Protein AF-A0AAE5XMM5-F1 (afdb_monomer_lite)

pLDDT: mean 84.69, std 20.01, range [19.31, 98.81]

Foldseek 3Di:
DDDDDDDDDDDDDDDDDDDDDDDDDDDDDDDADDPFDDDDFQAAQFDQDQAAFAQDALPFPPPPDDPDPPPPDQDPDDPPCLLVDFAPRNLVPLLPDDLSNLLSLLVDDPVSLCSNQAQRRLQNLLVVLLVVLVVDDLVSLSRNQSSLSNLLSSLSNQRNPDPPDPRYDPVSLVSLLSSLLSQLVSLLPLPNPLSSLSSLLSSLSSCVSSVVLLVCVVVLLVSLVSLLVNCVVDVSNLNSLSSSLVSLVCLLVRPSSCVPLLQDLSNLVSLLVSLVVVVVLLDDSSVSSSLSSLSSLLVSCQRPNCVVVSLVSLLVLCVVQDCALSRLSSNLSSLLSCCNRPVVCSVVNVSPPVLVVSCVHQQVDWDDLPQAEIETESDFDPQLVVQLSVLLVVLLVLLCVLLVLVPAWFPLQLRRHEYEYEYAGLSCLQNVVCRNSVDPPNPDQKHWHQHFRNDNPDYTYIYHYADPVDPGSNRTGLSQLSSVSVVCNTRFAPGRPVLADQLCLLVSQQSSQCSNQ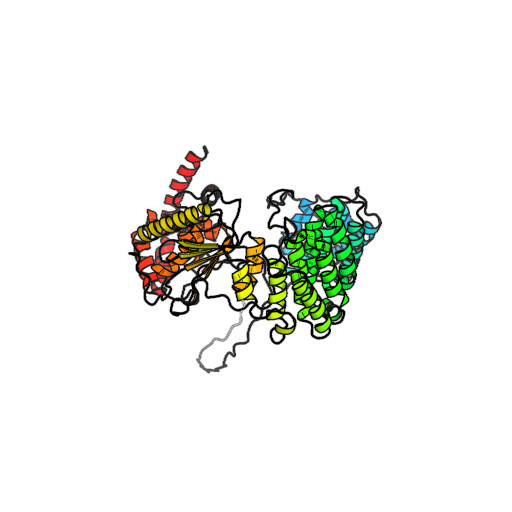PPDDVVLLVVLLVDDDFQLQLSNDGSVDDPCSRHSVSVLSVNCCSPPPVVVSNVNSVCRSVSVNVVVVVCSVPPRNVCRVVSRVVSVVVNVVSCVVVVD

Secondary structure (DSSP, 8-state):
-------------------------------S--SS-----SBPPPPPPSSPPPPPPGGGGTTTTS-------------TTGGG--HHHHHHHHHTS-HHHHHGGGG--GGGHHHHS-HHHHHHHHHHHHHHHTT--GGGHHHHHHHHHHHHHHHHHHHHT-TT-----HHHHHHHHHHHHHHHHHHTTSSSHHHHHHHHHHHHHHHHHTT-HHHHHHHHHHHHHHHHHHHHH-GGGHHHHHHHHHHHHHHTT-HHHHHHHTT-THHHHHHHHHHHHTGGGSSSTTHHHHHHHHHHHHHGGG-GGGHHHHHHHHHHHHHHS-SSTTTHHHHHHHHHHHHHH-GGGGGGGT-TTHHHHHHHHH--EEEEETTTEEEEESS--HHHHHHHHHHHHHHHHHHHHHHT-TT-PPTT-----EEEEEESSHHHHHHHHHHHH----SS-SEEEE---TT-TT--EEEEEEB-TT--STT-BTTHHHHHHHHHHHHHT--S-GGGS-GGGHHHHHHHHHHHHHTT--HHHHHHHHH----HHHHTT--TTS-HIIIIIHHHHHHHHHHHH-HHHHHHHHHHHTTT-HHHHHHHHHHTGGGSHHHHHHHHHHHHHHHHHHHT-

Sequence (616 aa):
MTPANRWYRAPFVVGVVFLILTVSAMTWSKGGGEFFKYFRHNSEQPEKLSELPPPLPAYSRAKEDEPYYEEEGKSDCYLDGLSGLSGDEFVLAIWGMDHDCVRDMVFLEEQTLPGVFSEANMSAVTQAAISGSSYFQDDNFYELTNLIQYLHAGYVLERNRSRKMKLYGKALQKQVAVAVVQVTNNALHGVIGADGARLAVLSLKLVNSSDNQGTVVNDSVAWLEKLGRLTDANGRYDSALNELFNIYYKGHDNDAFIDIASHDPQFPNALYRFIVNKDSWLVGSREYLLMNAVKELGRFLQYKTIKDDTGHFIRNLINRYDLSRDTANVWSILAGSVDYYDKSNCRLYNACDFRKRVETVILRRERMCGGTVRIRAQTMTEEQFDSACEALSRREDIFHQMLNSDREPVADDQNDSLEMVIFKDSDTFVDLGWLLFDSDAVTAGGVFYEGDPFDEANQARVLAYQSEEVSDSHQILNLDHEFVHYLDGRFTMYGLESEYVEDNVWWAEGVAEYIALQDHYPDAEEAALSEMVRFSDIIHSNYKSDESRIYHWGYWAVRYMFEQRPDDVERLAKWFRHGRYEDYQDWLKDEAKFLDADFAKWMAAIKKELQVASGV

Structure (mmCIF, N/CA/C/O backbone):
data_AF-A0AAE5XMM5-F1
#
_entry.id   AF-A0AAE5XMM5-F1
#
loop_
_atom_site.group_PDB
_atom_site.id
_atom_site.type_symbol
_atom_site.label_atom_id
_atom_site.label_alt_id
_atom_site.label_comp_id
_atom_site.label_asym_id
_atom_site.label_entity_id
_atom_site.label_seq_id
_atom_site.pdbx_PDB_ins_code
_atom_site.Cartn_x
_atom_site.Cartn_y
_atom_site.Cartn_z
_atom_site.occupancy
_atom_site.B_iso_or_equiv
_atom_site.auth_seq_id
_atom_site.auth_comp_id
_atom_site.auth_asym_id
_atom_site.auth_atom_id
_atom_site.pdbx_PDB_model_num
ATOM 1 N N . MET A 1 1 ? -54.379 0.289 -52.729 1.00 30.22 1 MET A N 1
ATOM 2 C CA . MET A 1 1 ? -54.199 -0.836 -53.669 1.00 30.22 1 MET A CA 1
ATOM 3 C C . MET A 1 1 ? -53.456 -1.953 -52.946 1.00 30.22 1 MET A C 1
ATOM 5 O O . MET A 1 1 ? -52.264 -1.839 -52.719 1.00 30.22 1 MET A O 1
ATOM 9 N N . THR A 1 2 ? -54.197 -2.960 -52.490 1.00 27.25 2 THR A N 1
ATOM 10 C CA . THR A 1 2 ? -53.756 -4.339 -52.178 1.00 27.25 2 THR A CA 1
ATOM 11 C C . THR A 1 2 ? -53.732 -5.156 -53.490 1.00 27.25 2 THR A C 1
ATOM 13 O O . THR A 1 2 ? -54.343 -4.681 -54.453 1.00 27.25 2 THR A O 1
ATOM 16 N N . PRO A 1 3 ? -53.019 -6.305 -53.611 1.00 36.62 3 PRO A N 1
ATOM 17 C CA . PRO A 1 3 ? -53.253 -7.576 -52.878 1.00 36.62 3 PRO A CA 1
ATOM 18 C C . PRO A 1 3 ? -51.959 -8.190 -52.283 1.00 36.62 3 PRO A C 1
ATOM 20 O O . PRO A 1 3 ? -50.875 -7.935 -52.782 1.00 36.62 3 PRO A O 1
ATOM 23 N N . ALA A 1 4 ? -51.924 -8.864 -51.125 1.00 28.69 4 ALA A N 1
ATOM 24 C CA . ALA A 1 4 ? -52.680 -10.006 -50.575 1.00 28.69 4 ALA A CA 1
ATOM 25 C C . ALA A 1 4 ? -52.200 -11.397 -51.056 1.00 28.69 4 ALA A C 1
ATOM 27 O O . ALA A 1 4 ? -52.432 -11.757 -52.204 1.00 28.69 4 ALA A O 1
ATOM 28 N N . ASN A 1 5 ? -51.583 -12.170 -50.140 1.00 26.30 5 ASN A N 1
ATOM 29 C CA . ASN A 1 5 ? -51.947 -13.545 -49.713 1.00 26.30 5 ASN A CA 1
ATOM 30 C C . ASN A 1 5 ? -51.032 -13.954 -48.510 1.00 26.30 5 ASN A C 1
ATOM 32 O O . ASN A 1 5 ? -49.824 -13.847 -48.662 1.00 26.30 5 ASN A O 1
ATOM 36 N N . ARG A 1 6 ? -51.437 -14.210 -47.240 1.00 27.12 6 ARG A N 1
ATOM 37 C CA . ARG A 1 6 ? -52.392 -15.172 -46.599 1.00 27.12 6 ARG A CA 1
ATOM 38 C C . ARG A 1 6 ? -51.968 -16.648 -46.794 1.00 27.12 6 ARG A C 1
ATOM 40 O O . ARG A 1 6 ? -51.746 -17.000 -47.939 1.00 27.12 6 ARG A O 1
ATOM 47 N N . TRP A 1 7 ? -51.871 -17.598 -45.842 1.00 23.81 7 TRP A N 1
ATOM 48 C CA . TRP A 1 7 ? -52.160 -17.840 -44.398 1.00 23.81 7 TRP A CA 1
ATOM 49 C C . TRP A 1 7 ? -51.339 -19.104 -43.975 1.00 23.81 7 TRP A C 1
ATOM 51 O O . TRP A 1 7 ? -51.018 -19.893 -44.856 1.00 23.81 7 TRP A O 1
ATOM 61 N N . TYR A 1 8 ? -50.973 -19.367 -42.706 1.00 23.12 8 TYR A N 1
ATOM 62 C CA . TYR A 1 8 ? -51.761 -20.176 -41.740 1.00 23.12 8 TYR A CA 1
ATOM 63 C C . TYR A 1 8 ? -51.203 -20.112 -40.293 1.00 23.12 8 TYR A C 1
ATOM 65 O O . TYR A 1 8 ? -50.016 -19.895 -40.079 1.00 23.12 8 TYR A O 1
ATOM 73 N N . ARG A 1 9 ? -52.104 -20.302 -39.315 1.00 23.08 9 ARG A N 1
ATOM 74 C CA . ARG A 1 9 ? -51.953 -20.191 -37.845 1.00 23.08 9 ARG A CA 1
ATOM 75 C C . ARG A 1 9 ? -51.699 -21.554 -37.148 1.00 23.08 9 ARG A C 1
ATOM 77 O O . ARG A 1 9 ? -52.361 -22.496 -37.557 1.00 23.08 9 ARG A O 1
ATOM 84 N N . ALA A 1 10 ? -50.849 -21.547 -36.093 1.00 23.47 10 ALA A N 1
ATOM 85 C CA . ALA A 1 10 ? -50.898 -22.117 -34.699 1.00 23.47 10 ALA A CA 1
ATOM 86 C C . ALA A 1 10 ? -51.549 -23.511 -34.396 1.00 23.47 10 ALA A C 1
ATOM 88 O O . ALA A 1 10 ? -52.242 -24.003 -35.277 1.00 23.47 10 ALA A O 1
ATOM 89 N N . PRO A 1 11 ? -51.502 -24.127 -33.167 1.00 34.00 11 PRO A N 1
ATOM 90 C CA . PRO A 1 11 ? -50.825 -23.815 -31.871 1.00 34.00 11 PRO A CA 1
ATOM 91 C C . PRO A 1 11 ? -50.184 -25.027 -31.082 1.00 34.00 11 PRO A C 1
ATOM 93 O O . PRO A 1 11 ? -50.362 -26.176 -31.456 1.00 34.00 11 PRO A O 1
ATOM 96 N N . PHE A 1 12 ? -49.508 -24.727 -29.947 1.00 23.08 12 PHE A N 1
ATOM 97 C CA . PHE A 1 12 ? -49.343 -25.472 -28.656 1.00 23.08 12 PHE A CA 1
ATOM 98 C C . PHE A 1 12 ? -48.921 -26.972 -28.586 1.00 23.08 12 PHE A C 1
ATOM 100 O O . PHE A 1 12 ? -49.592 -27.832 -29.138 1.00 23.08 12 PHE A O 1
ATOM 107 N N . VAL A 1 13 ? -47.922 -27.304 -27.736 1.00 23.75 13 VAL A N 1
ATOM 108 C CA . VAL A 1 13 ? -48.043 -28.076 -26.459 1.00 23.75 13 VAL A CA 1
ATOM 109 C C . VAL A 1 13 ? -46.660 -28.329 -25.804 1.00 23.75 13 VAL A C 1
ATOM 111 O O . VAL A 1 13 ? -45.654 -28.554 -26.465 1.00 23.75 13 VAL A O 1
ATOM 114 N N . VAL A 1 14 ? -46.690 -28.260 -24.470 1.00 24.11 14 VAL A N 1
ATOM 115 C CA . VAL A 1 14 ? -45.708 -28.541 -23.406 1.00 24.11 14 VAL A CA 1
ATOM 116 C C . VAL A 1 14 ? -44.892 -29.835 -23.577 1.00 24.11 14 VAL A C 1
ATOM 118 O O . VAL A 1 14 ? -45.440 -30.877 -23.923 1.00 24.11 14 VAL A O 1
ATOM 121 N N . GLY A 1 15 ? -43.610 -29.792 -23.195 1.00 24.12 15 GLY A N 1
ATOM 122 C CA . GLY A 1 15 ? -42.757 -30.972 -23.024 1.00 24.12 15 GLY A CA 1
ATOM 123 C C . GLY A 1 15 ? -41.536 -30.683 -22.149 1.00 24.12 15 GLY A C 1
ATOM 124 O O . GLY A 1 15 ? -40.491 -30.282 -22.646 1.00 24.12 15 GLY A O 1
ATOM 125 N N . VAL A 1 16 ? -41.701 -30.873 -20.840 1.00 24.41 16 VAL A N 1
ATOM 126 C CA . VAL A 1 16 ? -40.647 -30.893 -19.815 1.00 24.41 16 VAL A CA 1
ATOM 127 C C . VAL A 1 16 ? -39.672 -32.038 -20.099 1.00 24.41 16 VAL A C 1
ATOM 129 O O . VAL A 1 16 ? -40.106 -33.183 -20.181 1.00 24.41 16 VAL A O 1
ATOM 132 N N . VAL A 1 17 ? -38.367 -31.755 -20.163 1.00 24.88 17 VAL A N 1
ATOM 133 C CA . VAL A 1 17 ? -37.314 -32.759 -19.942 1.00 24.88 17 VAL A CA 1
ATOM 134 C C . VAL A 1 17 ? -36.205 -32.129 -19.103 1.00 24.88 17 VAL A C 1
ATOM 136 O O . VAL A 1 17 ? -35.500 -31.226 -19.542 1.00 24.88 17 VAL A O 1
ATOM 139 N N . PHE A 1 18 ? -36.093 -32.630 -17.874 1.00 22.81 18 PHE A N 1
ATOM 140 C CA . PHE A 1 18 ? -34.956 -32.466 -16.978 1.00 22.81 18 PHE A CA 1
ATOM 141 C C . PHE A 1 18 ? -33.684 -33.005 -17.641 1.00 22.81 18 PHE A C 1
ATOM 143 O O . PHE A 1 18 ? -33.652 -34.166 -18.049 1.00 22.81 18 PHE A O 1
ATOM 150 N N . LEU A 1 19 ? -32.613 -32.213 -17.651 1.00 23.09 19 LEU A N 1
ATOM 151 C CA . LEU A 1 19 ? -31.263 -32.758 -17.715 1.00 23.09 19 LEU A CA 1
ATOM 152 C C . LEU A 1 19 ? -30.402 -32.070 -16.660 1.00 23.09 19 LEU A C 1
ATOM 154 O O . LEU A 1 19 ? -30.025 -30.908 -16.772 1.00 23.09 19 LEU A O 1
ATOM 158 N N . ILE A 1 20 ? -30.162 -32.835 -15.601 1.00 24.20 20 ILE A N 1
ATOM 159 C CA . ILE A 1 20 ? -29.198 -32.576 -14.544 1.00 24.20 20 ILE A CA 1
ATOM 160 C C . ILE A 1 20 ? -27.812 -32.656 -15.188 1.00 24.20 20 ILE A C 1
ATOM 162 O O . ILE A 1 20 ? -27.402 -33.725 -15.636 1.00 24.20 20 ILE A O 1
ATOM 166 N N . LEU A 1 21 ? -27.099 -31.534 -15.233 1.00 22.95 21 LEU A N 1
ATOM 167 C CA . LEU A 1 21 ? -25.652 -31.515 -15.405 1.00 22.95 21 LEU A CA 1
ATOM 168 C C . LEU A 1 21 ? -25.062 -30.805 -14.193 1.00 22.95 21 LEU A C 1
ATOM 170 O O . LEU A 1 21 ? -25.250 -29.613 -13.973 1.00 22.95 21 LEU A O 1
ATOM 174 N N . THR A 1 22 ? -24.405 -31.620 -13.382 1.00 22.66 22 THR A N 1
ATOM 175 C CA . THR A 1 22 ? -23.561 -31.265 -12.249 1.00 22.66 22 THR A CA 1
ATOM 176 C C . THR A 1 22 ? -22.565 -30.176 -12.641 1.00 22.66 22 THR A C 1
ATOM 178 O O . THR A 1 22 ? -21.711 -30.397 -13.500 1.00 22.66 22 THR A O 1
ATOM 181 N N . VAL A 1 23 ? -22.663 -29.014 -11.996 1.00 21.75 23 VAL A N 1
ATOM 182 C CA . VAL A 1 23 ? -21.633 -27.975 -12.041 1.00 21.75 23 VAL A CA 1
ATOM 183 C C . VAL A 1 23 ? -20.495 -28.436 -11.135 1.00 21.75 23 VAL A C 1
ATOM 185 O O . VAL A 1 23 ? -20.611 -28.410 -9.913 1.00 21.75 23 VAL A O 1
ATOM 188 N N . SER A 1 24 ? -19.406 -28.913 -11.731 1.00 22.30 24 SER A N 1
ATOM 189 C CA . SER A 1 24 ? -18.131 -29.030 -11.029 1.00 22.30 24 SER A CA 1
ATOM 190 C C . SER A 1 24 ? -17.528 -27.634 -10.912 1.00 22.30 24 SER A C 1
ATOM 192 O O . SER A 1 24 ? -17.273 -26.982 -11.923 1.00 22.30 24 SER A O 1
ATOM 194 N N . ALA A 1 25 ? -17.327 -27.188 -9.673 1.00 23.12 25 ALA A N 1
ATOM 195 C CA . ALA A 1 25 ? -16.568 -25.996 -9.339 1.00 23.12 25 ALA A CA 1
ATOM 196 C C . ALA A 1 25 ? -15.166 -26.086 -9.963 1.00 23.12 25 ALA A C 1
ATOM 198 O O . ALA A 1 25 ? -14.365 -26.948 -9.601 1.00 23.12 25 ALA A O 1
ATOM 199 N N . MET A 1 26 ? -14.891 -25.214 -10.930 1.00 19.98 26 MET A N 1
ATOM 200 C CA . MET A 1 26 ? -13.546 -24.935 -11.416 1.00 19.98 26 MET A CA 1
ATOM 201 C C . MET A 1 26 ? -13.135 -23.579 -10.856 1.00 19.98 26 MET A C 1
ATOM 203 O O . MET A 1 26 ? -13.739 -22.550 -11.150 1.00 19.98 26 MET A O 1
ATOM 207 N N . THR A 1 27 ? -12.114 -23.641 -10.013 1.00 22.58 27 THR A N 1
ATOM 208 C CA . THR A 1 27 ? -11.363 -22.545 -9.410 1.00 22.58 27 THR A CA 1
ATOM 209 C C . THR A 1 27 ? -11.011 -21.469 -10.438 1.00 22.58 27 THR A C 1
ATOM 211 O O . THR A 1 27 ? -10.276 -21.729 -11.393 1.00 22.58 27 THR A O 1
ATOM 214 N N . TRP A 1 28 ? -11.518 -20.257 -10.223 1.00 19.31 28 TRP A N 1
ATOM 215 C CA . TRP A 1 28 ? -11.069 -19.046 -10.902 1.00 19.31 28 TRP A CA 1
ATOM 216 C C . TRP A 1 28 ? -9.849 -18.494 -10.160 1.00 19.31 28 TRP A C 1
ATOM 218 O O . TRP A 1 28 ? -9.980 -17.970 -9.058 1.00 19.31 28 TRP A O 1
ATOM 228 N N . SER A 1 29 ? -8.660 -18.620 -10.754 1.00 20.98 29 SER A N 1
ATOM 229 C CA . SER A 1 29 ? -7.456 -17.937 -10.279 1.00 20.98 29 SER A CA 1
ATOM 230 C C . SER A 1 29 ? -7.297 -16.577 -10.964 1.00 20.98 29 SER A C 1
ATOM 232 O O . SER A 1 29 ? -7.402 -16.475 -12.187 1.00 20.98 29 SER A O 1
ATOM 234 N N . LYS A 1 30 ? -7.041 -15.583 -10.110 1.00 25.69 30 LYS A N 1
ATOM 235 C CA . LYS A 1 30 ? -6.418 -14.256 -10.262 1.00 25.69 30 LYS A CA 1
ATOM 236 C C . LYS A 1 30 ? -5.930 -13.815 -11.654 1.00 25.69 30 LYS A C 1
ATOM 238 O O . LYS A 1 30 ? -5.283 -14.555 -12.388 1.00 25.69 30 LYS A O 1
ATOM 243 N N . GLY A 1 31 ? -6.156 -12.529 -11.935 1.00 24.97 31 GLY A N 1
ATOM 244 C CA . GLY A 1 31 ? -5.474 -11.781 -12.993 1.00 24.97 31 GLY A CA 1
ATOM 245 C C . GLY A 1 31 ? -6.319 -10.636 -13.549 1.00 24.97 31 GLY A C 1
ATOM 246 O O . GLY A 1 31 ? -6.917 -10.781 -14.614 1.00 24.97 31 GLY A O 1
ATOM 247 N N . GLY A 1 32 ? -6.379 -9.507 -12.835 1.00 23.16 32 GLY A N 1
ATOM 248 C CA . GLY A 1 32 ? -6.978 -8.266 -13.339 1.00 23.16 32 GLY A CA 1
ATOM 249 C C . GLY A 1 32 ? -7.570 -7.380 -12.243 1.00 23.16 32 GLY A C 1
ATOM 250 O O . GLY A 1 32 ? -8.633 -7.695 -11.714 1.00 23.16 32 GLY A O 1
ATOM 251 N N . GLY A 1 33 ? -6.891 -6.266 -11.950 1.00 23.64 33 GLY A N 1
ATOM 252 C CA . GLY A 1 33 ? -7.341 -5.203 -11.042 1.00 23.64 33 GLY A CA 1
ATOM 253 C C . GLY A 1 33 ? -6.617 -5.209 -9.695 1.00 23.64 33 GLY A C 1
ATOM 254 O O . GLY A 1 33 ? -7.196 -5.640 -8.704 1.00 23.64 33 GLY A O 1
ATOM 255 N N . GLU A 1 34 ? -5.366 -4.742 -9.663 1.00 26.72 34 GLU A N 1
ATOM 256 C CA . GLU A 1 34 ? -4.547 -4.632 -8.439 1.00 26.72 34 GLU A CA 1
ATOM 257 C C . GLU A 1 34 ? -4.109 -3.190 -8.144 1.00 26.72 34 GLU A C 1
ATOM 259 O O . GLU A 1 34 ? -2.942 -2.926 -7.900 1.00 26.72 34 GLU A O 1
ATOM 264 N N . PHE A 1 35 ? -5.030 -2.228 -8.196 1.00 26.69 35 PHE A N 1
ATOM 265 C CA . PHE A 1 35 ? -4.724 -0.873 -7.703 1.00 26.69 35 PHE A CA 1
ATOM 266 C C . PHE A 1 35 ? -5.772 -0.296 -6.740 1.00 26.69 35 PHE A C 1
ATOM 268 O O . PHE A 1 35 ? -5.529 0.748 -6.164 1.00 26.69 35 PHE A O 1
ATOM 275 N N . PHE A 1 36 ? -6.888 -0.998 -6.507 1.00 26.38 36 PHE A N 1
ATOM 276 C CA . PHE A 1 36 ? -7.937 -0.611 -5.549 1.00 26.38 36 PHE A CA 1
ATOM 277 C C . PHE A 1 36 ? -8.570 -1.856 -4.916 1.00 26.38 36 PHE A C 1
ATOM 279 O O . PHE A 1 36 ? -9.748 -2.152 -5.112 1.00 26.38 36 PHE A O 1
ATOM 286 N N . LYS A 1 37 ? -7.770 -2.672 -4.232 1.00 31.94 37 LYS A N 1
ATOM 287 C CA . LYS A 1 37 ? -8.303 -3.750 -3.396 1.00 31.94 37 LYS A CA 1
ATOM 288 C C . LYS A 1 37 ? -7.701 -3.643 -2.006 1.00 31.94 37 LYS A C 1
ATOM 290 O O . LYS A 1 37 ? -6.513 -3.366 -1.904 1.00 31.94 37 LYS A O 1
ATOM 295 N N . TYR A 1 38 ? -8.542 -3.962 -1.025 1.00 38.75 38 TYR A N 1
ATOM 296 C CA . TYR A 1 38 ? -8.259 -4.126 0.403 1.00 38.75 38 TYR A CA 1
ATOM 297 C C . TYR A 1 38 ? -8.413 -2.861 1.254 1.00 38.75 38 TYR A C 1
ATOM 299 O O . TYR A 1 38 ? -7.473 -2.378 1.867 1.00 38.75 38 TYR A O 1
ATOM 307 N N . PHE A 1 39 ? -9.658 -2.397 1.335 1.00 44.12 39 PHE A N 1
ATOM 308 C CA . PHE A 1 39 ? -10.241 -1.992 2.611 1.00 44.12 39 PHE A CA 1
ATOM 309 C C . PHE A 1 39 ? -11.269 -3.083 2.922 1.00 44.12 39 PHE A C 1
ATOM 311 O O . PHE A 1 39 ? -12.214 -3.261 2.162 1.00 44.12 39 PHE A O 1
ATOM 318 N N . ARG A 1 40 ? -11.004 -3.947 3.894 1.00 48.47 40 ARG A N 1
ATOM 319 C CA . ARG A 1 40 ? -11.998 -4.837 4.507 1.00 48.47 40 ARG A CA 1
ATOM 320 C C . ARG A 1 40 ? -11.716 -4.748 5.991 1.00 48.47 40 ARG A C 1
ATOM 322 O O . ARG A 1 40 ? -10.620 -5.119 6.406 1.00 48.47 40 ARG A O 1
ATOM 329 N N . HIS A 1 41 ? -12.665 -4.223 6.747 1.00 54.97 41 HIS A N 1
ATOM 330 C CA . HIS A 1 41 ? -12.554 -4.078 8.191 1.00 54.97 41 HIS A CA 1
ATOM 331 C C . HIS A 1 41 ? -13.545 -5.051 8.851 1.00 54.97 41 HIS A C 1
ATOM 333 O O . HIS A 1 41 ? -14.591 -5.341 8.275 1.00 54.97 41 HIS A O 1
ATOM 339 N N . ASN A 1 42 ? -13.172 -5.609 10.011 1.00 51.22 42 ASN A N 1
ATOM 340 C CA . ASN A 1 42 ? -13.746 -6.827 10.619 1.00 51.22 42 ASN A CA 1
ATOM 341 C C . ASN A 1 42 ? -13.452 -8.114 9.840 1.00 51.22 42 ASN A C 1
ATOM 343 O O . ASN A 1 42 ? -14.347 -8.920 9.645 1.00 51.22 42 ASN A O 1
ATOM 347 N N . SER A 1 43 ? -12.214 -8.341 9.392 1.00 58.09 43 SER A N 1
ATOM 348 C CA . SER A 1 43 ? -11.924 -9.539 8.591 1.00 58.09 43 SER A CA 1
ATOM 349 C C . SER A 1 43 ? -11.662 -10.815 9.393 1.00 58.09 43 SER A C 1
ATOM 351 O O . SER A 1 43 ? -11.103 -10.791 10.498 1.00 58.09 43 SER A O 1
ATOM 353 N N . GLU A 1 44 ? -12.035 -11.958 8.797 1.00 63.78 44 GLU A N 1
ATOM 354 C CA . GLU A 1 44 ? -11.460 -13.261 9.156 1.00 63.78 44 GLU A CA 1
ATOM 355 C C . GLU A 1 44 ? -9.924 -13.143 9.168 1.00 63.78 44 GLU A C 1
ATOM 357 O O . GLU A 1 44 ? -9.347 -12.344 8.424 1.00 63.78 44 GLU A O 1
ATOM 362 N N . GLN A 1 45 ? -9.236 -13.938 10.000 1.00 65.06 45 GLN A N 1
ATOM 363 C CA . GLN A 1 45 ? -7.768 -13.934 9.976 1.00 65.06 45 GLN A CA 1
ATOM 364 C C . GLN A 1 45 ? -7.299 -14.193 8.536 1.00 65.06 45 GLN A C 1
ATOM 366 O O . GLN A 1 45 ? -7.771 -15.149 7.909 1.00 65.06 45 GLN A O 1
ATOM 371 N N . PRO A 1 46 ? -6.381 -13.373 8.003 1.00 65.56 46 PRO A N 1
ATOM 372 C CA . PRO A 1 46 ? -6.029 -13.458 6.603 1.00 65.56 46 PRO A CA 1
ATOM 373 C C . PRO A 1 46 ? -5.411 -14.824 6.294 1.00 65.56 46 PRO A C 1
ATOM 375 O O . PRO A 1 46 ? -4.634 -15.389 7.074 1.00 65.56 46 PRO A O 1
ATOM 378 N N . GLU A 1 47 ? -5.768 -15.381 5.135 1.00 66.19 47 GLU A N 1
ATOM 379 C CA . GLU A 1 47 ? -5.125 -16.599 4.657 1.00 66.19 47 GLU A CA 1
ATOM 380 C C . GLU A 1 47 ? -3.627 -16.353 4.457 1.00 66.19 47 GLU A C 1
ATOM 382 O O . GLU A 1 47 ? -3.198 -15.280 4.027 1.00 66.19 47 GLU A O 1
ATOM 387 N N . LYS A 1 48 ? -2.817 -17.392 4.692 1.00 70.12 48 LYS A N 1
ATOM 388 C CA . LYS A 1 48 ? -1.374 -17.314 4.461 1.00 70.12 48 LYS A CA 1
ATOM 389 C C . LYS A 1 48 ? -1.093 -16.832 3.034 1.00 70.12 48 LYS A C 1
ATOM 391 O O . LYS A 1 48 ? -1.411 -17.520 2.060 1.00 70.12 48 LYS A O 1
ATOM 396 N N . LEU A 1 49 ? -0.423 -15.689 2.925 1.00 66.38 49 LEU A N 1
ATOM 397 C CA . LEU A 1 49 ? -0.176 -15.032 1.644 1.00 66.38 49 LEU A CA 1
ATOM 398 C C . LEU A 1 49 ? 0.715 -15.873 0.719 1.00 66.38 49 LEU A C 1
ATOM 400 O O . LEU A 1 49 ? 1.552 -16.662 1.163 1.00 66.38 49 LEU A O 1
ATOM 404 N N . SER A 1 50 ? 0.498 -15.730 -0.593 1.00 71.06 50 SER A N 1
ATOM 405 C CA . SER A 1 50 ? 1.045 -16.615 -1.632 1.00 71.06 50 SER A CA 1
ATOM 406 C C . SER A 1 50 ? 2.368 -16.154 -2.257 1.00 71.06 50 SER A C 1
ATOM 408 O O . SER A 1 50 ? 2.803 -16.756 -3.232 1.00 71.06 50 SER A O 1
ATOM 410 N N . GLU A 1 51 ? 2.984 -15.089 -1.753 1.00 79.44 51 GLU A N 1
ATOM 411 C CA . GLU A 1 51 ? 4.320 -14.612 -2.134 1.00 79.44 51 GLU A CA 1
ATOM 412 C C . GLU A 1 51 ? 4.731 -13.430 -1.250 1.00 79.44 51 GLU A C 1
ATOM 414 O O . GLU A 1 51 ? 3.857 -12.775 -0.706 1.00 79.44 51 GLU A O 1
ATOM 419 N N . LEU A 1 52 ? 6.029 -13.110 -1.154 1.00 84.50 52 LEU A N 1
ATOM 420 C CA . LEU A 1 52 ? 6.528 -11.912 -0.445 1.00 84.50 52 LEU A CA 1
ATOM 421 C C . LEU A 1 52 ? 5.814 -10.615 -0.902 1.00 84.50 52 LEU A C 1
ATOM 423 O O . LEU A 1 52 ? 5.449 -10.532 -2.078 1.00 84.50 52 LEU A O 1
ATOM 427 N N . PRO A 1 53 ? 5.717 -9.565 -0.061 1.00 81.88 53 PRO A N 1
ATOM 428 C CA . PRO A 1 53 ? 4.958 -8.357 -0.385 1.00 81.88 53 PRO A CA 1
ATOM 429 C C . PRO A 1 53 ? 5.644 -7.566 -1.505 1.00 81.88 53 PRO A C 1
ATOM 431 O O . PRO A 1 53 ? 6.875 -7.601 -1.587 1.00 81.88 53 PRO A O 1
ATOM 434 N N . PRO A 1 54 ? 4.907 -6.859 -2.377 1.00 84.50 54 PRO A N 1
ATOM 435 C CA . PRO A 1 54 ? 5.494 -6.105 -3.486 1.00 84.50 54 PRO A CA 1
ATOM 436 C C . PRO A 1 54 ? 6.528 -5.064 -3.009 1.00 84.50 54 PRO A C 1
ATOM 438 O O . PRO A 1 54 ? 6.590 -4.734 -1.817 1.00 84.50 54 PRO A O 1
ATOM 441 N N . PRO A 1 55 ? 7.374 -4.525 -3.908 1.00 83.94 55 PRO A N 1
ATOM 442 C CA . PRO A 1 55 ? 8.225 -3.386 -3.584 1.00 83.94 55 PRO A CA 1
ATOM 443 C C . PRO A 1 55 ? 7.412 -2.232 -2.977 1.00 83.94 55 PRO A C 1
ATOM 445 O O . PRO A 1 55 ? 6.369 -1.864 -3.513 1.00 83.94 55 PRO A O 1
ATOM 448 N N . LEU A 1 56 ? 7.901 -1.650 -1.877 1.00 80.81 56 LEU A N 1
ATOM 449 C CA . LEU A 1 56 ? 7.304 -0.456 -1.279 1.00 80.81 56 LEU A CA 1
ATOM 450 C C . LEU A 1 56 ? 7.356 0.690 -2.301 1.00 80.81 56 LEU A C 1
ATOM 452 O O . LEU A 1 56 ? 8.389 0.862 -2.966 1.00 80.81 56 LEU A O 1
ATOM 456 N N . PRO A 1 57 ? 6.278 1.472 -2.465 1.00 69.25 57 PRO A N 1
ATOM 457 C CA . PRO A 1 57 ? 6.304 2.642 -3.330 1.00 69.25 57 PRO A CA 1
ATOM 458 C C . PRO A 1 57 ? 7.283 3.685 -2.773 1.00 69.25 57 PRO A C 1
ATOM 460 O O . PRO A 1 57 ? 7.551 3.726 -1.579 1.00 69.25 57 PRO A O 1
ATOM 463 N N . ALA A 1 58 ? 7.775 4.585 -3.628 1.00 59.34 58 ALA A N 1
ATOM 464 C CA . ALA A 1 58 ? 8.603 5.714 -3.179 1.00 59.34 58 ALA A CA 1
ATOM 465 C C . ALA A 1 58 ? 7.812 6.725 -2.314 1.00 59.34 58 ALA A C 1
ATOM 467 O O . ALA A 1 58 ? 8.388 7.632 -1.723 1.00 59.34 58 ALA A O 1
ATOM 468 N N . TYR A 1 59 ? 6.487 6.556 -2.254 1.00 44.09 59 TYR A N 1
ATOM 469 C CA . TYR A 1 59 ? 5.512 7.489 -1.700 1.00 44.09 59 TYR A CA 1
ATOM 470 C C . TYR A 1 59 ? 5.553 7.604 -0.169 1.00 44.09 59 TYR A C 1
ATOM 472 O O . TYR A 1 59 ? 5.182 8.639 0.372 1.00 44.09 59 TYR A O 1
ATOM 480 N N . SER A 1 60 ? 6.041 6.586 0.546 1.00 44.59 60 SER A N 1
ATOM 481 C CA . SER A 1 60 ? 5.847 6.459 1.999 1.00 44.59 60 SER A CA 1
ATOM 482 C C . SER A 1 60 ? 6.526 7.525 2.870 1.00 44.59 60 SER A C 1
ATOM 484 O O . SER A 1 60 ? 6.217 7.613 4.055 1.00 44.59 60 SER A O 1
ATOM 486 N N . ARG A 1 61 ? 7.408 8.372 2.317 1.00 40.59 61 ARG A N 1
ATOM 487 C CA . ARG A 1 61 ? 7.972 9.555 3.011 1.00 40.59 61 ARG A CA 1
ATOM 488 C C . ARG A 1 61 ? 8.040 10.813 2.144 1.00 40.59 61 ARG A C 1
ATOM 490 O O . ARG A 1 61 ? 8.653 11.802 2.534 1.00 40.59 61 ARG A O 1
ATOM 497 N N . ALA A 1 62 ? 7.436 10.795 0.958 1.00 33.69 62 ALA A N 1
ATOM 498 C CA . ALA A 1 62 ? 7.602 11.844 -0.046 1.00 33.69 62 ALA A CA 1
ATOM 499 C C . ALA A 1 62 ? 6.689 13.069 0.162 1.00 33.69 62 ALA A C 1
ATOM 501 O O . ALA A 1 62 ? 6.418 13.781 -0.801 1.00 33.69 62 ALA A O 1
ATOM 502 N N . LYS A 1 63 ? 6.241 13.362 1.393 1.00 30.33 63 LYS A N 1
ATOM 503 C CA . LYS A 1 63 ? 5.604 14.660 1.675 1.00 30.33 63 LYS A CA 1
ATOM 504 C C . LYS A 1 63 ? 6.603 15.819 1.764 1.00 30.33 63 LYS A C 1
ATOM 506 O O . LYS A 1 63 ? 6.178 16.961 1.647 1.00 30.33 63 LYS A O 1
ATOM 511 N N . GLU A 1 64 ? 7.906 15.565 1.925 1.00 29.44 64 GLU A N 1
ATOM 512 C CA . GLU A 1 64 ? 8.847 16.654 2.242 1.00 29.44 64 GLU A CA 1
ATOM 513 C C . GLU A 1 64 ? 9.744 17.177 1.107 1.00 29.44 64 GLU A C 1
ATOM 515 O O . GLU A 1 64 ? 10.285 18.258 1.292 1.00 29.44 64 GLU A O 1
ATOM 520 N N . ASP A 1 65 ? 9.896 16.540 -0.066 1.00 26.30 65 ASP A N 1
ATOM 521 C CA . ASP A 1 65 ? 10.831 17.079 -1.091 1.00 26.30 65 ASP A CA 1
ATOM 522 C C . ASP A 1 65 ? 10.601 16.659 -2.565 1.00 26.30 65 ASP A C 1
ATOM 524 O O . ASP A 1 65 ? 11.387 17.034 -3.446 1.00 26.30 65 ASP A O 1
ATOM 528 N N . GLU A 1 66 ? 9.533 15.923 -2.899 1.00 25.00 66 GLU A N 1
ATOM 529 C CA . GLU A 1 66 ? 9.085 15.845 -4.299 1.00 25.00 66 GLU A CA 1
ATOM 530 C C . GLU A 1 66 ? 8.086 16.982 -4.559 1.00 25.00 66 GLU A C 1
ATOM 532 O O . GLU A 1 66 ? 7.241 17.246 -3.704 1.00 25.00 66 GLU A O 1
ATOM 537 N N . PRO A 1 67 ? 8.135 17.678 -5.715 1.00 24.25 67 PRO A N 1
ATOM 538 C CA . PRO A 1 67 ? 6.958 18.391 -6.175 1.00 24.25 67 PRO A CA 1
ATOM 539 C C . PRO A 1 67 ? 5.864 17.339 -6.323 1.00 24.25 67 PRO A C 1
ATOM 541 O O . PRO A 1 67 ? 5.885 16.520 -7.240 1.00 24.25 67 PRO A O 1
ATOM 544 N N . TYR A 1 68 ? 4.999 17.345 -5.320 1.00 27.39 68 TYR A N 1
ATOM 545 C CA . TYR A 1 68 ? 3.675 16.779 -5.268 1.00 27.39 68 TYR A CA 1
ATOM 546 C C . TYR A 1 68 ? 3.111 16.677 -6.691 1.00 27.39 68 TYR A C 1
ATOM 548 O O . TYR A 1 68 ? 2.790 17.686 -7.314 1.00 27.39 68 TYR A O 1
ATOM 556 N N . TYR A 1 69 ? 3.032 15.460 -7.233 1.00 32.91 69 TYR A N 1
ATOM 557 C CA . TYR A 1 69 ? 2.046 15.180 -8.272 1.00 32.91 69 TYR A CA 1
ATOM 558 C C . TYR A 1 69 ? 0.729 15.002 -7.532 1.00 32.91 69 TYR A C 1
ATOM 560 O O . TYR A 1 69 ? 0.258 13.888 -7.314 1.00 32.91 69 TYR A O 1
ATOM 568 N N . GLU A 1 70 ? 0.216 16.130 -7.055 1.00 27.33 70 GLU A N 1
ATOM 569 C CA . GLU A 1 70 ? -1.180 16.292 -6.707 1.00 27.33 70 GLU A CA 1
ATOM 570 C C . GLU A 1 70 ? -1.993 15.754 -7.891 1.00 27.33 70 GLU A C 1
ATOM 572 O O . GLU A 1 70 ? -1.617 15.947 -9.056 1.00 27.33 70 GLU A O 1
ATOM 577 N N . GLU A 1 71 ? -3.106 15.082 -7.612 1.00 32.19 71 GLU A N 1
ATOM 578 C CA . GLU A 1 71 ? -4.193 14.934 -8.576 1.00 32.19 71 GLU A CA 1
ATOM 579 C C . GLU A 1 71 ? -4.792 16.324 -8.870 1.00 32.19 71 GLU A C 1
ATOM 581 O O . GLU A 1 71 ? -5.968 16.588 -8.635 1.00 32.19 71 GLU A O 1
ATOM 586 N N . GLU A 1 72 ? -3.974 17.257 -9.364 1.00 35.16 72 GLU A N 1
ATOM 587 C CA . GLU A 1 72 ? -4.462 18.474 -9.980 1.00 35.16 72 GLU A CA 1
ATOM 588 C C . GLU A 1 72 ? -5.330 18.029 -11.154 1.00 35.16 72 GLU A C 1
ATOM 590 O O . GLU A 1 72 ? -4.897 17.288 -12.045 1.00 35.16 72 GLU A O 1
ATOM 595 N N . GLY A 1 73 ? -6.603 18.419 -11.079 1.00 43.56 73 GLY A N 1
ATOM 596 C CA . GLY A 1 73 ? -7.637 18.003 -12.008 1.00 43.56 73 GLY A CA 1
ATOM 597 C C . GLY A 1 73 ? -7.187 18.125 -13.461 1.00 43.56 73 GLY A C 1
ATOM 598 O O . GLY A 1 73 ? -6.454 19.044 -13.817 1.00 43.56 73 GLY A O 1
ATOM 599 N N . LYS A 1 74 ? -7.656 17.173 -14.278 1.00 44.41 74 LYS A N 1
ATOM 600 C CA . LYS A 1 74 ? -7.463 17.071 -15.732 1.00 44.41 74 LYS A CA 1
ATOM 601 C C . LYS A 1 74 ? -7.060 18.410 -16.357 1.00 44.41 74 LYS A C 1
ATOM 603 O O . LYS A 1 74 ? -7.888 19.321 -16.445 1.00 44.41 74 LYS A O 1
ATOM 608 N N . SER A 1 75 ? -5.812 18.500 -16.807 1.00 54.53 75 SER A N 1
ATOM 609 C CA . SER A 1 75 ? -5.316 19.685 -17.500 1.00 54.53 75 SER A CA 1
ATOM 610 C C . SER A 1 75 ? -6.191 19.982 -18.728 1.00 54.53 75 SER A C 1
ATOM 612 O O . SER A 1 75 ? -6.721 19.073 -19.381 1.00 54.53 75 SER A O 1
ATOM 614 N N . ASP A 1 76 ? -6.408 21.271 -19.014 1.00 56.97 76 ASP A N 1
ATOM 615 C CA . ASP A 1 76 ? -7.333 21.755 -20.050 1.00 56.97 76 ASP A CA 1
ATOM 616 C C . ASP A 1 76 ? -6.706 21.562 -21.449 1.00 56.97 76 ASP A C 1
ATOM 618 O O . ASP A 1 76 ? -6.271 22.490 -22.133 1.00 56.97 76 ASP A O 1
ATOM 622 N N . CYS A 1 77 ? -6.566 20.296 -21.841 1.00 69.00 77 CYS A N 1
ATOM 623 C CA . CYS A 1 77 ? -5.777 19.872 -22.985 1.00 69.00 77 CYS A CA 1
ATOM 624 C C . CYS A 1 77 ? -6.613 19.733 -24.246 1.00 69.00 77 CYS A C 1
ATOM 626 O O . CYS A 1 77 ? -7.564 18.950 -24.329 1.00 69.00 77 CYS A O 1
ATOM 628 N N . TYR A 1 78 ? -6.197 20.455 -25.282 1.00 63.22 78 TYR A N 1
ATOM 629 C CA . TYR A 1 78 ? -6.813 20.390 -26.598 1.00 63.22 78 TYR A CA 1
ATOM 630 C C . TYR A 1 78 ? -6.264 19.187 -27.381 1.00 63.22 78 TYR A C 1
ATOM 632 O O . TYR A 1 78 ? -5.292 19.294 -28.125 1.00 63.22 78 TYR A O 1
ATOM 640 N N . LEU A 1 79 ? -6.885 18.018 -27.194 1.00 70.69 79 LEU A N 1
ATOM 641 C CA . LEU A 1 79 ? -6.552 16.775 -27.916 1.00 70.69 79 LEU A CA 1
ATOM 642 C C . LEU A 1 79 ? -7.212 16.689 -29.309 1.00 70.69 79 LEU A C 1
ATOM 644 O O . LEU A 1 79 ? -7.022 15.717 -30.049 1.00 70.69 79 LEU A O 1
ATOM 648 N N . ASP A 1 80 ? -7.996 17.706 -29.668 1.00 66.31 80 ASP A N 1
ATOM 649 C CA . ASP A 1 80 ? -8.696 17.827 -30.942 1.00 66.31 80 ASP A CA 1
ATOM 650 C C . ASP A 1 80 ? -7.701 17.842 -32.114 1.00 66.31 80 ASP A C 1
ATOM 652 O O . ASP A 1 80 ? -6.802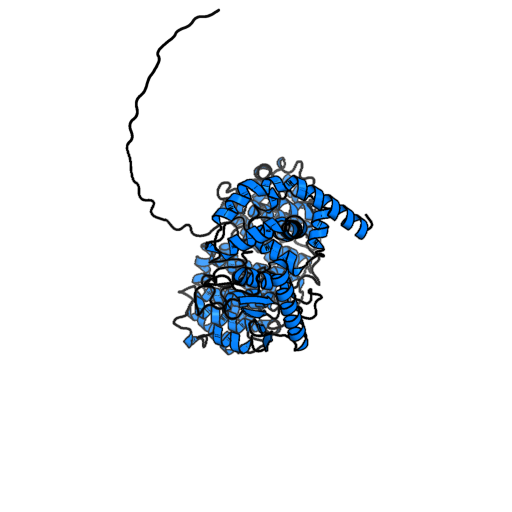 18.676 -32.207 1.00 66.31 80 ASP A O 1
ATOM 656 N N . GLY A 1 81 ? -7.883 16.901 -33.043 1.00 72.88 81 GLY A N 1
ATOM 657 C CA . GLY A 1 81 ? -7.072 16.775 -34.256 1.00 72.88 81 GLY A CA 1
ATOM 658 C C . GLY A 1 81 ? -5.964 15.722 -34.191 1.00 72.88 81 GLY A C 1
ATOM 659 O O . GLY A 1 81 ? -5.558 15.252 -35.252 1.00 72.88 81 GLY A O 1
ATOM 660 N N . LEU A 1 82 ? -5.546 15.258 -33.002 1.00 84.31 82 LEU A N 1
ATOM 661 C CA . LEU A 1 82 ? -4.520 14.204 -32.875 1.00 84.31 82 LEU A CA 1
ATOM 662 C C . LEU A 1 82 ? -4.913 12.905 -33.579 1.00 84.31 82 LEU A C 1
ATOM 664 O O . LEU A 1 82 ? -4.087 12.277 -34.233 1.00 84.31 82 LEU A O 1
ATOM 668 N N . SER A 1 83 ? -6.186 12.520 -33.479 1.00 81.81 83 SER A N 1
ATOM 669 C CA . SER A 1 83 ? -6.722 11.304 -34.101 1.00 81.81 83 SER A CA 1
ATOM 670 C C . SER A 1 83 ? -6.703 11.331 -35.634 1.00 81.81 83 SER A C 1
ATOM 672 O O . SER A 1 83 ? -6.882 10.289 -36.262 1.00 81.81 83 SER A O 1
ATOM 674 N N . GLY A 1 84 ? -6.504 12.509 -36.238 1.00 84.38 84 GLY A N 1
ATOM 675 C CA . GLY A 1 84 ? -6.344 12.686 -37.680 1.00 84.38 84 GLY A CA 1
ATOM 676 C C . GLY A 1 84 ? -4.888 12.701 -38.156 1.00 84.38 84 GLY A C 1
ATOM 677 O O . GLY A 1 84 ? -4.667 12.686 -39.365 1.00 84.38 84 GLY A O 1
ATOM 678 N N . LEU A 1 85 ? -3.910 12.738 -37.243 1.00 90.44 85 LEU A N 1
ATOM 679 C CA . LEU A 1 85 ? -2.483 12.768 -37.570 1.00 90.44 85 LEU A CA 1
ATOM 680 C C . LEU A 1 85 ? -1.895 11.351 -37.636 1.00 90.44 85 LEU A C 1
ATOM 682 O O . LEU A 1 85 ? -2.379 10.419 -36.993 1.00 90.44 85 LEU A O 1
ATOM 686 N N . SER A 1 86 ? -0.819 11.184 -38.407 1.00 90.31 86 SER A N 1
ATOM 687 C CA . SER A 1 86 ? -0.061 9.927 -38.473 1.00 90.31 86 SER A CA 1
ATOM 688 C C . SER A 1 86 ? 1.405 10.171 -38.838 1.00 90.31 86 SER A C 1
ATOM 690 O O . SER A 1 86 ? 1.754 11.243 -39.334 1.00 90.31 86 SER A O 1
ATOM 692 N N . GLY A 1 87 ? 2.270 9.180 -38.601 1.00 89.62 87 GLY A N 1
ATOM 693 C CA . GLY A 1 87 ? 3.689 9.257 -38.969 1.00 89.62 87 GLY A CA 1
ATOM 694 C C . GLY A 1 87 ? 4.401 10.456 -38.334 1.00 89.62 87 GLY A C 1
ATOM 695 O O . GLY A 1 87 ? 4.183 10.758 -37.162 1.00 89.62 87 GLY A O 1
ATOM 696 N N . ASP A 1 88 ? 5.234 11.149 -39.109 1.00 91.00 88 ASP A N 1
ATOM 697 C CA . ASP A 1 88 ? 6.056 12.264 -38.618 1.00 91.00 88 ASP A CA 1
ATOM 698 C C . ASP A 1 88 ? 5.221 13.444 -38.096 1.00 91.00 88 ASP A C 1
ATOM 700 O O . ASP A 1 88 ? 5.609 14.087 -37.124 1.00 91.00 88 ASP A O 1
ATOM 704 N N . GLU A 1 89 ? 4.051 13.714 -38.686 1.00 92.44 89 GLU A N 1
ATOM 705 C CA . GLU A 1 89 ? 3.153 14.782 -38.220 1.00 92.44 89 GLU A CA 1
ATOM 706 C C . GLU A 1 89 ? 2.602 14.475 -36.823 1.00 92.44 89 GLU A C 1
ATOM 708 O O . GLU A 1 89 ? 2.513 15.367 -35.980 1.00 92.44 89 GLU A O 1
ATOM 713 N N . PHE A 1 90 ? 2.288 13.203 -36.553 1.00 94.25 90 PHE A N 1
ATOM 714 C CA . PHE A 1 90 ? 1.860 12.759 -35.227 1.00 94.25 90 PHE A CA 1
ATOM 715 C C . PHE A 1 90 ? 3.008 12.843 -34.217 1.00 94.25 90 PHE A C 1
ATOM 717 O O . PHE A 1 90 ? 2.826 13.353 -33.114 1.00 94.25 90 PHE A O 1
ATOM 724 N N . VAL A 1 91 ? 4.205 12.393 -34.606 1.00 94.44 91 VAL A N 1
ATOM 725 C CA . VAL A 1 91 ? 5.404 12.487 -33.761 1.00 94.44 91 VAL A CA 1
ATOM 726 C C . VAL A 1 91 ? 5.678 13.938 -33.375 1.00 94.44 91 VAL A C 1
ATOM 728 O O . VAL A 1 91 ? 5.876 14.209 -32.197 1.00 94.44 91 VAL A O 1
ATOM 731 N N . LEU A 1 92 ? 5.643 14.873 -34.330 1.00 91.50 92 LEU A N 1
ATOM 732 C CA . LEU A 1 92 ? 5.855 16.300 -34.068 1.00 91.50 92 LEU A CA 1
ATOM 733 C C . LEU A 1 92 ? 4.776 16.900 -33.158 1.00 91.50 92 LEU A C 1
ATOM 735 O O . LEU A 1 92 ? 5.086 17.765 -32.339 1.00 91.50 92 LEU A O 1
ATOM 739 N N . ALA A 1 93 ? 3.530 16.434 -33.270 1.00 92.50 93 ALA A N 1
ATOM 740 C CA . ALA A 1 93 ? 2.454 16.873 -32.390 1.00 92.50 93 ALA A CA 1
ATOM 741 C C . ALA A 1 93 ? 2.677 16.427 -30.938 1.00 92.50 93 ALA A C 1
ATOM 743 O O . ALA A 1 93 ? 2.538 17.249 -30.040 1.00 92.50 93 ALA A O 1
ATOM 744 N N . ILE A 1 94 ? 3.072 15.168 -30.702 1.00 93.12 94 ILE A N 1
ATOM 745 C CA . ILE A 1 94 ? 3.423 14.680 -29.354 1.00 93.12 94 ILE A CA 1
ATOM 746 C C . ILE A 1 94 ? 4.686 15.372 -28.831 1.00 93.12 94 ILE A C 1
ATOM 748 O O . ILE A 1 94 ? 4.741 15.769 -27.671 1.00 93.12 94 ILE A O 1
ATOM 752 N N . TRP A 1 95 ? 5.685 15.546 -29.697 1.00 88.81 95 TRP A N 1
ATOM 753 C CA . TRP A 1 95 ? 6.946 16.216 -29.388 1.00 88.81 95 TRP A CA 1
ATOM 754 C C . TRP A 1 95 ? 6.696 17.617 -28.814 1.00 88.81 95 TRP A C 1
ATOM 756 O O . TRP A 1 95 ? 7.214 17.936 -27.750 1.00 88.81 95 TRP A O 1
ATOM 766 N N . GLY A 1 96 ? 5.902 18.445 -29.500 1.00 86.56 96 GLY A N 1
ATOM 767 C CA . GLY A 1 96 ? 5.654 19.840 -29.117 1.00 86.56 96 GLY A CA 1
ATOM 768 C C . GLY A 1 96 ? 4.513 20.060 -28.121 1.00 86.56 96 GLY A C 1
ATOM 769 O O . GLY A 1 96 ? 4.158 21.212 -27.870 1.00 86.56 96 GLY A O 1
ATOM 770 N N . MET A 1 97 ? 3.898 18.994 -27.608 1.00 88.94 97 MET A N 1
ATOM 771 C CA . MET A 1 97 ? 2.779 19.093 -26.676 1.00 88.94 97 MET A CA 1
ATOM 772 C C . MET A 1 97 ? 3.247 19.474 -25.272 1.00 88.94 97 MET A C 1
ATOM 774 O O . MET A 1 97 ? 4.351 19.125 -24.856 1.00 88.94 97 MET A O 1
ATOM 778 N N . ASP A 1 98 ? 2.382 20.157 -24.527 1.00 88.38 98 ASP A N 1
ATOM 779 C CA . ASP A 1 98 ? 2.599 20.354 -23.100 1.00 88.38 98 ASP A CA 1
ATOM 780 C C . ASP A 1 98 ? 2.711 19.002 -22.373 1.00 88.38 98 ASP A C 1
ATOM 782 O O . ASP A 1 98 ? 1.991 18.049 -22.690 1.00 88.38 98 ASP A O 1
ATOM 786 N N . HIS A 1 99 ? 3.647 18.901 -21.429 1.00 85.56 99 HIS A N 1
ATOM 787 C CA . HIS A 1 99 ? 3.951 17.634 -20.772 1.00 85.56 99 HIS A CA 1
ATOM 788 C C . HIS A 1 99 ? 2.757 17.089 -19.979 1.00 85.56 99 HIS A C 1
ATOM 790 O O . HIS A 1 99 ? 2.491 15.884 -20.038 1.00 85.56 99 HIS A O 1
ATOM 796 N N . ASP A 1 100 ? 1.998 17.963 -19.311 1.00 85.38 100 ASP A N 1
ATOM 797 C CA . ASP A 1 100 ? 0.827 17.562 -18.528 1.00 85.38 100 ASP A CA 1
ATOM 798 C C . ASP A 1 100 ? -0.279 17.025 -19.443 1.00 85.38 100 ASP A C 1
ATOM 800 O O . ASP A 1 100 ? -0.924 16.024 -19.126 1.00 85.38 100 ASP A O 1
ATOM 804 N N . CYS A 1 101 ? -0.394 17.563 -20.660 1.00 88.00 101 CYS A N 1
ATOM 805 C CA . CYS A 1 101 ? -1.309 17.021 -21.660 1.00 88.00 101 CYS A CA 1
ATOM 806 C C . CYS A 1 101 ? -0.946 15.612 -22.124 1.00 88.00 101 CYS A C 1
ATOM 808 O O . CYS A 1 101 ? -1.841 14.789 -22.325 1.00 88.00 101 CYS A O 1
ATOM 810 N N . VAL A 1 102 ? 0.343 15.308 -22.304 1.00 89.62 102 VAL A N 1
ATOM 811 C CA . VAL A 1 102 ? 0.774 13.950 -22.675 1.00 89.62 102 VAL A CA 1
ATOM 812 C C . VAL A 1 102 ? 0.610 12.989 -21.495 1.00 89.62 102 VAL A C 1
ATOM 814 O O . VAL A 1 102 ? 0.206 11.839 -21.685 1.00 89.62 102 VAL A O 1
ATOM 817 N N . ARG A 1 103 ? 0.879 13.456 -20.271 1.00 86.25 103 ARG A N 1
ATOM 818 C CA . ARG A 1 103 ? 0.672 12.708 -19.024 1.00 86.25 103 ARG A CA 1
ATOM 819 C C . ARG A 1 103 ? -0.790 12.291 -18.853 1.00 86.25 103 ARG A C 1
ATOM 821 O O . ARG A 1 103 ? -1.063 11.105 -18.660 1.00 86.25 103 ARG A O 1
ATOM 828 N N . ASP A 1 104 ? -1.718 13.229 -19.021 1.00 86.38 104 ASP A N 1
ATOM 829 C CA . ASP A 1 104 ? -3.152 13.022 -18.797 1.00 86.38 104 ASP A CA 1
ATOM 830 C C . ASP A 1 104 ? -3.824 12.177 -19.898 1.00 86.38 104 ASP A C 1
ATOM 832 O O . ASP A 1 104 ? -4.976 11.753 -19.754 1.00 86.38 104 ASP A O 1
ATOM 836 N N . MET A 1 105 ? -3.108 11.831 -20.980 1.00 88.38 105 MET A N 1
ATOM 837 C CA . MET A 1 105 ? -3.632 10.929 -22.013 1.00 88.38 105 MET A CA 1
ATOM 838 C C . MET A 1 105 ? -4.027 9.555 -21.467 1.00 88.38 105 MET A C 1
ATOM 840 O O . MET A 1 105 ? -4.874 8.897 -22.068 1.00 88.38 105 MET A O 1
ATOM 844 N N . VAL A 1 106 ? -3.473 9.125 -20.326 1.00 85.94 106 VAL A N 1
ATOM 845 C CA . VAL A 1 106 ? -3.853 7.876 -19.642 1.00 85.94 106 VAL A CA 1
ATOM 846 C C . VAL A 1 106 ? -5.336 7.836 -19.228 1.00 85.94 106 VAL A C 1
ATOM 848 O O . VAL A 1 106 ? -5.882 6.758 -18.997 1.00 85.94 106 VAL A O 1
ATOM 851 N N . PHE A 1 107 ? -6.016 8.986 -19.199 1.00 83.31 107 PHE A N 1
ATOM 852 C CA . PHE A 1 107 ? -7.439 9.113 -18.871 1.00 83.31 107 PHE A CA 1
ATOM 853 C C . PHE A 1 107 ? -8.359 9.164 -20.102 1.00 83.31 107 PHE A C 1
ATOM 855 O O . PHE A 1 107 ? -9.569 9.344 -19.965 1.00 83.31 107 PHE A O 1
ATOM 862 N N . LEU A 1 108 ? -7.823 8.996 -21.315 1.00 83.06 108 LEU A N 1
ATOM 863 C CA . LEU A 1 108 ? -8.610 9.061 -22.548 1.00 83.06 108 LEU A CA 1
ATOM 864 C C . LEU A 1 108 ? -9.726 8.004 -22.618 1.00 83.06 108 LEU A C 1
ATOM 866 O O . LEU A 1 108 ? -9.563 6.850 -22.215 1.00 83.06 108 LEU A O 1
ATOM 870 N N . GLU A 1 109 ? -10.877 8.384 -23.176 1.00 81.31 109 GLU A N 1
ATOM 871 C CA . GLU A 1 109 ? -12.033 7.497 -23.367 1.00 81.31 109 GLU A CA 1
ATOM 872 C C . GLU A 1 109 ? -11.784 6.434 -24.454 1.00 81.31 109 GLU A C 1
ATOM 874 O O . GLU A 1 109 ? -10.989 6.623 -25.369 1.00 81.31 109 GLU A O 1
ATOM 879 N N . GLU A 1 110 ? -12.444 5.275 -24.363 1.00 78.94 110 GLU A N 1
ATOM 880 C CA . GLU A 1 110 ? -12.096 4.085 -25.163 1.00 78.94 110 GLU A CA 1
ATOM 881 C C . GLU A 1 110 ? -12.221 4.319 -26.672 1.00 78.94 110 GLU A C 1
ATOM 883 O O . GLU A 1 110 ? -11.393 3.861 -27.457 1.00 78.94 110 GLU A O 1
ATOM 888 N N . GLN A 1 111 ? -13.215 5.101 -27.081 1.00 80.50 111 GLN A N 1
ATOM 889 C CA . GLN A 1 111 ? -13.478 5.409 -28.479 1.00 80.50 111 GLN A CA 1
ATOM 890 C C . GLN A 1 111 ? -12.404 6.281 -29.147 1.00 80.50 111 GLN A C 1
ATOM 892 O O . GLN A 1 111 ? -12.342 6.308 -30.376 1.00 80.50 111 GLN A O 1
ATOM 897 N N . THR A 1 112 ? -11.562 6.992 -28.386 1.00 80.94 112 THR A N 1
ATOM 898 C CA . THR A 1 112 ? -10.485 7.822 -28.958 1.00 80.94 112 THR A CA 1
ATOM 899 C C . THR A 1 112 ? -9.193 7.030 -29.167 1.00 80.94 112 THR A C 1
ATOM 901 O O . THR A 1 112 ? -8.358 7.411 -29.994 1.00 80.94 112 THR A O 1
ATOM 904 N N . LEU A 1 113 ? -9.052 5.888 -28.484 1.00 83.25 113 LEU A N 1
ATOM 905 C CA . LEU A 1 113 ? -7.823 5.097 -28.448 1.00 83.25 113 LEU A CA 1
ATOM 906 C C . LEU A 1 113 ? -7.358 4.618 -29.828 1.00 83.25 113 LEU A C 1
ATOM 908 O O . LEU A 1 113 ? -6.180 4.800 -30.119 1.00 83.25 113 LEU A O 1
ATOM 912 N N . PRO A 1 114 ? -8.212 4.090 -30.730 1.00 82.56 114 PRO A N 1
ATOM 913 C CA . PRO A 1 114 ? -7.735 3.612 -32.028 1.00 82.56 114 PRO A CA 1
ATOM 914 C C . PRO A 1 114 ? -7.140 4.713 -32.917 1.00 82.56 114 PRO A C 1
ATOM 916 O O . PRO A 1 114 ? -6.284 4.420 -33.747 1.00 82.56 114 PRO A O 1
ATOM 919 N N . GLY A 1 115 ? -7.596 5.963 -32.768 1.00 82.31 115 GLY A N 1
ATOM 920 C CA . GLY A 1 115 ? -7.094 7.101 -33.543 1.00 82.31 115 GLY A CA 1
ATOM 921 C C . GLY A 1 115 ? -5.811 7.697 -32.966 1.00 82.31 115 GLY A C 1
ATOM 922 O O . GLY A 1 115 ? -4.928 8.096 -33.716 1.00 82.31 115 GLY A O 1
ATOM 923 N N . VAL A 1 116 ? -5.687 7.731 -31.638 1.00 89.38 116 VAL A N 1
ATOM 924 C CA . VAL A 1 116 ? -4.522 8.318 -30.958 1.00 89.38 116 VAL A CA 1
ATOM 925 C C . VAL A 1 116 ? -3.412 7.289 -30.774 1.00 89.38 116 VAL A C 1
ATOM 927 O O . VAL A 1 116 ? -2.270 7.569 -31.115 1.00 89.38 116 VAL A O 1
ATOM 930 N N . PHE A 1 117 ? -3.742 6.083 -30.318 1.00 91.62 117 PHE A N 1
ATOM 931 C CA . PHE A 1 117 ? -2.825 5.007 -29.938 1.00 91.62 117 PHE A CA 1
ATOM 932 C C . PHE A 1 117 ? -2.863 3.815 -30.907 1.00 91.62 117 PHE A C 1
ATOM 934 O O . PHE A 1 117 ? -2.825 2.653 -30.506 1.00 91.62 117 PHE A O 1
ATOM 941 N N . SER A 1 118 ? -2.956 4.072 -32.213 1.00 91.31 118 SER A N 1
ATOM 942 C CA . SER A 1 118 ? -2.796 2.999 -33.204 1.00 91.31 118 SER A CA 1
ATOM 943 C C . SER A 1 118 ? -1.389 2.379 -33.128 1.00 91.31 118 SER A C 1
ATOM 945 O O . SER A 1 118 ? -0.416 3.076 -32.834 1.00 91.31 118 SER A O 1
ATOM 947 N N . GLU A 1 119 ? -1.237 1.088 -33.461 1.00 93.31 119 GLU A N 1
ATOM 948 C CA . GLU A 1 119 ? 0.090 0.437 -33.514 1.00 93.31 119 GLU A CA 1
ATOM 949 C C . GLU A 1 119 ? 1.059 1.179 -34.459 1.00 93.31 119 GLU A C 1
ATOM 951 O O . GLU A 1 119 ? 2.260 1.242 -34.196 1.00 93.31 119 GLU A O 1
ATOM 956 N N . ALA A 1 120 ? 0.541 1.809 -35.520 1.00 94.19 120 ALA A N 1
ATOM 957 C CA . ALA A 1 120 ? 1.328 2.637 -36.430 1.00 94.19 120 ALA A CA 1
ATOM 958 C C . ALA A 1 120 ? 1.880 3.903 -35.749 1.00 94.19 120 ALA A C 1
ATOM 960 O O . ALA A 1 120 ? 3.072 4.182 -35.879 1.00 94.19 120 ALA A O 1
ATOM 961 N N . ASN A 1 121 ? 1.052 4.633 -34.993 1.00 94.69 121 ASN A N 1
ATOM 962 C CA . ASN A 1 121 ? 1.491 5.824 -34.255 1.00 94.69 121 ASN A CA 1
ATOM 963 C C . ASN A 1 121 ? 2.463 5.452 -33.133 1.00 94.69 121 ASN A C 1
ATOM 965 O O . ASN A 1 121 ? 3.521 6.064 -33.009 1.00 94.69 121 ASN A O 1
ATOM 969 N N . MET A 1 122 ? 2.170 4.385 -32.388 1.00 95.94 122 MET A N 1
ATOM 970 C CA . MET A 1 122 ? 3.071 3.862 -31.361 1.00 95.94 122 MET A CA 1
ATOM 971 C C . MET A 1 122 ? 4.424 3.447 -31.950 1.00 95.94 122 MET A C 1
ATOM 973 O O . MET A 1 122 ? 5.466 3.742 -31.364 1.00 95.94 122 MET A O 1
ATOM 977 N N . SER A 1 123 ? 4.447 2.817 -33.130 1.00 97.06 123 SER A N 1
ATOM 978 C CA . SER A 1 123 ? 5.702 2.476 -33.813 1.00 97.06 123 SER A CA 1
ATOM 979 C C . SER A 1 123 ? 6.455 3.718 -34.298 1.00 97.06 123 SER A C 1
ATOM 981 O O . SER A 1 123 ? 7.671 3.783 -34.121 1.00 97.06 123 SER A O 1
ATOM 983 N N . ALA A 1 124 ? 5.761 4.719 -34.852 1.00 97.00 124 ALA A N 1
ATOM 984 C CA . ALA A 1 124 ? 6.378 5.978 -35.274 1.00 97.00 124 ALA A CA 1
ATOM 985 C C . ALA A 1 124 ? 7.013 6.722 -34.086 1.00 97.00 124 ALA A C 1
ATOM 987 O O . ALA A 1 124 ? 8.186 7.091 -34.143 1.00 97.00 124 ALA A O 1
ATOM 988 N N . VAL A 1 125 ? 6.285 6.848 -32.972 1.00 97.12 125 VAL A N 1
ATOM 989 C CA . VAL A 1 125 ? 6.796 7.456 -31.734 1.00 97.12 125 VAL A CA 1
ATOM 990 C C . VAL A 1 125 ? 7.958 6.648 -31.150 1.00 97.12 125 VAL A C 1
ATOM 992 O O . VAL A 1 125 ? 8.952 7.228 -30.721 1.00 97.12 125 VAL A O 1
ATOM 995 N N . THR A 1 126 ? 7.905 5.315 -31.206 1.00 97.56 126 THR A N 1
ATOM 996 C CA . THR A 1 126 ? 9.019 4.455 -30.768 1.00 97.56 126 THR A CA 1
ATOM 997 C C . THR A 1 126 ? 10.288 4.703 -31.591 1.00 97.56 126 THR A C 1
ATOM 999 O O . THR A 1 126 ? 11.378 4.821 -31.034 1.00 97.56 126 THR A O 1
ATOM 1002 N N . GLN A 1 127 ? 10.170 4.819 -32.917 1.00 95.94 127 GLN A N 1
ATOM 1003 C CA . GLN A 1 127 ? 11.305 5.117 -33.802 1.00 95.94 127 GLN A CA 1
ATOM 1004 C C . GLN A 1 127 ? 11.865 6.525 -33.566 1.00 95.94 127 GLN A C 1
ATOM 1006 O O . GLN A 1 127 ? 13.086 6.717 -33.591 1.00 95.94 127 GLN A O 1
ATOM 1011 N N . ALA A 1 128 ? 10.991 7.493 -33.291 1.00 94.62 128 ALA A N 1
ATOM 1012 C CA . ALA A 1 128 ? 11.390 8.839 -32.909 1.00 94.62 128 ALA A CA 1
ATOM 1013 C C . ALA A 1 128 ? 12.137 8.846 -31.567 1.00 94.62 128 ALA A C 1
ATOM 1015 O O . ALA A 1 128 ? 13.194 9.460 -31.477 1.00 94.62 128 ALA A O 1
ATOM 1016 N N . ALA A 1 129 ? 11.667 8.092 -30.568 1.00 94.56 129 ALA A N 1
ATOM 1017 C CA . ALA A 1 129 ? 12.330 7.964 -29.270 1.00 94.56 129 ALA A CA 1
ATOM 1018 C C . ALA A 1 129 ? 13.724 7.320 -29.387 1.00 94.56 129 ALA A C 1
ATOM 1020 O O . ALA A 1 129 ? 14.686 7.825 -28.811 1.00 94.56 129 ALA A O 1
ATOM 1021 N N . ILE A 1 130 ? 13.864 6.255 -30.190 1.00 93.81 130 ILE A N 1
ATOM 1022 C CA . ILE A 1 130 ? 15.168 5.641 -30.511 1.00 93.81 130 ILE A CA 1
ATOM 1023 C C . ILE A 1 130 ? 16.097 6.680 -31.146 1.00 93.81 130 ILE A C 1
ATOM 1025 O O . ILE A 1 130 ? 17.224 6.867 -30.686 1.00 93.81 130 ILE A O 1
ATOM 1029 N N . SER A 1 131 ? 15.624 7.390 -32.172 1.00 90.06 131 SER A N 1
ATOM 1030 C CA . SER A 1 131 ? 16.437 8.384 -32.882 1.00 90.06 131 SER A CA 1
ATOM 1031 C C . SER A 1 131 ? 16.847 9.538 -31.959 1.00 90.06 131 SER A C 1
ATOM 1033 O O . SER A 1 131 ? 18.026 9.886 -31.894 1.00 90.06 131 SER A O 1
ATOM 1035 N N . GLY A 1 132 ? 15.892 10.068 -31.191 1.00 86.38 132 GLY A N 1
ATOM 1036 C CA . GLY A 1 132 ? 16.073 11.145 -30.220 1.00 86.38 132 GLY A CA 1
ATOM 1037 C C . GLY A 1 132 ? 17.027 10.783 -29.086 1.00 86.38 132 GLY A C 1
ATOM 1038 O O . GLY A 1 132 ? 17.827 11.621 -28.677 1.00 86.38 132 GLY A O 1
ATOM 1039 N N . SER A 1 133 ? 17.032 9.519 -28.643 1.00 84.31 133 SER A N 1
ATOM 1040 C CA . SER A 1 133 ? 17.905 9.063 -27.556 1.00 84.31 133 SER A CA 1
ATOM 1041 C C . SER A 1 133 ? 19.383 9.357 -27.831 1.00 84.31 133 SER A C 1
ATOM 1043 O O . SER A 1 133 ? 20.092 9.805 -26.935 1.00 84.31 133 SER A O 1
ATOM 1045 N N . SER A 1 134 ? 19.846 9.186 -29.074 1.00 77.25 134 SER A N 1
ATOM 1046 C CA . SER A 1 134 ? 21.247 9.401 -29.462 1.00 77.25 134 SER A CA 1
ATOM 1047 C C . SER A 1 134 ? 21.721 10.858 -29.375 1.00 77.25 134 SER A C 1
ATOM 1049 O O . SER A 1 134 ? 22.928 11.103 -29.338 1.00 77.25 134 SER A O 1
ATOM 1051 N N . TYR A 1 135 ? 20.788 11.810 -29.304 1.00 73.06 135 TYR A N 1
ATOM 1052 C CA . TYR A 1 135 ? 21.053 13.244 -29.208 1.00 73.06 135 TYR A CA 1
ATOM 1053 C C . TYR A 1 135 ? 20.558 13.843 -27.889 1.00 73.06 135 TYR A C 1
ATOM 1055 O O . TYR A 1 135 ? 20.508 15.065 -27.774 1.00 73.06 135 TYR A O 1
ATOM 1063 N N . PHE A 1 136 ? 20.184 13.008 -26.915 1.00 71.50 136 PHE A N 1
ATOM 1064 C CA . PHE A 1 136 ? 19.635 13.463 -25.643 1.00 71.50 136 PHE A CA 1
ATOM 1065 C C . PHE A 1 136 ? 20.606 14.401 -24.911 1.00 71.50 136 PHE A C 1
ATOM 1067 O O . PHE A 1 136 ? 21.749 14.034 -24.618 1.00 71.50 136 PHE A O 1
ATOM 1074 N N . GLN A 1 137 ? 20.137 15.618 -24.654 1.00 69.88 137 GLN A N 1
ATOM 1075 C CA . GLN A 1 137 ? 20.815 16.718 -23.971 1.00 69.88 137 GLN A CA 1
ATOM 1076 C C . GLN A 1 137 ? 19.774 17.464 -23.116 1.00 69.88 137 GLN A C 1
ATOM 1078 O O . GLN A 1 137 ? 18.574 17.300 -23.317 1.00 69.88 137 GLN A O 1
ATOM 1083 N N . ASP A 1 138 ? 20.209 18.287 -22.159 1.00 67.69 138 ASP A N 1
ATOM 1084 C CA . ASP A 1 138 ? 19.286 19.007 -21.261 1.00 67.69 138 ASP A CA 1
ATOM 1085 C C . ASP A 1 138 ? 18.273 19.893 -22.024 1.00 67.69 138 ASP A C 1
ATOM 1087 O O . ASP A 1 138 ? 17.173 20.144 -21.541 1.00 67.69 138 ASP A O 1
ATOM 1091 N N . ASP A 1 139 ? 18.615 20.352 -23.233 1.00 70.06 139 ASP A N 1
ATOM 1092 C CA . ASP A 1 139 ? 17.791 21.240 -24.059 1.00 70.06 139 ASP A CA 1
ATOM 1093 C C . ASP A 1 139 ? 16.693 20.537 -24.874 1.00 70.06 139 ASP A C 1
ATOM 1095 O O . ASP A 1 139 ? 15.839 21.232 -25.419 1.00 70.06 139 ASP A O 1
ATOM 1099 N N . ASN A 1 140 ? 16.690 19.198 -24.939 1.00 69.62 140 ASN A N 1
ATOM 1100 C CA . ASN A 1 140 ? 15.648 18.400 -25.600 1.00 69.62 140 ASN A CA 1
ATOM 1101 C C . ASN A 1 140 ? 14.936 17.415 -24.652 1.00 69.62 140 ASN A C 1
ATOM 1103 O O . ASN A 1 140 ? 14.366 16.398 -25.075 1.00 69.62 140 ASN A O 1
ATOM 1107 N N . PHE A 1 141 ? 15.011 17.697 -23.346 1.00 77.88 141 PHE A N 1
ATOM 1108 C CA . PHE A 1 141 ? 14.511 16.810 -22.306 1.00 77.88 141 PHE A CA 1
ATOM 1109 C C . PHE A 1 141 ? 13.012 16.546 -22.397 1.00 77.88 141 PHE A C 1
ATOM 1111 O O . PHE A 1 141 ? 12.585 15.386 -22.353 1.00 77.88 141 PHE A O 1
ATOM 1118 N N . TYR A 1 142 ? 12.215 17.607 -22.509 1.00 78.81 142 TYR A N 1
ATOM 1119 C CA . TYR A 1 142 ? 10.759 17.493 -22.505 1.00 78.81 142 TYR A CA 1
ATOM 1120 C C . TYR A 1 142 ? 10.269 16.683 -23.695 1.00 78.81 142 TYR A C 1
ATOM 1122 O O . TYR A 1 142 ? 9.301 15.937 -23.592 1.00 78.81 142 TYR A O 1
ATOM 1130 N N . GLU A 1 143 ? 10.985 16.746 -24.806 1.00 86.19 143 GLU A N 1
ATOM 1131 C CA . GLU A 1 143 ? 10.510 16.169 -26.046 1.00 86.19 143 GLU A CA 1
ATOM 1132 C C . GLU A 1 143 ? 10.752 14.668 -26.092 1.00 86.19 143 GLU A C 1
ATOM 1134 O O . GLU A 1 143 ? 9.839 13.912 -26.422 1.00 86.19 143 GLU A O 1
ATOM 1139 N N . LEU A 1 144 ? 11.922 14.200 -25.645 1.00 88.56 144 LEU A N 1
ATOM 1140 C CA . LEU A 1 144 ? 12.125 12.767 -25.439 1.00 88.56 144 LEU A CA 1
ATOM 1141 C C . LEU A 1 144 ? 11.207 12.229 -24.331 1.00 88.56 144 LEU A C 1
ATOM 1143 O O . LEU A 1 144 ? 10.658 11.135 -24.468 1.00 88.56 144 LEU A O 1
ATOM 1147 N N . THR A 1 145 ? 10.988 13.006 -23.268 1.00 89.31 145 THR A N 1
ATOM 1148 C CA . THR A 1 145 ? 10.090 12.627 -22.167 1.00 89.31 145 THR A CA 1
ATOM 1149 C C . THR A 1 145 ? 8.649 12.461 -22.648 1.00 89.31 145 THR A C 1
ATOM 1151 O O . THR A 1 145 ? 8.024 11.450 -22.331 1.00 89.31 145 THR A O 1
ATOM 1154 N N . ASN A 1 146 ? 8.140 13.368 -23.484 1.00 92.94 146 ASN A N 1
ATOM 1155 C CA . ASN A 1 146 ? 6.802 13.273 -24.071 1.00 92.94 146 ASN A CA 1
ATOM 1156 C C . ASN A 1 146 ? 6.630 12.009 -24.917 1.00 92.94 146 ASN A C 1
ATOM 1158 O O . ASN A 1 146 ? 5.618 11.319 -24.797 1.00 92.94 146 ASN A O 1
ATOM 1162 N N . LEU A 1 147 ? 7.628 11.647 -25.730 1.00 95.25 147 LEU A N 1
ATOM 1163 C CA . LEU A 1 147 ? 7.558 10.422 -26.530 1.00 95.25 147 LEU A CA 1
ATOM 1164 C C . LEU A 1 147 ? 7.456 9.173 -25.639 1.00 95.25 147 LEU A C 1
ATOM 1166 O O . LEU A 1 147 ? 6.635 8.297 -25.905 1.00 95.25 147 LEU A O 1
ATOM 1170 N N . ILE A 1 148 ? 8.237 9.091 -24.556 1.00 95.69 148 ILE A N 1
ATOM 1171 C CA . ILE A 1 148 ? 8.166 7.953 -23.624 1.00 95.69 148 ILE A CA 1
ATOM 1172 C C . ILE A 1 148 ? 6.860 7.973 -22.816 1.00 95.69 148 ILE A C 1
ATOM 1174 O O . ILE A 1 148 ? 6.262 6.913 -22.623 1.00 95.69 148 ILE A O 1
ATOM 1178 N N . GLN A 1 149 ? 6.375 9.149 -22.405 1.00 94.62 149 GLN A N 1
ATOM 1179 C CA . GLN A 1 149 ? 5.117 9.303 -21.663 1.00 94.62 149 GLN A CA 1
ATOM 1180 C C . GLN A 1 149 ? 3.928 8.847 -22.507 1.00 94.62 149 GLN A C 1
ATOM 1182 O O . GLN A 1 149 ? 3.079 8.098 -22.024 1.00 94.62 149 GLN A O 1
ATOM 1187 N N . TYR A 1 150 ? 3.906 9.222 -23.786 1.00 95.81 150 TYR A N 1
ATOM 1188 C CA . TYR A 1 150 ? 2.901 8.763 -24.736 1.00 95.81 150 TYR A CA 1
ATOM 1189 C C . TYR A 1 150 ? 2.921 7.234 -24.884 1.00 95.81 150 TYR A C 1
ATOM 1191 O O . TYR A 1 150 ? 1.875 6.589 -24.783 1.00 95.81 150 TYR A O 1
ATOM 1199 N N . LEU A 1 151 ? 4.102 6.624 -25.061 1.00 97.19 151 LEU A N 1
ATOM 1200 C CA . LEU A 1 151 ? 4.209 5.163 -25.150 1.00 97.19 151 LEU A CA 1
ATOM 1201 C C . LEU A 1 151 ? 3.706 4.492 -23.866 1.00 97.19 151 LEU A C 1
ATOM 1203 O O . LEU A 1 151 ? 2.979 3.501 -23.930 1.00 97.19 151 LEU A O 1
ATOM 1207 N N . HIS A 1 152 ? 4.062 5.041 -22.704 1.00 95.06 152 HIS A N 1
ATOM 1208 C CA . HIS A 1 152 ? 3.606 4.539 -21.414 1.00 95.06 152 HIS A CA 1
ATOM 1209 C C . HIS A 1 152 ? 2.076 4.595 -21.300 1.00 95.06 152 HIS A C 1
ATOM 1211 O O . HIS A 1 152 ? 1.457 3.566 -21.021 1.00 95.06 152 HIS A O 1
ATOM 1217 N N . ALA A 1 153 ? 1.459 5.741 -21.608 1.00 92.44 153 ALA A N 1
ATOM 1218 C CA . ALA A 1 153 ? 0.006 5.911 -21.596 1.00 92.44 153 ALA A CA 1
ATOM 1219 C C . ALA A 1 153 ? -0.697 4.899 -22.517 1.00 92.44 153 ALA A C 1
ATOM 1221 O O . ALA A 1 153 ? -1.648 4.236 -22.096 1.00 92.44 153 ALA A O 1
ATOM 1222 N N . GLY A 1 154 ? -0.181 4.707 -23.736 1.00 92.38 154 GLY A N 1
ATOM 1223 C CA . GLY A 1 154 ? -0.739 3.766 -24.706 1.00 92.38 154 GLY A CA 1
ATOM 1224 C C . GLY A 1 154 ? -0.771 2.321 -24.203 1.00 92.38 154 GLY A C 1
ATOM 1225 O O . GLY A 1 154 ? -1.775 1.631 -24.392 1.00 92.38 154 GLY A O 1
ATOM 1226 N N . TYR A 1 155 ? 0.292 1.861 -23.535 1.00 92.44 155 TYR A N 1
ATOM 1227 C CA . TYR A 1 155 ? 0.344 0.517 -22.944 1.00 92.44 155 TYR A CA 1
ATOM 1228 C C . TYR A 1 155 ? -0.475 0.387 -21.653 1.00 92.44 155 TYR A C 1
ATOM 1230 O O . TYR A 1 155 ? -1.091 -0.655 -21.421 1.00 92.44 155 TYR A O 1
ATOM 1238 N N . VAL A 1 156 ? -0.529 1.428 -20.813 1.00 88.69 156 VAL A N 1
ATOM 1239 C CA . VAL A 1 156 ? -1.385 1.426 -19.614 1.00 88.69 156 VAL A CA 1
ATOM 1240 C C . VAL A 1 156 ? -2.858 1.281 -20.004 1.00 88.69 156 VAL A C 1
ATOM 1242 O O . VAL A 1 156 ? -3.563 0.450 -19.428 1.00 88.69 156 VAL A O 1
ATOM 1245 N N . LEU A 1 157 ? -3.306 2.028 -21.016 1.00 87.31 157 LEU A N 1
ATOM 1246 C CA . LEU A 1 157 ? -4.677 1.979 -21.526 1.00 87.31 157 LEU A CA 1
ATOM 1247 C C . LEU A 1 157 ? -5.031 0.626 -22.154 1.00 87.31 157 LEU A C 1
ATOM 1249 O O . LEU A 1 157 ? -6.111 0.104 -21.877 1.00 87.31 157 LEU A O 1
ATOM 1253 N N . GLU A 1 158 ? -4.125 0.034 -22.943 1.00 85.00 158 GLU A N 1
ATOM 1254 C CA . GLU A 1 158 ? -4.309 -1.319 -23.493 1.00 85.00 158 GLU A CA 1
ATOM 1255 C C . GLU A 1 158 ? -4.503 -2.348 -22.366 1.00 85.00 158 GLU A C 1
ATOM 1257 O O . GLU A 1 158 ? -5.433 -3.156 -22.396 1.00 85.00 158 GLU A O 1
ATOM 1262 N N . ARG A 1 159 ? -3.657 -2.291 -21.331 1.00 79.75 159 ARG A N 1
ATOM 1263 C CA . ARG A 1 159 ? -3.668 -3.251 -20.222 1.00 79.75 159 ARG A CA 1
ATOM 1264 C C . ARG A 1 159 ? -4.898 -3.114 -19.322 1.00 79.75 159 ARG A C 1
ATOM 1266 O O . ARG A 1 159 ? -5.481 -4.125 -18.929 1.00 79.75 159 ARG A O 1
ATOM 1273 N N . ASN A 1 160 ? -5.295 -1.886 -18.986 1.00 73.94 160 ASN A N 1
ATOM 1274 C CA . ASN A 1 160 ? -6.387 -1.634 -18.041 1.00 73.94 160 ASN A CA 1
ATOM 1275 C C . ASN A 1 160 ? -7.772 -1.954 -18.632 1.00 73.94 160 ASN A C 1
ATOM 1277 O O . ASN A 1 160 ? -8.711 -2.212 -17.880 1.00 73.94 160 ASN A O 1
ATOM 1281 N N . ARG A 1 161 ? -7.922 -1.987 -19.964 1.00 70.81 161 ARG A N 1
ATOM 1282 C CA . ARG A 1 161 ? -9.228 -2.138 -20.632 1.00 70.81 161 ARG A CA 1
ATOM 1283 C C . ARG A 1 161 ? -9.454 -3.521 -21.256 1.00 70.81 161 ARG A C 1
ATOM 1285 O O . ARG A 1 161 ? -9.988 -3.653 -22.349 1.00 70.81 161 ARG A O 1
ATOM 1292 N N . SER A 1 162 ? -9.176 -4.570 -20.472 1.00 50.25 162 SER A N 1
ATOM 1293 C CA . SER A 1 162 ? -9.558 -5.984 -20.686 1.00 50.25 162 SER A CA 1
ATOM 1294 C C . SER A 1 162 ? -9.061 -6.662 -21.985 1.00 50.25 162 SER A C 1
ATOM 1296 O O . SER A 1 162 ? -8.751 -6.038 -22.991 1.00 50.25 162 SER A O 1
ATOM 1298 N N . ARG A 1 163 ? -9.065 -8.006 -22.010 1.00 52.34 163 ARG A N 1
ATOM 1299 C CA . ARG A 1 163 ? -8.624 -8.868 -23.138 1.00 52.34 163 ARG A CA 1
ATOM 1300 C C . ARG A 1 163 ? -9.273 -8.589 -24.512 1.00 52.34 163 ARG A C 1
ATOM 1302 O O . ARG A 1 163 ? -8.889 -9.227 -25.490 1.00 52.34 163 ARG A O 1
ATOM 1309 N N . LYS A 1 164 ? -10.279 -7.711 -24.602 1.00 52.84 164 LYS A N 1
ATOM 1310 C CA . LYS A 1 164 ? -11.021 -7.418 -25.839 1.00 52.84 164 LYS A CA 1
ATOM 1311 C C . LYS A 1 164 ? -10.290 -6.464 -26.786 1.00 52.84 164 LYS A C 1
ATOM 1313 O O . LYS A 1 164 ? -10.646 -6.438 -27.961 1.00 52.84 164 LYS A O 1
ATOM 1318 N N . MET A 1 165 ? -9.266 -5.749 -26.318 1.00 60.38 165 MET A N 1
ATOM 1319 C CA . MET A 1 165 ? -8.546 -4.771 -27.130 1.00 60.38 165 MET A CA 1
ATOM 1320 C C . MET A 1 165 ? -7.028 -4.959 -27.009 1.00 60.38 165 MET A C 1
ATOM 1322 O O . MET A 1 165 ? -6.341 -4.194 -26.349 1.00 60.38 165 MET A O 1
ATOM 1326 N N . LYS A 1 166 ? -6.497 -6.012 -27.644 1.00 71.12 166 LYS A N 1
ATOM 1327 C CA . LYS A 1 166 ? -5.048 -6.141 -27.853 1.00 71.12 166 LYS A CA 1
ATOM 1328 C C . LYS A 1 166 ? -4.661 -5.285 -29.058 1.00 71.12 166 LYS A C 1
ATOM 1330 O O . LYS A 1 166 ? -4.863 -5.709 -30.196 1.00 71.12 166 LYS A O 1
ATOM 1335 N N . LEU A 1 167 ? -4.191 -4.075 -28.788 1.00 76.50 167 LEU A N 1
ATOM 1336 C CA . LEU A 1 167 ? -3.828 -3.077 -29.789 1.00 76.50 167 LEU A CA 1
ATOM 1337 C C . LEU A 1 167 ? -2.438 -3.324 -30.375 1.00 76.50 167 LEU A C 1
ATOM 1339 O O . LEU A 1 167 ? -2.213 -2.953 -31.524 1.00 76.50 167 LEU A O 1
ATOM 1343 N N . TYR A 1 168 ? -1.522 -3.943 -29.622 1.00 91.38 168 TYR A N 1
ATOM 1344 C CA . TYR A 1 168 ? -0.109 -3.997 -29.998 1.00 91.38 168 TYR A CA 1
ATOM 1345 C C . TYR A 1 168 ? 0.412 -5.418 -30.223 1.00 91.38 168 TYR A C 1
ATOM 1347 O O . TYR A 1 168 ? 0.207 -6.357 -29.439 1.00 91.38 168 TYR A O 1
ATOM 1355 N N . GLY A 1 169 ? 1.148 -5.587 -31.322 1.00 92.19 169 GLY A N 1
ATOM 1356 C CA . GLY A 1 169 ? 1.850 -6.816 -31.647 1.00 92.19 169 GLY A CA 1
ATOM 1357 C C . GLY A 1 169 ? 3.180 -6.973 -30.904 1.00 92.19 169 GLY A C 1
ATOM 1358 O O . GLY A 1 169 ? 3.803 -6.025 -30.424 1.00 92.19 169 GLY A O 1
ATOM 1359 N N . LYS A 1 170 ? 3.703 -8.208 -30.901 1.00 91.75 170 LYS A N 1
ATOM 1360 C CA . LYS A 1 170 ? 5.043 -8.520 -30.364 1.00 91.75 170 LYS A CA 1
ATOM 1361 C C . LYS A 1 170 ? 6.177 -7.775 -31.088 1.00 91.75 170 LYS A C 1
ATOM 1363 O O . LYS A 1 170 ? 7.266 -7.656 -30.534 1.00 91.75 170 LYS A O 1
ATOM 1368 N N . ALA A 1 171 ? 5.956 -7.309 -32.320 1.00 95.19 171 ALA A N 1
ATOM 1369 C CA . ALA A 1 171 ? 6.957 -6.551 -33.068 1.00 95.19 171 ALA A CA 1
ATOM 1370 C C . ALA A 1 171 ? 7.153 -5.150 -32.470 1.00 95.19 171 ALA A C 1
ATOM 1372 O O . ALA A 1 171 ? 8.290 -4.773 -32.186 1.00 95.19 171 ALA A O 1
ATOM 1373 N N . LEU A 1 172 ? 6.055 -4.432 -32.205 1.00 96.38 172 LEU A N 1
ATOM 1374 C CA . LEU A 1 172 ? 6.086 -3.147 -31.512 1.00 96.38 172 LEU A CA 1
ATOM 1375 C C . LEU A 1 172 ? 6.647 -3.297 -30.093 1.00 96.38 172 LEU A C 1
ATOM 1377 O O . LEU A 1 172 ? 7.542 -2.543 -29.723 1.00 96.38 172 LEU A O 1
ATOM 1381 N N . GLN A 1 173 ? 6.214 -4.315 -29.339 1.00 95.19 173 GLN A N 1
ATOM 1382 C CA . GLN A 1 173 ? 6.740 -4.589 -27.992 1.00 95.19 173 GLN A CA 1
ATOM 1383 C C . GLN A 1 173 ? 8.280 -4.678 -27.980 1.00 95.19 173 GLN A C 1
ATOM 1385 O O . GLN A 1 173 ? 8.933 -4.050 -27.148 1.00 95.19 173 GLN A O 1
ATOM 1390 N N . LYS A 1 174 ? 8.876 -5.385 -28.953 1.00 95.19 174 LYS A N 1
ATOM 1391 C CA . LYS A 1 174 ? 10.339 -5.491 -29.103 1.00 95.19 174 LYS A CA 1
ATOM 1392 C C . LYS A 1 174 ? 11.006 -4.172 -29.498 1.00 95.19 174 LYS A C 1
ATOM 1394 O O . LYS A 1 174 ? 12.095 -3.887 -29.013 1.00 95.19 174 LYS A O 1
ATOM 1399 N N . GLN A 1 175 ? 10.387 -3.379 -30.375 1.00 97.00 175 GLN A N 1
ATOM 1400 C CA . GLN A 1 175 ? 10.910 -2.051 -30.729 1.00 97.00 175 GLN A CA 1
ATOM 1401 C C . GLN A 1 175 ? 10.930 -1.127 -29.507 1.00 97.00 175 GLN A C 1
ATOM 1403 O O . GLN A 1 175 ? 11.911 -0.424 -29.281 1.00 97.00 175 GLN A O 1
ATOM 1408 N N . VAL A 1 176 ? 9.880 -1.179 -28.686 1.00 97.75 176 VAL A N 1
ATOM 1409 C CA . VAL A 1 176 ? 9.779 -0.404 -27.446 1.00 97.75 176 VAL A CA 1
ATOM 1410 C C . VAL A 1 176 ? 10.869 -0.808 -26.459 1.00 97.75 176 VAL A C 1
ATOM 1412 O O . VAL A 1 176 ? 11.486 0.066 -25.864 1.00 97.75 176 VAL A O 1
ATOM 1415 N N . ALA A 1 177 ? 11.195 -2.099 -26.348 1.00 96.62 177 ALA A N 1
ATOM 1416 C CA . ALA A 1 177 ? 12.319 -2.539 -25.524 1.00 96.62 177 ALA A CA 1
ATOM 1417 C C . ALA A 1 177 ? 13.663 -1.937 -25.977 1.00 96.62 177 ALA A C 1
ATOM 1419 O O . ALA A 1 177 ? 14.461 -1.523 -25.140 1.00 96.62 177 ALA A O 1
ATOM 1420 N N . VAL A 1 178 ? 13.904 -1.831 -27.292 1.00 96.56 178 VAL A N 1
ATOM 1421 C CA . VAL A 1 178 ? 15.106 -1.162 -27.826 1.00 96.56 178 VAL A CA 1
ATOM 1422 C C . VAL A 1 178 ? 15.131 0.314 -27.430 1.00 96.56 178 VAL A C 1
ATOM 1424 O O . VAL A 1 178 ? 16.171 0.803 -26.989 1.00 96.56 178 VAL A O 1
ATOM 1427 N N . ALA A 1 179 ? 13.995 1.008 -27.554 1.00 96.19 179 ALA A N 1
ATOM 1428 C CA . ALA A 1 179 ? 13.868 2.404 -27.143 1.00 96.19 179 ALA A CA 1
ATOM 1429 C C . ALA A 1 179 ? 14.160 2.576 -25.648 1.00 96.19 179 ALA A C 1
ATOM 1431 O O . ALA A 1 179 ? 14.987 3.408 -25.286 1.00 96.19 179 ALA A O 1
ATOM 1432 N N . VAL A 1 180 ? 13.549 1.746 -24.794 1.00 96.25 180 VAL A N 1
ATOM 1433 C CA . VAL A 1 180 ? 13.792 1.739 -23.347 1.00 96.25 180 VAL A CA 1
ATOM 1434 C C . VAL A 1 180 ? 15.278 1.592 -23.056 1.00 96.25 180 VAL A C 1
ATOM 1436 O O . VAL A 1 180 ? 15.831 2.440 -22.370 1.00 96.25 180 VAL A O 1
ATOM 1439 N N . VAL A 1 181 ? 15.948 0.568 -23.594 1.00 95.88 181 VAL A N 1
ATOM 1440 C CA . VAL A 1 181 ? 17.358 0.319 -23.255 1.00 95.88 181 VAL A CA 1
ATOM 1441 C C . VAL A 1 181 ? 18.241 1.514 -23.613 1.00 95.88 181 VAL A C 1
ATOM 1443 O O . VAL A 1 181 ? 19.080 1.926 -22.812 1.00 95.88 181 VAL A O 1
ATOM 1446 N N . GLN A 1 182 ? 18.044 2.106 -24.792 1.00 93.12 182 GLN A N 1
ATOM 1447 C CA . GLN A 1 182 ? 18.815 3.275 -25.219 1.00 93.12 182 GLN A CA 1
ATOM 1448 C C . GLN A 1 182 ? 18.528 4.502 -24.348 1.00 93.12 182 GLN A C 1
ATOM 1450 O O . GLN A 1 182 ? 19.458 5.153 -23.869 1.00 93.12 182 GLN A O 1
ATOM 1455 N N . VAL A 1 183 ? 17.249 4.791 -24.106 1.00 92.12 183 VAL A N 1
ATOM 1456 C CA . VAL A 1 183 ? 16.812 5.947 -23.320 1.00 92.12 183 VAL A CA 1
ATOM 1457 C C . VAL A 1 183 ? 17.245 5.824 -21.866 1.00 92.12 183 VAL A C 1
ATOM 1459 O O . VAL A 1 183 ? 17.837 6.762 -21.341 1.00 92.12 183 VAL A O 1
ATOM 1462 N N . THR A 1 184 ? 17.029 4.672 -21.227 1.00 93.44 184 THR A N 1
ATOM 1463 C CA . THR A 1 184 ? 17.458 4.420 -19.849 1.00 93.44 184 THR A CA 1
ATOM 1464 C C . THR A 1 184 ? 18.973 4.548 -19.734 1.00 93.44 184 THR A C 1
ATOM 1466 O O . THR A 1 184 ? 19.451 5.267 -18.863 1.00 93.44 184 THR A O 1
ATOM 1469 N N . ASN A 1 185 ? 19.755 3.942 -20.635 1.00 92.06 185 ASN A N 1
ATOM 1470 C CA . ASN A 1 185 ? 21.212 4.078 -20.586 1.00 92.06 185 ASN A CA 1
ATOM 1471 C C . ASN A 1 185 ? 21.651 5.547 -20.669 1.00 92.06 185 ASN A C 1
ATOM 1473 O O . ASN A 1 185 ? 22.436 5.986 -19.830 1.00 92.06 185 ASN A O 1
ATOM 1477 N N . ASN A 1 186 ? 21.092 6.329 -21.595 1.00 88.00 186 ASN A N 1
ATOM 1478 C CA . ASN A 1 186 ? 21.433 7.747 -21.727 1.00 88.00 186 ASN A CA 1
ATOM 1479 C C . ASN A 1 186 ? 20.979 8.575 -20.517 1.00 88.00 186 ASN A C 1
ATOM 1481 O O . ASN A 1 186 ? 21.758 9.378 -20.002 1.00 88.00 186 ASN A O 1
ATOM 1485 N N . ALA A 1 187 ? 19.774 8.326 -20.003 1.00 87.94 187 ALA A N 1
ATOM 1486 C CA . ALA A 1 187 ? 19.249 8.958 -18.796 1.00 87.94 187 ALA A CA 1
ATOM 1487 C C . ALA A 1 187 ? 20.154 8.706 -17.575 1.00 87.94 187 ALA A C 1
ATOM 1489 O O . ALA A 1 187 ? 20.384 9.597 -16.759 1.00 87.94 187 ALA A O 1
ATOM 1490 N N . LEU A 1 188 ? 20.759 7.517 -17.491 1.00 88.88 188 LEU A N 1
ATOM 1491 C CA . LEU A 1 188 ? 21.675 7.146 -16.416 1.00 88.88 188 LEU A CA 1
ATOM 1492 C C . LEU A 1 188 ? 23.112 7.658 -16.611 1.00 88.88 188 LEU A C 1
ATOM 1494 O O . LEU A 1 188 ? 23.935 7.478 -15.714 1.00 88.88 188 LEU A O 1
ATOM 1498 N N . HIS A 1 189 ? 23.486 8.310 -17.717 1.00 81.31 189 HIS A N 1
ATOM 1499 C CA . HIS A 1 189 ? 24.875 8.764 -17.911 1.00 81.31 189 HIS A CA 1
ATOM 1500 C C . HIS A 1 189 ? 25.331 9.845 -16.906 1.00 81.31 189 HIS A C 1
ATOM 1502 O O . HIS A 1 189 ? 26.536 10.041 -16.741 1.00 81.31 189 HIS A O 1
ATOM 1508 N N . GLY A 1 190 ? 24.416 10.454 -16.140 1.00 62.06 190 GLY A N 1
ATOM 1509 C CA . GLY A 1 190 ? 24.726 11.275 -14.959 1.00 62.06 190 GLY A CA 1
ATOM 1510 C C . GLY A 1 190 ? 25.140 12.722 -15.250 1.00 62.06 190 GLY A C 1
ATOM 1511 O O . GLY A 1 190 ? 25.372 13.480 -14.315 1.00 62.06 190 GLY A O 1
ATOM 1512 N N . VAL A 1 191 ? 25.206 13.116 -16.525 1.00 60.69 191 VAL A N 1
ATOM 1513 C CA . VAL A 1 191 ? 25.470 14.504 -16.956 1.00 60.69 191 VAL A CA 1
ATOM 1514 C C . VAL A 1 191 ? 24.210 15.380 -16.857 1.00 60.69 191 VAL A C 1
ATOM 1516 O O . VAL A 1 191 ? 24.318 16.591 -16.748 1.00 60.69 191 VAL A O 1
ATOM 1519 N N . ILE A 1 192 ? 23.032 14.754 -16.802 1.00 62.00 192 ILE A N 1
ATOM 1520 C CA . ILE A 1 192 ? 21.724 15.354 -17.131 1.00 62.00 192 ILE A CA 1
ATOM 1521 C C . ILE A 1 192 ? 20.914 15.667 -15.850 1.00 62.00 192 ILE A C 1
ATOM 1523 O O . ILE A 1 192 ? 19.692 15.765 -15.840 1.00 62.00 192 ILE A O 1
ATOM 1527 N N . GLY A 1 193 ? 21.596 15.764 -14.700 1.00 68.62 193 GLY A N 1
ATOM 1528 C CA . GLY A 1 193 ? 21.027 16.255 -13.438 1.00 68.62 193 GLY A CA 1
ATOM 1529 C C . GLY A 1 193 ? 19.669 15.653 -13.030 1.00 68.62 193 GLY A C 1
ATOM 1530 O O . GLY A 1 193 ? 19.551 14.443 -12.824 1.00 68.62 193 GLY A O 1
ATOM 1531 N N . ALA A 1 194 ? 18.675 16.532 -12.837 1.00 72.81 194 ALA A N 1
ATOM 1532 C CA . ALA A 1 194 ? 17.289 16.208 -12.461 1.00 72.81 194 ALA A CA 1
ATOM 1533 C C . ALA A 1 194 ? 16.519 15.491 -13.572 1.00 72.81 194 ALA A C 1
ATOM 1535 O O . ALA A 1 194 ? 15.724 14.589 -13.315 1.00 72.81 194 ALA A O 1
ATOM 1536 N N . ASP A 1 195 ? 16.774 15.928 -14.795 1.00 80.00 195 ASP A N 1
ATOM 1537 C CA . ASP A 1 195 ? 16.025 15.580 -15.988 1.00 80.00 195 ASP A CA 1
ATOM 1538 C C . ASP A 1 195 ? 16.338 14.135 -16.393 1.00 80.00 195 ASP A C 1
ATOM 1540 O O . ASP A 1 195 ? 15.438 13.322 -16.602 1.00 80.00 195 ASP A O 1
ATOM 1544 N N . GLY A 1 196 ? 17.610 13.734 -16.306 1.00 83.56 196 GLY A N 1
ATOM 1545 C CA . GLY A 1 196 ? 18.004 12.328 -16.436 1.00 83.56 196 GLY A CA 1
ATOM 1546 C C . GLY A 1 196 ? 17.293 11.402 -15.439 1.00 83.56 196 GLY A C 1
ATOM 1547 O O . GLY A 1 196 ? 16.895 10.297 -15.803 1.00 83.56 196 GLY A O 1
ATOM 1548 N N . ALA A 1 197 ? 17.052 11.849 -14.203 1.00 86.44 197 ALA A N 1
ATOM 1549 C CA . ALA A 1 197 ? 16.360 11.030 -13.210 1.00 86.44 197 ALA A CA 1
ATOM 1550 C C . ALA A 1 197 ? 14.878 10.820 -13.560 1.00 86.44 197 ALA A C 1
ATOM 1552 O O . ALA A 1 197 ? 14.390 9.690 -13.523 1.00 86.44 197 ALA A O 1
ATOM 1553 N N . ARG A 1 198 ? 14.186 11.882 -13.990 1.00 86.62 198 ARG A N 1
ATOM 1554 C CA . ARG A 1 198 ? 12.784 11.822 -14.439 1.00 86.62 198 ARG A CA 1
ATOM 1555 C C . ARG A 1 198 ? 12.608 10.906 -15.650 1.00 86.62 198 ARG A C 1
ATOM 1557 O O . ARG A 1 198 ? 11.727 10.047 -15.654 1.00 86.62 198 ARG A O 1
ATOM 1564 N N . LEU A 1 199 ? 13.488 11.025 -16.644 1.00 88.75 199 LEU A N 1
ATOM 1565 C CA . LEU A 1 199 ? 13.448 10.159 -17.823 1.00 88.75 199 LEU A CA 1
ATOM 1566 C C . LEU A 1 199 ? 13.766 8.695 -17.480 1.00 88.75 199 LEU A C 1
ATOM 1568 O O . LEU A 1 199 ? 13.170 7.777 -18.050 1.00 88.75 199 LEU A O 1
ATOM 1572 N N . ALA A 1 200 ? 14.669 8.452 -16.524 1.00 91.81 200 ALA A N 1
ATOM 1573 C CA . ALA A 1 200 ? 14.952 7.107 -16.030 1.00 91.81 200 ALA A CA 1
ATOM 1574 C C . ALA A 1 200 ? 13.712 6.477 -15.372 1.00 91.81 200 ALA A C 1
ATOM 1576 O O . ALA A 1 200 ? 13.352 5.361 -15.738 1.00 91.81 200 ALA A O 1
ATOM 1577 N N . VAL A 1 201 ? 13.010 7.199 -14.488 1.00 92.31 201 VAL A N 1
ATOM 1578 C CA . VAL A 1 201 ? 11.738 6.733 -13.895 1.00 92.31 201 VAL A CA 1
ATOM 1579 C C . VAL A 1 201 ? 10.753 6.338 -14.992 1.00 92.31 201 VAL A C 1
ATOM 1581 O O . VAL A 1 201 ? 10.234 5.224 -15.000 1.00 92.31 201 VAL A O 1
ATOM 1584 N N . LEU A 1 202 ? 10.520 7.237 -15.946 1.00 92.00 202 LEU A N 1
ATOM 1585 C CA . LEU A 1 202 ? 9.509 7.040 -16.975 1.00 92.00 202 LEU A CA 1
ATOM 1586 C C . LEU A 1 202 ? 9.852 5.887 -17.935 1.00 92.00 202 LEU A C 1
ATOM 1588 O O . LEU A 1 202 ? 8.986 5.083 -18.280 1.00 92.00 202 LEU A O 1
ATOM 1592 N N . SER A 1 203 ? 11.122 5.754 -18.327 1.00 95.31 203 SER A N 1
ATOM 1593 C CA . SER A 1 203 ? 11.580 4.635 -19.163 1.00 95.31 203 SER A CA 1
ATOM 1594 C C . SER A 1 203 ? 11.471 3.279 -18.451 1.00 95.31 203 SER A C 1
ATOM 1596 O O . SER A 1 203 ? 11.083 2.293 -19.079 1.00 95.31 203 SER A O 1
ATOM 1598 N N . LEU A 1 204 ? 11.717 3.221 -17.138 1.00 96.44 204 LEU A N 1
ATOM 1599 C CA . LEU A 1 204 ? 11.537 2.003 -16.338 1.00 96.44 204 LEU A CA 1
ATOM 1600 C C . LEU A 1 204 ? 10.047 1.683 -16.105 1.00 96.44 204 LEU A C 1
ATOM 1602 O O . LEU A 1 204 ? 9.646 0.524 -16.234 1.00 96.44 204 LEU A O 1
ATOM 1606 N N . LYS A 1 205 ? 9.187 2.692 -15.900 1.00 93.94 205 LYS A N 1
ATOM 1607 C CA . LYS A 1 205 ? 7.720 2.516 -15.922 1.00 93.94 205 LYS A CA 1
ATOM 1608 C C . LYS A 1 205 ? 7.238 1.947 -17.256 1.00 93.94 205 LYS A C 1
ATOM 1610 O O . LYS A 1 205 ? 6.359 1.081 -17.271 1.00 93.94 205 LYS A O 1
ATOM 1615 N N . LEU A 1 206 ? 7.835 2.376 -18.373 1.00 96.44 206 LEU A N 1
ATOM 1616 C CA . LEU A 1 206 ? 7.507 1.861 -19.701 1.00 96.44 206 LEU A CA 1
ATOM 1617 C C . LEU A 1 206 ? 7.825 0.363 -19.842 1.00 96.44 206 LEU A C 1
ATOM 1619 O O . LEU A 1 206 ? 7.029 -0.349 -20.458 1.00 96.44 206 LEU A O 1
ATOM 1623 N N . VAL A 1 207 ? 8.904 -0.152 -19.232 1.00 97.06 207 VAL A N 1
ATOM 1624 C CA . VAL A 1 207 ? 9.158 -1.611 -19.154 1.00 97.06 207 VAL A CA 1
ATOM 1625 C C . VAL A 1 207 ? 7.954 -2.324 -18.554 1.00 97.06 207 VAL A C 1
ATOM 1627 O O . VAL A 1 207 ? 7.455 -3.286 -19.137 1.00 97.06 207 VAL A O 1
ATOM 1630 N N . ASN A 1 208 ? 7.468 -1.814 -17.421 1.00 91.06 208 ASN A N 1
ATOM 1631 C CA . ASN A 1 208 ? 6.367 -2.407 -16.676 1.00 91.06 208 ASN A CA 1
ATOM 1632 C C . ASN A 1 208 ? 5.035 -2.337 -17.427 1.00 91.06 208 ASN A C 1
ATOM 1634 O O . ASN A 1 208 ? 4.297 -3.320 -17.443 1.00 91.06 208 ASN A O 1
ATOM 1638 N N . SER A 1 209 ? 4.711 -1.202 -18.054 1.00 91.69 209 SER A N 1
ATOM 1639 C CA . SER A 1 209 ? 3.477 -1.083 -18.841 1.00 91.69 209 SER A CA 1
ATOM 1640 C C . SER A 1 209 ? 3.517 -1.927 -20.116 1.00 91.69 209 SER A C 1
ATOM 1642 O O . SER A 1 209 ? 2.490 -2.469 -20.504 1.00 91.69 209 SER A O 1
ATOM 1644 N N . SER A 1 210 ? 4.690 -2.062 -20.746 1.00 94.00 210 SER A N 1
ATOM 1645 C CA . SER A 1 210 ? 4.852 -2.781 -22.018 1.00 94.00 210 SER A CA 1
ATOM 1646 C C . SER A 1 210 ? 5.204 -4.264 -21.872 1.00 94.00 210 SER A C 1
ATOM 1648 O O . SER A 1 210 ? 5.423 -4.916 -22.890 1.00 94.00 210 SER A O 1
ATOM 1650 N N . ASP A 1 211 ? 5.248 -4.810 -20.650 1.00 93.19 211 ASP A N 1
ATOM 1651 C CA . ASP A 1 211 ? 5.537 -6.229 -20.365 1.00 93.19 211 ASP A CA 1
ATOM 1652 C C . ASP A 1 211 ? 6.875 -6.710 -20.982 1.00 93.19 211 ASP A C 1
ATOM 1654 O O . ASP A 1 211 ? 6.970 -7.748 -21.644 1.00 93.19 211 ASP A O 1
ATOM 1658 N N . ASN A 1 212 ? 7.920 -5.883 -20.840 1.00 96.69 212 ASN A N 1
ATOM 1659 C CA . ASN A 1 212 ? 9.232 -6.069 -21.474 1.00 96.69 212 ASN A CA 1
ATOM 1660 C C . ASN A 1 212 ? 10.339 -6.579 -20.531 1.00 96.69 212 ASN A C 1
ATOM 1662 O O . ASN A 1 212 ? 11.514 -6.562 -20.908 1.00 96.69 212 ASN A O 1
ATOM 1666 N N . GLN A 1 213 ? 9.986 -7.060 -19.336 1.00 97.06 213 GLN A N 1
ATOM 1667 C CA . GLN A 1 213 ? 10.914 -7.510 -18.290 1.00 97.06 213 GLN A CA 1
ATOM 1668 C C . GLN A 1 213 ? 11.937 -8.517 -18.832 1.00 97.06 213 GLN A C 1
ATOM 1670 O O . GLN A 1 213 ? 13.139 -8.323 -18.662 1.00 97.06 213 GLN A O 1
ATOM 1675 N N . GLY A 1 214 ? 11.488 -9.544 -19.564 1.00 96.19 214 GLY A N 1
ATOM 1676 C CA . GLY A 1 214 ? 12.384 -10.553 -20.136 1.00 96.19 214 GLY A CA 1
ATOM 1677 C C . GLY A 1 214 ? 13.356 -10.029 -21.195 1.00 96.19 214 GLY A C 1
ATOM 1678 O O . GLY A 1 214 ? 14.436 -10.588 -21.359 1.00 96.19 214 GLY A O 1
ATOM 1679 N N . THR A 1 215 ? 13.026 -8.939 -21.896 1.00 95.56 215 THR A N 1
ATOM 1680 C CA . THR A 1 215 ? 13.945 -8.344 -22.881 1.00 95.56 215 THR A CA 1
ATOM 1681 C C . THR A 1 215 ? 15.071 -7.571 -22.196 1.00 95.56 215 THR A C 1
ATOM 1683 O O . THR A 1 215 ? 16.201 -7.602 -22.674 1.00 95.56 215 THR A O 1
ATOM 1686 N N . VAL A 1 216 ? 14.769 -6.892 -21.085 1.00 96.50 216 VAL A N 1
ATOM 1687 C CA . VAL A 1 216 ? 15.702 -5.975 -20.406 1.00 96.50 216 VAL A CA 1
ATOM 1688 C C . VAL A 1 216 ? 16.421 -6.592 -19.204 1.00 96.50 216 VAL A C 1
ATOM 1690 O O . VAL A 1 216 ? 17.266 -5.941 -18.598 1.00 96.50 216 VAL A O 1
ATOM 1693 N N . VAL A 1 217 ? 16.106 -7.837 -18.832 1.00 97.50 217 VAL A N 1
ATOM 1694 C CA . VAL A 1 217 ? 16.629 -8.469 -17.607 1.00 97.50 217 VAL A CA 1
ATOM 1695 C C . VAL A 1 217 ? 18.159 -8.494 -17.545 1.00 97.50 217 VAL A C 1
ATOM 1697 O O . VAL A 1 217 ? 18.735 -8.280 -16.491 1.00 97.50 217 VAL A O 1
ATOM 1700 N N . ASN A 1 218 ? 18.857 -8.672 -18.667 1.00 97.62 218 ASN A N 1
ATOM 1701 C CA . ASN A 1 218 ? 20.322 -8.628 -18.653 1.00 97.62 218 ASN A CA 1
ATOM 1702 C C . ASN A 1 218 ? 20.860 -7.206 -18.406 1.00 97.62 218 ASN A C 1
ATOM 1704 O O . ASN A 1 218 ? 21.862 -7.038 -17.710 1.00 97.62 218 ASN A O 1
ATOM 1708 N N . ASP A 1 219 ? 20.187 -6.178 -18.930 1.00 98.00 219 ASP A N 1
ATOM 1709 C CA . ASP A 1 219 ? 20.548 -4.775 -18.705 1.00 98.00 219 ASP A CA 1
ATOM 1710 C C . ASP A 1 219 ? 20.267 -4.335 -17.256 1.00 98.00 219 ASP A C 1
ATOM 1712 O O . ASP A 1 219 ? 20.987 -3.493 -16.710 1.00 98.00 219 ASP A O 1
ATOM 1716 N N . SER A 1 220 ? 19.284 -4.955 -16.587 1.00 97.12 220 SER A N 1
ATOM 1717 C CA . SER A 1 220 ? 18.874 -4.601 -15.220 1.00 97.12 220 SER A CA 1
ATOM 1718 C C . SER A 1 220 ? 19.998 -4.745 -14.188 1.00 97.12 220 SER A C 1
ATOM 1720 O O . SER A 1 220 ? 20.010 -4.019 -13.193 1.00 97.12 220 SER A O 1
ATOM 1722 N N . VAL A 1 221 ? 20.975 -5.629 -14.421 1.00 98.19 221 VAL A N 1
ATOM 1723 C CA . VAL A 1 221 ? 22.166 -5.777 -13.565 1.00 98.19 221 VAL A CA 1
ATOM 1724 C C . VAL A 1 221 ? 23.041 -4.523 -13.627 1.00 98.19 221 VAL A C 1
ATOM 1726 O O . VAL A 1 221 ? 23.443 -3.988 -12.590 1.00 98.19 221 VAL A O 1
ATOM 1729 N N . ALA A 1 222 ? 23.308 -4.020 -14.835 1.00 97.50 222 ALA A N 1
ATOM 1730 C CA . ALA A 1 222 ? 24.095 -2.806 -15.032 1.00 97.50 222 ALA A CA 1
ATOM 1731 C C . ALA A 1 222 ? 23.343 -1.565 -14.529 1.00 97.50 222 ALA A C 1
ATOM 1733 O O . ALA A 1 222 ? 23.947 -0.682 -13.908 1.00 97.50 222 ALA A O 1
ATOM 1734 N N . TRP A 1 223 ? 22.023 -1.516 -14.740 1.00 97.56 223 TRP A N 1
ATOM 1735 C CA . TRP A 1 223 ? 21.171 -0.452 -14.211 1.00 97.56 223 TRP A CA 1
ATOM 1736 C C . TRP A 1 223 ? 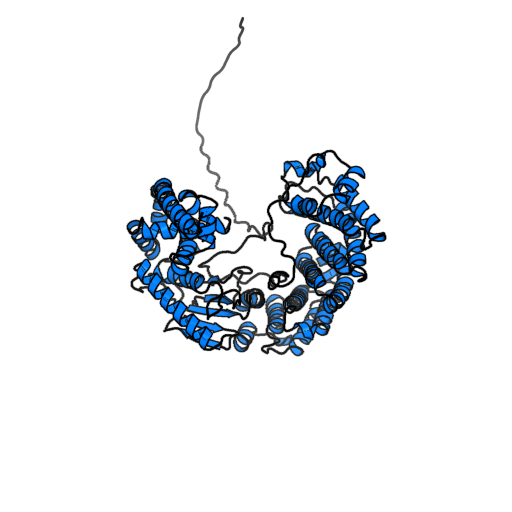21.162 -0.428 -12.689 1.00 97.56 223 TRP A C 1
ATOM 1738 O O . TRP A 1 223 ? 21.339 0.649 -12.131 1.00 97.56 223 TRP A O 1
ATOM 1748 N N . LEU A 1 224 ? 21.059 -1.578 -12.013 1.00 98.19 224 LEU A N 1
ATOM 1749 C CA . LEU A 1 224 ? 21.089 -1.652 -10.548 1.00 98.19 224 LEU A CA 1
ATOM 1750 C C . LEU A 1 224 ? 22.386 -1.065 -9.981 1.00 98.19 224 LEU A C 1
ATOM 1752 O O . LEU A 1 224 ? 22.364 -0.249 -9.059 1.00 98.19 224 LEU A O 1
ATOM 1756 N N . GLU A 1 225 ? 23.529 -1.439 -10.559 1.00 95.81 225 GLU A N 1
ATOM 1757 C CA . GLU A 1 225 ? 24.830 -0.928 -10.126 1.00 95.81 225 GLU A CA 1
ATOM 1758 C C . GLU A 1 225 ? 24.951 0.589 -10.352 1.00 95.81 225 GLU A C 1
ATOM 1760 O O . GLU A 1 225 ? 25.472 1.329 -9.509 1.00 95.81 225 GLU A O 1
ATOM 1765 N N . LYS A 1 226 ? 24.467 1.071 -11.502 1.00 95.12 226 LYS A N 1
ATOM 1766 C CA . LYS A 1 226 ? 24.540 2.485 -11.873 1.00 95.12 226 LYS A CA 1
ATOM 1767 C C . LYS A 1 226 ? 23.587 3.345 -11.048 1.00 95.12 226 LYS A C 1
ATOM 1769 O O . LYS A 1 226 ? 24.042 4.351 -10.505 1.00 95.12 226 LYS A O 1
ATOM 1774 N N . LEU A 1 227 ? 22.325 2.943 -10.925 1.00 94.75 227 LEU A N 1
ATOM 1775 C CA . LEU A 1 227 ? 21.313 3.606 -10.104 1.00 94.75 227 LEU A CA 1
ATOM 1776 C C . LEU A 1 227 ? 21.738 3.633 -8.642 1.00 94.75 227 LEU A C 1
ATOM 1778 O O . LEU A 1 227 ? 21.703 4.696 -8.039 1.00 94.75 227 LEU A O 1
ATOM 1782 N N . GLY A 1 228 ? 22.291 2.535 -8.116 1.00 93.62 228 GLY A N 1
ATOM 1783 C CA . GLY A 1 228 ? 22.862 2.524 -6.772 1.00 93.62 228 GLY A CA 1
ATOM 1784 C C . GLY A 1 228 ? 23.864 3.660 -6.549 1.00 93.62 228 GLY A C 1
ATOM 1785 O O . GLY A 1 228 ? 23.756 4.385 -5.564 1.00 93.62 228 GLY A O 1
ATOM 1786 N N . ARG A 1 229 ? 24.815 3.876 -7.466 1.00 92.06 229 ARG A N 1
ATOM 1787 C CA . ARG A 1 229 ? 25.767 5.001 -7.356 1.00 92.06 229 ARG A CA 1
ATOM 1788 C C . ARG A 1 229 ? 25.117 6.373 -7.535 1.00 92.06 229 ARG A C 1
ATOM 1790 O O . ARG A 1 229 ? 25.515 7.315 -6.859 1.00 92.06 229 ARG A O 1
ATOM 1797 N N . LEU A 1 230 ? 24.182 6.506 -8.474 1.00 91.00 230 LEU A N 1
ATOM 1798 C CA . LEU A 1 230 ? 23.523 7.785 -8.753 1.00 91.00 230 LEU A CA 1
ATOM 1799 C C . LEU A 1 230 ? 22.662 8.235 -7.577 1.00 91.00 230 LEU A C 1
ATOM 1801 O O . LEU A 1 230 ? 22.722 9.402 -7.210 1.00 91.00 230 LEU A O 1
ATOM 1805 N N . THR A 1 231 ? 21.951 7.307 -6.944 1.00 89.62 231 THR A N 1
ATOM 1806 C CA . THR A 1 231 ? 21.160 7.566 -5.745 1.00 89.62 231 THR A CA 1
ATOM 1807 C C . THR A 1 231 ? 22.024 8.076 -4.587 1.00 89.62 231 THR A C 1
ATOM 1809 O O . THR A 1 231 ? 21.632 9.031 -3.920 1.00 89.62 231 THR A O 1
ATOM 1812 N N . ASP A 1 232 ? 23.237 7.544 -4.372 1.00 86.88 232 ASP A N 1
ATOM 1813 C CA . ASP A 1 232 ? 24.152 8.109 -3.356 1.00 86.88 232 ASP A CA 1
ATOM 1814 C C . ASP A 1 232 ? 24.462 9.587 -3.616 1.00 86.88 232 ASP A C 1
ATOM 1816 O O . ASP A 1 232 ? 24.557 10.371 -2.676 1.00 86.88 232 ASP A O 1
ATOM 1820 N N . ALA A 1 233 ? 24.623 9.961 -4.887 1.00 86.31 233 ALA A N 1
ATOM 1821 C CA . ALA A 1 233 ? 24.993 11.313 -5.289 1.00 86.31 233 ALA A CA 1
ATOM 1822 C C . ALA A 1 233 ? 23.796 12.277 -5.372 1.00 86.31 233 ALA A C 1
ATOM 1824 O O . ALA A 1 233 ? 23.972 13.478 -5.177 1.00 86.31 233 ALA A O 1
ATOM 1825 N N . ASN A 1 234 ? 22.602 11.778 -5.704 1.00 84.38 234 ASN A N 1
ATOM 1826 C CA . ASN A 1 234 ? 21.413 12.582 -5.966 1.00 84.38 234 ASN A CA 1
ATOM 1827 C C . ASN A 1 234 ? 20.129 11.777 -5.697 1.00 84.38 234 ASN A C 1
ATOM 1829 O O . ASN A 1 234 ? 19.827 10.825 -6.419 1.00 84.38 234 ASN A O 1
ATOM 1833 N N . GLY A 1 235 ? 19.339 12.212 -4.708 1.00 83.94 235 GLY A N 1
ATOM 1834 C CA . GLY A 1 235 ? 18.087 11.552 -4.316 1.00 83.94 235 GLY A CA 1
ATOM 1835 C C . GLY A 1 235 ? 16.975 11.545 -5.356 1.00 83.94 235 GLY A C 1
ATOM 1836 O O . GLY A 1 235 ? 16.037 10.769 -5.251 1.00 83.94 235 GLY A O 1
ATOM 1837 N N . ARG A 1 236 ? 17.112 12.311 -6.441 1.00 85.38 236 ARG A N 1
ATOM 1838 C CA . ARG A 1 236 ? 16.150 12.270 -7.552 1.00 85.38 236 ARG A CA 1
ATOM 1839 C C . ARG A 1 236 ? 16.105 10.912 -8.265 1.00 85.38 236 ARG A C 1
ATOM 1841 O O . ARG A 1 236 ? 15.139 10.635 -8.965 1.00 85.38 236 ARG A O 1
ATOM 1848 N N . TYR A 1 237 ? 17.130 10.068 -8.104 1.00 90.12 237 TYR A N 1
ATOM 1849 C CA . TYR A 1 237 ? 17.157 8.712 -8.668 1.00 90.12 237 TYR A CA 1
ATOM 1850 C C . TYR A 1 237 ? 16.508 7.650 -7.766 1.00 90.12 237 TYR A C 1
ATOM 1852 O O . TYR A 1 237 ? 16.434 6.495 -8.185 1.00 90.12 237 TYR A O 1
ATOM 1860 N N . ASP A 1 238 ? 16.033 8.005 -6.568 1.00 91.62 238 ASP A N 1
ATOM 1861 C CA . ASP A 1 238 ? 15.386 7.075 -5.630 1.00 91.62 238 ASP A CA 1
ATOM 1862 C C . ASP A 1 238 ? 14.181 6.392 -6.303 1.00 91.62 238 ASP A C 1
ATOM 1864 O O . ASP A 1 238 ? 14.123 5.164 -6.384 1.00 91.62 238 ASP A O 1
ATOM 1868 N N . SER A 1 239 ? 13.308 7.180 -6.936 1.00 90.88 239 SER A N 1
ATOM 1869 C CA . SER A 1 239 ? 12.147 6.689 -7.688 1.00 90.88 239 SER A CA 1
ATOM 1870 C C . SER A 1 239 ? 12.539 5.804 -8.882 1.00 90.88 239 SER A C 1
ATOM 1872 O O . SER A 1 239 ? 11.886 4.798 -9.147 1.00 90.88 239 SER A O 1
ATOM 1874 N N . ALA A 1 240 ? 13.641 6.107 -9.582 1.00 93.44 240 ALA A N 1
ATOM 1875 C CA . ALA A 1 240 ? 14.104 5.289 -10.710 1.00 93.44 240 ALA A CA 1
ATOM 1876 C C . ALA A 1 240 ? 14.640 3.931 -10.234 1.00 93.44 240 ALA A C 1
ATOM 1878 O O . ALA A 1 240 ? 14.340 2.892 -10.818 1.00 93.44 240 ALA A O 1
ATOM 1879 N N . LEU A 1 241 ? 15.403 3.923 -9.140 1.00 96.00 241 LEU A N 1
ATOM 1880 C CA . LEU A 1 241 ? 15.837 2.688 -8.499 1.00 96.00 241 LEU A CA 1
ATOM 1881 C C . LEU A 1 241 ? 14.637 1.868 -8.005 1.00 96.00 241 LEU A C 1
ATOM 1883 O O . LEU A 1 241 ? 14.632 0.647 -8.152 1.00 96.00 241 LEU A O 1
ATOM 1887 N N . ASN A 1 242 ? 13.597 2.526 -7.494 1.00 94.94 242 ASN A N 1
ATOM 1888 C CA . ASN A 1 242 ? 12.388 1.836 -7.073 1.00 94.94 242 ASN A CA 1
ATOM 1889 C C . ASN A 1 242 ? 11.631 1.175 -8.238 1.00 94.94 242 ASN A C 1
ATOM 1891 O O . ASN A 1 242 ? 11.176 0.034 -8.132 1.00 94.94 242 ASN A O 1
ATOM 1895 N N . GLU A 1 243 ? 11.536 1.849 -9.386 1.00 94.69 243 GLU A N 1
ATOM 1896 C CA . GLU A 1 243 ? 10.951 1.264 -10.601 1.00 94.69 243 GLU A CA 1
ATOM 1897 C C . GLU A 1 243 ? 11.744 0.051 -11.103 1.00 94.69 243 GLU A C 1
ATOM 1899 O O . GLU A 1 243 ? 11.157 -0.908 -11.607 1.00 94.69 243 GLU A O 1
ATOM 1904 N N . LEU A 1 244 ? 13.067 0.029 -10.903 1.00 97.75 244 LEU A N 1
ATOM 1905 C CA . LEU A 1 244 ? 13.874 -1.148 -11.217 1.00 97.75 244 LEU A CA 1
ATOM 1906 C C . LEU A 1 244 ? 13.501 -2.357 -10.346 1.00 97.75 244 LEU A C 1
ATOM 1908 O O . LEU A 1 244 ? 13.432 -3.472 -10.860 1.00 97.75 244 LEU A O 1
ATOM 1912 N N . PHE A 1 245 ? 13.217 -2.168 -9.054 1.00 97.81 245 PHE A N 1
ATOM 1913 C CA . PHE A 1 245 ? 12.726 -3.266 -8.210 1.00 97.81 245 PHE A CA 1
ATOM 1914 C C . PHE A 1 245 ? 11.339 -3.749 -8.641 1.00 97.81 245 PHE A C 1
ATOM 1916 O O . PHE A 1 245 ? 11.082 -4.948 -8.618 1.00 97.81 245 PHE A O 1
ATOM 1923 N N . ASN A 1 246 ? 10.483 -2.856 -9.144 1.00 94.12 246 ASN A N 1
ATOM 1924 C CA . ASN A 1 246 ? 9.208 -3.248 -9.749 1.00 94.12 246 ASN A CA 1
ATOM 1925 C C . ASN A 1 246 ? 9.380 -4.105 -11.018 1.00 94.12 246 ASN A C 1
ATOM 1927 O O . ASN A 1 246 ? 8.544 -4.970 -11.281 1.00 94.12 246 ASN A O 1
ATOM 1931 N N . ILE A 1 247 ? 10.456 -3.897 -11.789 1.00 97.00 247 ILE A N 1
ATOM 1932 C CA . ILE A 1 247 ? 10.800 -4.744 -12.945 1.00 97.00 247 ILE A CA 1
ATOM 1933 C C . ILE A 1 247 ? 11.179 -6.157 -12.493 1.00 97.00 247 ILE A C 1
ATOM 1935 O O . ILE A 1 247 ? 10.730 -7.113 -13.121 1.00 97.00 247 ILE A O 1
ATOM 1939 N N . TYR A 1 248 ? 11.971 -6.304 -11.423 1.00 97.81 248 TYR A N 1
ATOM 1940 C CA . TYR A 1 248 ? 12.263 -7.622 -10.842 1.00 97.81 248 TYR A CA 1
ATOM 1941 C C . TYR A 1 248 ? 10.979 -8.289 -10.340 1.00 97.81 248 TYR A C 1
ATOM 1943 O O . TYR A 1 248 ? 10.692 -9.412 -10.753 1.00 97.81 248 TYR A O 1
ATOM 1951 N N . TYR A 1 249 ? 10.160 -7.552 -9.581 1.00 96.25 249 TYR A N 1
ATOM 1952 C CA . TYR A 1 249 ? 8.933 -8.073 -8.983 1.00 96.25 249 TYR A CA 1
ATOM 1953 C C . TYR A 1 249 ? 7.987 -8.633 -10.045 1.00 96.25 249 TYR A C 1
ATOM 1955 O O . TYR A 1 249 ? 7.676 -9.820 -10.040 1.00 96.25 249 TYR A O 1
ATOM 1963 N N . LYS A 1 250 ? 7.627 -7.810 -11.038 1.00 94.06 250 LYS A N 1
ATOM 1964 C CA . LYS A 1 250 ? 6.768 -8.228 -12.159 1.00 94.06 250 LYS A CA 1
ATOM 1965 C C . LYS A 1 250 ? 7.446 -9.231 -13.088 1.00 94.06 250 LYS A C 1
ATOM 1967 O O . LYS A 1 250 ? 6.771 -9.962 -13.805 1.00 94.06 250 LYS A O 1
ATOM 1972 N N . GLY A 1 251 ? 8.777 -9.269 -13.102 1.00 96.62 251 GLY A N 1
ATOM 1973 C CA . GLY A 1 251 ? 9.552 -10.241 -13.864 1.00 96.62 251 GLY A CA 1
ATOM 1974 C C . GLY A 1 251 ? 9.262 -11.675 -13.430 1.00 96.62 251 GLY A C 1
ATOM 1975 O O . GLY A 1 251 ? 9.244 -12.571 -14.270 1.00 96.62 251 GLY A O 1
ATOM 1976 N N . HIS A 1 252 ? 8.949 -11.896 -12.152 1.00 95.81 252 HIS A N 1
ATOM 1977 C CA . HIS A 1 252 ? 8.586 -13.216 -11.639 1.00 95.81 252 HIS A CA 1
ATOM 1978 C C . HIS A 1 252 ? 7.252 -13.763 -12.189 1.00 95.81 252 HIS A C 1
ATOM 1980 O O . HIS A 1 252 ? 7.036 -14.968 -12.090 1.00 95.81 252 HIS A O 1
ATOM 1986 N N . ASP A 1 253 ? 6.438 -12.928 -12.850 1.00 93.62 253 ASP A N 1
ATOM 1987 C CA . ASP A 1 253 ? 5.223 -13.317 -13.587 1.00 93.62 253 ASP A CA 1
ATOM 1988 C C . ASP A 1 253 ? 5.399 -13.292 -15.121 1.00 93.62 253 ASP A C 1
ATOM 1990 O O . ASP A 1 253 ? 4.461 -13.570 -15.874 1.00 93.62 253 ASP A O 1
ATOM 1994 N N .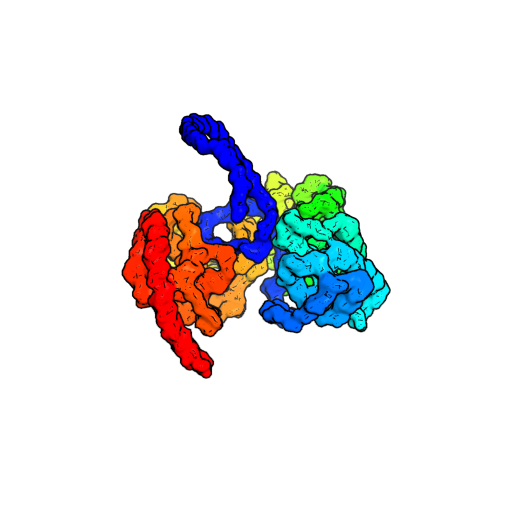 ASN A 1 254 ? 6.590 -12.941 -15.620 1.00 95.69 254 ASN A N 1
ATOM 1995 C CA . ASN A 1 254 ? 6.879 -12.814 -17.047 1.00 95.69 254 ASN A CA 1
ATOM 1996 C C . ASN A 1 254 ? 7.687 -14.021 -17.551 1.00 95.69 254 ASN A C 1
ATOM 1998 O O . ASN A 1 254 ? 8.857 -14.177 -17.210 1.00 95.69 254 ASN A O 1
ATOM 2002 N N . ASP A 1 255 ? 7.100 -14.838 -18.434 1.00 97.06 255 ASP A N 1
ATOM 2003 C CA . ASP A 1 255 ? 7.722 -16.075 -18.945 1.00 97.06 255 ASP A CA 1
ATOM 2004 C C . ASP A 1 255 ? 9.154 -15.870 -19.475 1.00 97.06 255 ASP A C 1
ATOM 2006 O O . ASP A 1 255 ? 10.059 -16.639 -19.157 1.00 97.06 255 ASP A O 1
ATOM 2010 N N . ALA A 1 256 ? 9.389 -14.807 -20.253 1.00 96.69 256 ALA A N 1
ATOM 2011 C CA . ALA A 1 256 ? 10.703 -14.543 -20.842 1.00 96.69 256 ALA A CA 1
ATOM 2012 C C . ALA A 1 256 ? 11.744 -14.122 -19.792 1.00 96.69 256 ALA A C 1
ATOM 2014 O O . ALA A 1 256 ? 12.927 -14.435 -19.933 1.00 96.69 256 ALA A O 1
ATOM 2015 N N . PHE A 1 257 ? 11.318 -13.420 -18.740 1.00 98.25 257 PHE A N 1
ATOM 2016 C CA . PHE A 1 257 ? 12.169 -13.135 -17.592 1.00 98.25 257 PHE A CA 1
ATOM 2017 C C . PHE A 1 257 ? 12.487 -14.425 -16.838 1.00 98.25 257 PHE A C 1
ATOM 2019 O O . PHE A 1 257 ? 13.658 -14.685 -16.578 1.00 98.25 257 PHE A O 1
ATOM 2026 N N . ILE A 1 258 ? 11.485 -15.257 -16.535 1.00 98.38 258 ILE A N 1
ATOM 2027 C CA . ILE A 1 258 ? 11.664 -16.528 -15.817 1.00 98.38 258 ILE A CA 1
ATOM 2028 C C . ILE A 1 258 ? 12.626 -17.449 -16.577 1.00 98.38 258 ILE A C 1
ATOM 2030 O O . ILE A 1 258 ? 13.541 -18.004 -15.964 1.00 98.38 258 ILE A O 1
ATOM 2034 N N . ASP A 1 259 ? 12.476 -17.576 -17.898 1.00 98.25 259 ASP A N 1
ATOM 2035 C CA . ASP A 1 259 ? 13.330 -18.412 -18.752 1.00 98.25 259 ASP A CA 1
ATOM 2036 C C . ASP A 1 259 ? 14.824 -18.084 -18.583 1.00 98.25 259 ASP A C 1
ATOM 2038 O O . ASP A 1 259 ? 15.662 -18.988 -18.509 1.00 98.25 259 ASP A O 1
ATOM 2042 N N . ILE A 1 260 ? 15.156 -16.795 -18.466 1.00 98.31 260 ILE A N 1
ATOM 2043 C CA . ILE A 1 260 ? 16.530 -16.309 -18.294 1.00 98.31 260 ILE A CA 1
ATOM 2044 C C . ILE A 1 260 ? 16.936 -16.358 -16.816 1.00 98.31 260 ILE A C 1
ATOM 2046 O O . ILE A 1 260 ? 17.927 -16.986 -16.441 1.00 98.31 260 ILE A O 1
ATOM 2050 N N . ALA A 1 261 ? 16.160 -15.695 -15.964 1.00 98.00 261 ALA A N 1
ATOM 2051 C CA . ALA A 1 261 ? 16.532 -15.361 -14.600 1.00 98.00 261 ALA A CA 1
ATOM 2052 C C . ALA A 1 261 ? 16.513 -16.567 -13.653 1.00 98.00 261 ALA A C 1
ATOM 2054 O O . ALA A 1 261 ? 17.244 -16.580 -12.666 1.00 98.00 261 ALA A O 1
ATOM 2055 N N . SER A 1 262 ? 15.737 -17.611 -13.964 1.00 98.25 262 SER A N 1
ATOM 2056 C CA . SER A 1 262 ? 15.704 -18.837 -13.156 1.00 98.25 262 SER A CA 1
ATOM 2057 C C . SER A 1 262 ? 16.934 -19.735 -13.324 1.00 98.25 262 SER A C 1
ATOM 2059 O O . SER A 1 262 ? 17.097 -20.670 -12.539 1.00 98.25 262 SER A O 1
ATOM 2061 N N . HIS A 1 263 ? 17.807 -19.454 -14.300 1.00 98.25 263 HIS A N 1
ATOM 2062 C CA . HIS A 1 263 ? 18.996 -20.253 -14.626 1.00 98.25 263 HIS A CA 1
ATOM 2063 C C . HIS A 1 263 ? 20.321 -19.513 -14.410 1.00 98.25 263 HIS A C 1
ATOM 2065 O O . HIS A 1 263 ? 21.378 -20.116 -14.599 1.00 98.25 263 HIS A O 1
ATOM 2071 N N . ASP A 1 264 ? 20.285 -18.236 -14.030 1.00 98.31 264 ASP A N 1
ATOM 2072 C CA . ASP A 1 264 ? 21.481 -17.405 -13.952 1.00 98.31 264 ASP A CA 1
ATOM 2073 C C . ASP A 1 264 ? 21.619 -16.729 -12.576 1.00 98.31 264 ASP A C 1
ATOM 2075 O O . ASP A 1 264 ? 20.848 -15.826 -12.237 1.00 98.31 264 ASP A O 1
ATOM 2079 N N . PRO A 1 265 ? 22.616 -17.127 -11.764 1.00 98.31 265 PRO A N 1
ATOM 2080 C CA . PRO A 1 265 ? 22.817 -16.554 -10.440 1.00 98.31 265 PRO A CA 1
ATOM 2081 C C . PRO A 1 265 ? 23.336 -15.107 -10.475 1.00 98.31 265 PRO A C 1
ATOM 2083 O O . PRO A 1 265 ? 23.486 -14.499 -9.412 1.00 98.31 265 PRO A O 1
ATOM 2086 N N . GLN A 1 266 ? 23.609 -14.517 -11.649 1.00 98.50 266 GLN A N 1
ATOM 2087 C CA . GLN A 1 266 ? 24.062 -13.127 -11.734 1.00 98.50 266 GLN A CA 1
ATOM 2088 C C . GLN A 1 266 ? 23.049 -12.133 -11.147 1.00 98.50 266 GLN A C 1
ATOM 2090 O O . GLN A 1 266 ? 23.464 -11.159 -10.518 1.00 98.50 266 GLN A O 1
ATOM 2095 N N . PHE A 1 267 ? 21.745 -12.391 -11.291 1.00 98.62 267 PHE A N 1
ATOM 2096 C CA . PHE A 1 267 ? 20.683 -11.498 -10.817 1.00 98.62 267 PHE A CA 1
ATOM 2097 C C . PHE A 1 267 ? 20.594 -11.449 -9.282 1.00 98.62 267 PHE A C 1
ATOM 2099 O O . PHE A 1 267 ? 20.771 -10.363 -8.720 1.00 98.62 267 PHE A O 1
ATOM 2106 N N . PRO A 1 268 ? 20.436 -12.582 -8.560 1.00 98.69 268 PRO A N 1
ATOM 2107 C CA . PRO A 1 268 ? 20.489 -12.555 -7.100 1.00 98.69 268 PRO A CA 1
ATOM 2108 C C . PRO A 1 268 ? 21.866 -12.122 -6.573 1.00 98.69 268 PRO A C 1
ATOM 2110 O O . PRO A 1 268 ? 21.941 -11.445 -5.551 1.00 98.69 268 PRO A O 1
ATOM 2113 N N . ASN A 1 269 ? 22.968 -12.412 -7.275 1.00 98.81 269 ASN A N 1
ATOM 2114 C CA . ASN A 1 269 ? 24.286 -11.903 -6.882 1.00 98.81 269 ASN A CA 1
ATOM 2115 C C . ASN A 1 269 ? 24.381 -10.368 -6.989 1.00 98.81 269 ASN A C 1
ATOM 2117 O O . ASN A 1 269 ? 24.988 -9.723 -6.133 1.00 98.81 269 ASN A O 1
ATOM 2121 N N . ALA A 1 270 ? 23.784 -9.759 -8.018 1.00 98.75 270 ALA A N 1
ATOM 2122 C CA . ALA A 1 270 ? 23.750 -8.307 -8.176 1.00 98.75 270 ALA A CA 1
ATOM 2123 C C . ALA A 1 270 ? 22.965 -7.637 -7.038 1.00 98.75 270 ALA A C 1
ATOM 2125 O O . ALA A 1 270 ? 23.462 -6.679 -6.444 1.00 98.75 270 ALA A O 1
ATOM 2126 N N . LEU A 1 271 ? 21.802 -8.190 -6.675 1.00 98.75 271 LEU A N 1
ATOM 2127 C CA . LEU A 1 271 ? 21.001 -7.737 -5.531 1.00 98.75 271 LEU A CA 1
ATOM 2128 C C . LEU A 1 271 ? 21.750 -7.922 -4.204 1.00 98.75 271 LEU A C 1
ATOM 2130 O O . LEU A 1 271 ? 21.834 -6.989 -3.411 1.00 98.75 271 LEU A O 1
ATOM 2134 N N . TYR A 1 272 ? 22.392 -9.073 -3.991 1.00 98.75 272 TYR A N 1
ATOM 2135 C CA . TYR A 1 272 ? 23.246 -9.316 -2.824 1.00 98.75 272 TYR A CA 1
ATOM 2136 C C . TYR A 1 272 ? 24.363 -8.270 -2.693 1.00 98.75 272 TYR A C 1
ATOM 2138 O O . TYR A 1 272 ? 24.546 -7.675 -1.629 1.00 98.75 272 TYR A O 1
ATOM 2146 N N . ARG A 1 273 ? 25.101 -8.005 -3.778 1.00 98.50 273 ARG A N 1
ATOM 2147 C CA . ARG A 1 273 ? 26.167 -6.991 -3.790 1.00 98.50 273 ARG A CA 1
ATOM 2148 C C . ARG A 1 273 ? 25.618 -5.593 -3.552 1.00 98.50 273 ARG A C 1
ATOM 2150 O O . ARG A 1 273 ? 26.265 -4.813 -2.859 1.00 98.50 273 ARG A O 1
ATOM 2157 N N . PHE A 1 274 ? 24.460 -5.275 -4.126 1.00 98.44 274 PHE A N 1
ATOM 2158 C CA . PHE A 1 274 ? 23.775 -4.016 -3.876 1.00 98.44 274 PHE A CA 1
ATOM 2159 C C . PHE A 1 274 ? 23.492 -3.854 -2.379 1.00 98.44 274 PHE A C 1
ATOM 2161 O O . PHE A 1 274 ? 23.949 -2.877 -1.797 1.00 98.44 274 PHE A O 1
ATOM 2168 N N . ILE A 1 275 ? 22.866 -4.847 -1.740 1.00 98.00 275 ILE A N 1
ATOM 2169 C CA . ILE A 1 275 ? 22.529 -4.816 -0.309 1.00 98.00 275 ILE A CA 1
ATOM 2170 C C . ILE A 1 275 ? 23.782 -4.584 0.548 1.00 98.00 275 ILE A C 1
ATOM 2172 O O . ILE A 1 275 ? 23.822 -3.641 1.333 1.00 98.00 275 ILE A O 1
ATOM 2176 N N . VAL A 1 276 ? 24.849 -5.363 0.330 1.00 97.19 276 VAL A N 1
ATOM 2177 C CA . VAL A 1 276 ? 26.106 -5.227 1.094 1.00 97.19 276 VAL A CA 1
ATOM 2178 C C . VAL A 1 276 ? 26.769 -3.859 0.900 1.00 97.19 276 VAL A C 1
ATOM 2180 O O . VAL A 1 276 ? 27.376 -3.324 1.826 1.00 97.19 276 VAL A O 1
ATOM 2183 N N . ASN A 1 277 ? 26.675 -3.274 -0.295 1.00 96.75 277 ASN A N 1
ATOM 2184 C CA . ASN A 1 277 ? 27.260 -1.961 -0.577 1.00 96.75 277 ASN A CA 1
ATOM 2185 C C . ASN A 1 277 ? 26.426 -0.799 -0.017 1.00 96.75 277 ASN A C 1
ATOM 2187 O O . ASN A 1 277 ? 26.907 0.335 -0.015 1.00 96.75 277 ASN A O 1
ATOM 2191 N N . LYS A 1 278 ? 25.192 -1.061 0.425 1.00 95.38 278 LYS A N 1
ATOM 2192 C CA . LYS A 1 278 ? 24.215 -0.064 0.874 1.00 95.38 278 LYS A CA 1
ATOM 2193 C C . LYS A 1 278 ? 23.861 -0.191 2.353 1.00 95.38 278 LYS A C 1
ATOM 2195 O O . LYS A 1 278 ? 22.808 0.278 2.763 1.00 95.38 278 LYS A O 1
ATOM 2200 N N . ASP A 1 279 ? 24.768 -0.728 3.172 1.00 91.19 279 ASP A N 1
ATOM 2201 C CA . ASP A 1 279 ? 24.600 -0.828 4.632 1.00 91.19 279 ASP A CA 1
ATOM 2202 C C . ASP A 1 279 ? 24.172 0.496 5.290 1.00 91.19 279 ASP A C 1
ATOM 2204 O O . ASP A 1 279 ? 23.395 0.499 6.238 1.00 91.19 279 ASP A O 1
ATOM 2208 N N . SER A 1 280 ? 24.634 1.643 4.782 1.00 91.88 280 SER A N 1
ATOM 2209 C CA . SER A 1 280 ? 24.239 2.958 5.306 1.00 91.88 280 SER A CA 1
ATOM 2210 C C . SER A 1 280 ? 22.751 3.280 5.136 1.00 91.88 280 SER A C 1
ATOM 2212 O O . SER A 1 280 ? 22.290 4.255 5.714 1.00 91.88 280 SER A O 1
ATOM 2214 N N . TRP A 1 281 ? 22.017 2.518 4.321 1.00 92.31 281 TRP A N 1
ATOM 2215 C CA . TRP A 1 281 ? 20.578 2.681 4.106 1.00 92.31 281 TRP A CA 1
ATOM 2216 C C . TRP A 1 281 ? 19.740 1.750 4.987 1.00 92.31 281 TRP A C 1
ATOM 2218 O O . TRP A 1 281 ? 18.526 1.768 4.869 1.00 92.31 281 TRP A O 1
ATOM 2228 N N . LEU A 1 282 ? 20.348 0.956 5.879 1.00 88.69 282 LEU A N 1
ATOM 2229 C CA . LEU A 1 282 ? 19.612 0.132 6.853 1.00 88.69 282 LEU A CA 1
ATOM 2230 C C . LEU A 1 282 ? 18.693 0.958 7.763 1.00 88.69 282 LEU A C 1
ATOM 2232 O O . LEU A 1 282 ? 17.730 0.432 8.301 1.00 88.69 282 LEU A O 1
ATOM 2236 N N . VAL A 1 283 ? 19.006 2.243 7.934 1.00 83.81 283 VAL A N 1
ATOM 2237 C CA . VAL A 1 283 ? 18.231 3.197 8.724 1.00 83.81 283 VAL A CA 1
ATOM 2238 C C . VAL A 1 283 ? 18.112 4.498 7.931 1.00 83.81 283 VAL A C 1
ATOM 2240 O O . VAL A 1 283 ? 19.056 4.911 7.255 1.00 83.81 283 VAL A O 1
ATOM 2243 N N . GLY A 1 284 ? 16.970 5.173 8.043 1.00 85.12 284 GLY A N 1
ATOM 2244 C CA . GLY A 1 284 ? 16.726 6.480 7.427 1.00 85.12 284 GLY A CA 1
ATOM 2245 C C . GLY A 1 284 ? 15.812 6.403 6.208 1.00 85.12 284 GLY A C 1
ATOM 2246 O O . GLY A 1 284 ? 15.127 5.407 5.997 1.00 85.12 284 GLY A O 1
ATOM 2247 N N . SER A 1 285 ? 15.762 7.479 5.420 1.00 83.62 285 SER A N 1
ATOM 2248 C CA . SER A 1 285 ? 14.765 7.671 4.350 1.00 83.62 285 SER A CA 1
ATOM 2249 C C . SER A 1 285 ? 14.868 6.693 3.179 1.00 83.62 285 SER A C 1
ATOM 2251 O O . SER A 1 285 ? 13.917 6.559 2.423 1.00 83.62 285 SER A O 1
ATOM 2253 N N . ARG A 1 286 ? 15.995 5.988 3.029 1.00 90.25 286 ARG A N 1
ATOM 2254 C CA . ARG A 1 286 ? 16.237 5.021 1.940 1.00 90.25 286 ARG A CA 1
ATOM 2255 C C . ARG A 1 286 ? 16.140 3.561 2.367 1.00 90.25 286 ARG A C 1
ATOM 2257 O O . ARG A 1 286 ? 16.470 2.677 1.577 1.00 90.25 286 ARG A O 1
ATOM 2264 N N . GLU A 1 287 ? 15.682 3.307 3.591 1.00 90.81 287 GLU A N 1
ATOM 2265 C CA . GLU A 1 287 ? 15.466 1.951 4.103 1.00 90.81 287 GLU A CA 1
ATOM 2266 C C . GLU A 1 287 ? 14.547 1.147 3.177 1.00 90.81 287 GLU A C 1
ATOM 2268 O O . GLU A 1 287 ? 14.882 0.017 2.828 1.00 90.81 287 GLU A O 1
ATOM 2273 N N . TYR A 1 288 ? 13.476 1.756 2.658 1.00 90.00 288 TYR A N 1
ATOM 2274 C CA . TYR A 1 288 ? 12.543 1.097 1.740 1.00 90.00 288 TYR A CA 1
ATOM 2275 C C . TYR A 1 288 ? 13.211 0.585 0.445 1.00 90.00 288 TYR A C 1
ATOM 2277 O O . TYR A 1 288 ? 12.922 -0.524 0.001 1.00 90.00 288 TYR A O 1
ATOM 2285 N N . LEU A 1 289 ? 14.168 1.326 -0.138 1.00 94.12 289 LEU A N 1
ATOM 2286 C CA . LEU A 1 289 ? 14.907 0.889 -1.336 1.00 94.12 289 LEU A CA 1
ATOM 2287 C C . LEU A 1 289 ? 15.776 -0.331 -1.035 1.00 94.12 289 LEU A C 1
ATOM 2289 O O . LEU A 1 289 ? 15.880 -1.250 -1.850 1.00 94.12 289 LEU A O 1
ATOM 2293 N N . LEU A 1 290 ? 16.407 -0.345 0.141 1.00 95.25 290 LEU A N 1
ATOM 2294 C CA . LEU A 1 290 ? 17.176 -1.495 0.590 1.00 95.25 290 LEU A CA 1
ATOM 2295 C C . LEU A 1 290 ? 16.252 -2.693 0.848 1.00 95.25 290 LEU A C 1
ATOM 2297 O O . LEU A 1 290 ? 16.576 -3.796 0.411 1.00 95.25 290 LEU A O 1
ATOM 2301 N N . MET A 1 291 ? 15.096 -2.485 1.490 1.00 93.94 291 MET A N 1
ATOM 2302 C CA . MET A 1 291 ? 14.112 -3.547 1.734 1.00 93.94 291 MET A CA 1
ATOM 2303 C C . MET A 1 291 ? 13.584 -4.125 0.422 1.00 93.94 291 MET A C 1
ATOM 2305 O O . MET A 1 291 ? 13.488 -5.343 0.291 1.00 93.94 291 MET A O 1
ATOM 2309 N N . ASN A 1 292 ? 13.338 -3.291 -0.589 1.00 96.06 292 ASN A N 1
ATOM 2310 C CA . ASN A 1 292 ? 12.928 -3.747 -1.915 1.00 96.06 292 ASN A CA 1
ATOM 2311 C C . ASN A 1 292 ? 13.998 -4.636 -2.561 1.00 96.06 292 ASN A C 1
ATOM 2313 O O . ASN A 1 292 ? 13.676 -5.726 -3.025 1.00 96.06 292 ASN A O 1
ATOM 2317 N N . ALA A 1 293 ? 15.282 -4.271 -2.485 1.00 98.12 293 ALA A N 1
ATOM 2318 C CA . ALA A 1 293 ? 16.360 -5.151 -2.943 1.00 98.12 293 ALA A CA 1
ATOM 2319 C C . ALA A 1 293 ? 16.394 -6.500 -2.195 1.00 98.12 293 ALA A C 1
ATOM 2321 O O . ALA A 1 293 ? 16.645 -7.543 -2.804 1.00 98.12 293 ALA A O 1
ATOM 2322 N N . VAL A 1 294 ? 16.147 -6.489 -0.878 1.00 97.81 294 VAL A N 1
ATOM 2323 C CA . VAL A 1 294 ? 16.110 -7.695 -0.034 1.00 97.81 294 VAL A CA 1
ATOM 2324 C C . VAL A 1 294 ? 14.924 -8.593 -0.399 1.00 97.81 294 VAL A C 1
ATOM 2326 O O . VAL A 1 294 ? 15.108 -9.807 -0.511 1.00 97.81 294 VAL A O 1
ATOM 2329 N N . LYS A 1 295 ? 13.737 -8.019 -0.636 1.00 96.56 295 LYS A N 1
ATOM 2330 C CA . LYS A 1 295 ? 12.540 -8.746 -1.092 1.00 96.56 295 LYS A CA 1
ATOM 2331 C C . LYS A 1 295 ? 12.789 -9.427 -2.430 1.00 96.56 295 LYS A C 1
ATOM 2333 O O . LYS A 1 295 ? 12.561 -10.631 -2.549 1.00 96.56 295 LYS A O 1
ATOM 2338 N N . GLU A 1 296 ? 13.355 -8.701 -3.391 1.00 98.12 296 GLU A N 1
ATOM 2339 C CA . GLU A 1 296 ? 13.657 -9.256 -4.711 1.00 98.12 296 GLU A CA 1
ATOM 2340 C C . GLU A 1 296 ? 14.730 -10.350 -4.639 1.00 98.12 296 GLU A C 1
ATOM 2342 O O . GLU A 1 296 ? 14.552 -11.419 -5.221 1.00 98.12 296 GLU A O 1
ATOM 2347 N N . LEU A 1 297 ? 15.790 -10.179 -3.835 1.00 98.69 297 LEU A N 1
ATOM 2348 C CA . LEU A 1 297 ? 16.752 -11.260 -3.579 1.00 98.69 297 LEU A CA 1
ATOM 2349 C C . LEU A 1 297 ? 16.058 -12.500 -2.990 1.00 98.69 297 LEU A C 1
ATOM 2351 O O . LEU A 1 297 ? 16.350 -13.626 -3.395 1.00 98.69 297 LEU A O 1
ATOM 2355 N N . GLY A 1 298 ? 15.133 -12.289 -2.052 1.00 97.81 298 GLY A N 1
ATOM 2356 C CA . GLY A 1 298 ? 14.311 -13.333 -1.452 1.00 97.81 298 GLY A CA 1
ATOM 2357 C C . GLY A 1 298 ? 13.487 -14.113 -2.477 1.00 97.81 298 GLY A C 1
ATOM 2358 O O . GLY A 1 298 ? 13.469 -15.344 -2.431 1.00 97.81 298 GLY A O 1
ATOM 2359 N N . ARG A 1 299 ? 12.864 -13.432 -3.450 1.00 97.62 299 ARG A N 1
ATOM 2360 C CA . ARG A 1 299 ? 12.060 -14.066 -4.514 1.00 97.62 299 ARG A CA 1
ATOM 2361 C C . ARG A 1 299 ? 12.855 -15.009 -5.390 1.00 97.62 299 ARG A C 1
ATOM 2363 O O . ARG A 1 299 ? 12.320 -16.043 -5.781 1.00 97.62 299 ARG A O 1
ATOM 2370 N N . PHE A 1 300 ? 14.126 -14.724 -5.668 1.00 98.44 300 PHE A N 1
ATOM 2371 C CA . PHE A 1 300 ? 14.977 -15.635 -6.440 1.00 98.44 300 PHE A CA 1
ATOM 2372 C C . PHE A 1 300 ? 15.159 -17.010 -5.768 1.00 98.44 300 PHE A C 1
ATOM 2374 O O . PHE A 1 300 ? 15.528 -17.972 -6.446 1.00 98.44 300 PHE A O 1
ATOM 2381 N N . LEU A 1 301 ? 14.862 -17.149 -4.466 1.00 97.75 301 LEU A N 1
ATOM 2382 C CA . LEU A 1 301 ? 14.913 -18.434 -3.758 1.00 97.75 301 LEU A CA 1
ATOM 2383 C C . LEU A 1 301 ? 13.836 -19.420 -4.253 1.00 97.75 301 LEU A C 1
ATOM 2385 O O . LEU A 1 301 ? 13.953 -20.628 -4.031 1.00 97.75 301 LEU A O 1
ATOM 2389 N N . GLN A 1 302 ? 12.815 -18.937 -4.968 1.00 96.75 302 GLN A N 1
ATOM 2390 C CA . GLN A 1 302 ? 11.789 -19.778 -5.585 1.00 96.75 302 GLN A CA 1
ATOM 2391 C C . GLN A 1 302 ? 12.346 -20.680 -6.703 1.00 96.75 302 GLN A C 1
ATOM 2393 O O . GLN A 1 302 ? 11.841 -21.783 -6.936 1.00 96.75 302 GLN A O 1
ATOM 2398 N N . TYR A 1 303 ? 13.411 -20.244 -7.385 1.00 97.81 303 TYR A N 1
ATOM 2399 C CA . TYR A 1 303 ? 13.936 -20.924 -8.565 1.00 97.81 303 TYR A CA 1
ATOM 2400 C C . TYR A 1 303 ? 14.848 -22.086 -8.192 1.00 97.81 303 TYR A C 1
ATOM 2402 O O . TYR A 1 303 ? 15.940 -21.911 -7.660 1.00 97.81 303 TYR A O 1
ATOM 2410 N N . LYS A 1 304 ? 14.416 -23.306 -8.525 1.00 97.50 304 LYS A N 1
ATOM 2411 C CA . LYS A 1 304 ? 15.125 -24.542 -8.159 1.00 97.50 304 LYS A CA 1
ATOM 2412 C C . LYS A 1 304 ? 16.557 -24.606 -8.696 1.00 97.50 304 LYS A C 1
ATOM 2414 O O . LYS A 1 304 ? 17.420 -25.104 -7.984 1.00 97.50 304 LYS A O 1
ATOM 2419 N N . THR A 1 305 ? 16.809 -24.122 -9.913 1.00 98.38 305 THR A N 1
ATOM 2420 C CA . THR A 1 305 ? 18.115 -24.263 -10.581 1.00 98.38 305 THR A CA 1
ATOM 2421 C C . THR A 1 305 ? 19.218 -23.441 -9.915 1.00 98.38 305 THR A C 1
ATOM 2423 O O . THR A 1 305 ? 20.352 -23.900 -9.852 1.00 98.38 305 THR A O 1
ATOM 2426 N N . ILE A 1 306 ? 18.883 -22.266 -9.378 1.00 98.50 306 ILE A N 1
ATOM 2427 C CA . ILE A 1 306 ? 19.833 -21.352 -8.720 1.00 98.50 306 ILE A CA 1
ATOM 2428 C C . ILE A 1 306 ? 19.614 -21.261 -7.202 1.00 98.50 306 ILE A C 1
ATOM 2430 O O . ILE A 1 306 ? 20.193 -20.404 -6.536 1.00 98.50 306 ILE A O 1
ATOM 2434 N N . LYS A 1 307 ? 18.770 -22.134 -6.633 1.00 98.19 307 LYS A N 1
ATOM 2435 C CA . LYS A 1 307 ? 18.383 -22.094 -5.214 1.00 98.19 307 LYS A CA 1
ATOM 2436 C C . LYS A 1 307 ? 19.592 -22.142 -4.282 1.00 98.19 307 LYS A C 1
ATOM 2438 O O . LYS A 1 307 ? 19.607 -21.424 -3.287 1.00 98.19 307 LYS A O 1
ATOM 2443 N N . ASP A 1 308 ? 20.600 -22.950 -4.600 1.00 98.12 308 ASP A N 1
ATOM 2444 C CA . ASP A 1 308 ? 21.796 -23.086 -3.763 1.00 98.12 308 ASP A CA 1
ATOM 2445 C C . ASP A 1 308 ? 22.638 -21.799 -3.737 1.00 98.12 308 ASP A C 1
ATOM 2447 O O . ASP A 1 308 ? 23.109 -21.401 -2.664 1.00 98.12 308 ASP A O 1
ATOM 2451 N N . ASP A 1 309 ? 22.772 -21.122 -4.884 1.00 98.62 309 ASP A N 1
ATOM 2452 C CA . ASP A 1 309 ? 23.465 -19.835 -5.011 1.00 98.62 309 ASP A CA 1
ATOM 2453 C C . ASP A 1 309 ? 22.700 -18.733 -4.268 1.00 98.62 309 ASP A C 1
ATOM 2455 O O . ASP A 1 309 ? 23.250 -18.077 -3.378 1.00 98.62 309 ASP A O 1
ATOM 2459 N N . THR A 1 310 ? 21.401 -18.582 -4.554 1.00 98.62 310 THR A N 1
ATOM 2460 C CA . THR A 1 310 ? 20.539 -17.609 -3.865 1.00 98.62 310 THR A CA 1
ATOM 2461 C C . THR A 1 310 ? 20.517 -17.862 -2.362 1.00 98.62 310 THR A C 1
ATOM 2463 O O . THR A 1 310 ? 20.666 -16.943 -1.555 1.00 98.62 310 THR A O 1
ATOM 2466 N N . GLY A 1 311 ? 20.412 -19.130 -1.966 1.00 98.50 311 GLY A N 1
ATOM 2467 C CA . GLY A 1 311 ? 20.437 -19.530 -0.574 1.00 98.50 311 GLY A CA 1
ATOM 2468 C C . GLY A 1 311 ? 21.771 -19.205 0.102 1.00 98.50 311 GLY A C 1
ATOM 2469 O O . GLY A 1 311 ? 21.783 -18.802 1.264 1.00 98.50 311 GLY A O 1
ATOM 2470 N N . HIS A 1 312 ? 22.903 -19.315 -0.602 1.00 98.56 312 HIS A N 1
ATOM 2471 C CA . HIS A 1 312 ? 24.200 -18.876 -0.082 1.00 98.56 312 HIS A CA 1
ATOM 2472 C C . HIS A 1 312 ? 24.230 -17.368 0.196 1.00 98.56 312 HIS A C 1
ATOM 2474 O O . HIS A 1 312 ? 24.670 -16.968 1.277 1.00 98.56 312 HIS A O 1
ATOM 2480 N N . PHE A 1 313 ? 23.711 -16.542 -0.716 1.00 98.75 313 PHE A N 1
ATOM 2481 C CA . PHE A 1 313 ? 23.617 -15.094 -0.504 1.00 98.75 313 PHE A CA 1
ATOM 2482 C C . PHE A 1 313 ? 22.737 -14.747 0.700 1.00 98.75 313 PHE A C 1
ATOM 2484 O O . PHE A 1 313 ? 23.168 -13.992 1.572 1.00 98.75 313 PHE A O 1
ATOM 2491 N N . ILE A 1 314 ? 21.556 -15.363 0.814 1.00 98.56 314 ILE A N 1
ATOM 2492 C CA . ILE A 1 314 ? 20.641 -15.153 1.946 1.00 98.56 314 ILE A CA 1
ATOM 2493 C C . ILE A 1 314 ? 21.298 -15.558 3.273 1.00 98.56 314 ILE A C 1
ATOM 2495 O O . ILE A 1 314 ? 21.246 -14.794 4.236 1.00 98.56 314 ILE A O 1
ATOM 2499 N N . ARG A 1 315 ? 21.984 -16.711 3.335 1.00 98.12 315 ARG A N 1
ATOM 2500 C CA . ARG A 1 315 ? 22.732 -17.128 4.539 1.00 98.12 315 ARG A CA 1
ATOM 2501 C C . ARG A 1 315 ? 23.800 -16.114 4.933 1.00 98.12 315 ARG A C 1
ATOM 2503 O O . ARG A 1 315 ? 23.962 -15.829 6.117 1.00 98.12 315 ARG A O 1
ATOM 2510 N N . ASN A 1 316 ? 24.538 -15.580 3.962 1.00 98.12 316 ASN A N 1
ATOM 2511 C CA . ASN A 1 316 ? 25.569 -14.582 4.234 1.00 98.12 316 ASN A CA 1
ATOM 2512 C C . ASN A 1 316 ? 24.964 -13.295 4.805 1.00 98.12 316 ASN A C 1
ATOM 2514 O O . ASN A 1 316 ? 25.511 -12.760 5.765 1.00 98.12 316 ASN A O 1
ATOM 2518 N N . LEU A 1 317 ? 23.833 -12.828 4.266 1.00 98.19 317 LEU A N 1
ATOM 2519 C CA . LEU A 1 317 ? 23.158 -11.632 4.776 1.00 98.19 317 LEU A CA 1
ATOM 2520 C C . LEU A 1 317 ? 22.541 -11.854 6.162 1.00 98.19 317 LEU A C 1
ATOM 2522 O O . LEU A 1 317 ? 22.725 -11.004 7.024 1.00 98.19 317 LEU A O 1
ATOM 2526 N N . ILE A 1 318 ? 21.910 -13.005 6.426 1.00 97.06 318 ILE A N 1
ATOM 2527 C CA . ILE A 1 318 ? 21.402 -13.353 7.769 1.00 97.06 318 ILE A CA 1
ATOM 2528 C C . ILE A 1 318 ? 22.534 -13.409 8.810 1.00 97.06 318 ILE A C 1
ATOM 2530 O O . ILE A 1 318 ? 22.332 -13.066 9.970 1.00 97.06 318 ILE A O 1
ATOM 2534 N N . ASN A 1 319 ? 23.735 -13.845 8.418 1.00 95.44 319 ASN A N 1
ATOM 2535 C CA . ASN A 1 319 ? 24.895 -13.845 9.313 1.00 95.44 319 ASN A CA 1
ATOM 2536 C C . ASN A 1 319 ? 25.542 -12.458 9.455 1.00 95.44 319 ASN A C 1
ATOM 2538 O O . ASN A 1 319 ? 26.210 -12.203 10.456 1.00 95.44 319 ASN A O 1
ATOM 2542 N N . ARG A 1 320 ? 25.395 -11.586 8.449 1.00 95.69 320 ARG A N 1
ATOM 2543 C CA . ARG A 1 320 ? 25.922 -10.214 8.452 1.00 95.69 320 ARG A CA 1
ATOM 2544 C C . ARG A 1 320 ? 25.067 -9.288 9.308 1.00 95.69 320 ARG A C 1
ATOM 2546 O O . ARG A 1 320 ? 25.615 -8.508 10.079 1.00 95.69 320 ARG A O 1
ATOM 2553 N N . TYR A 1 321 ? 23.756 -9.361 9.129 1.00 94.94 321 TYR A N 1
ATOM 2554 C CA . TYR A 1 321 ? 22.771 -8.551 9.825 1.00 94.94 321 TYR A CA 1
ATOM 2555 C C . TYR A 1 321 ? 22.157 -9.422 10.905 1.00 94.94 321 TYR A C 1
ATOM 2557 O O . TYR A 1 321 ? 21.391 -10.325 10.595 1.00 94.94 321 TYR A O 1
ATOM 2565 N N . ASP A 1 322 ? 22.528 -9.215 12.163 1.00 88.75 322 ASP A N 1
ATOM 2566 C CA . ASP A 1 322 ? 21.916 -9.958 13.259 1.00 88.75 322 ASP A CA 1
ATOM 2567 C C . ASP A 1 322 ? 20.432 -9.590 13.408 1.00 88.75 322 ASP A C 1
ATOM 2569 O O . ASP A 1 322 ? 19.964 -8.590 12.871 1.00 88.75 322 ASP A O 1
ATOM 2573 N N . LEU A 1 323 ? 19.657 -10.395 14.136 1.00 93.06 323 LEU A N 1
ATOM 2574 C CA . LEU A 1 323 ? 18.302 -9.990 14.506 1.00 93.06 323 LEU A CA 1
ATOM 2575 C C . LEU A 1 323 ? 18.384 -9.013 15.688 1.00 93.06 323 LEU A C 1
ATOM 2577 O O . LEU A 1 323 ? 18.259 -9.408 16.850 1.00 93.06 323 LEU A O 1
ATOM 2581 N N . SER A 1 324 ? 18.636 -7.746 15.375 1.00 89.62 324 SER A N 1
ATOM 2582 C CA . SER A 1 324 ? 18.678 -6.623 16.312 1.00 89.62 324 SER A CA 1
ATOM 2583 C C . SER A 1 324 ? 17.739 -5.507 15.847 1.00 89.62 324 SER A C 1
ATOM 2585 O O . SER A 1 324 ? 17.054 -5.662 14.844 1.00 89.62 324 SER A O 1
ATOM 2587 N N . ARG A 1 325 ? 17.643 -4.400 16.592 1.00 81.88 325 ARG A N 1
ATOM 2588 C CA . ARG A 1 325 ? 16.674 -3.325 16.309 1.00 81.88 325 ARG A CA 1
ATOM 2589 C C . ARG A 1 325 ? 16.894 -2.674 14.938 1.00 81.88 325 ARG A C 1
ATOM 2591 O O . ARG A 1 325 ? 15.922 -2.439 14.233 1.00 81.88 325 ARG A O 1
ATOM 2598 N N . ASP A 1 326 ? 18.147 -2.416 14.573 1.00 84.81 326 ASP A N 1
ATOM 2599 C CA . ASP A 1 326 ? 18.493 -1.628 13.378 1.00 84.81 326 ASP A CA 1
ATOM 2600 C C . ASP A 1 326 ? 18.537 -2.481 12.102 1.00 84.81 326 ASP A C 1
ATOM 2602 O O . ASP A 1 326 ? 18.533 -1.970 10.989 1.00 84.81 326 ASP A O 1
ATOM 2606 N N . THR A 1 327 ? 18.577 -3.801 12.259 1.00 92.00 327 THR A N 1
ATOM 2607 C CA . THR A 1 327 ? 18.667 -4.778 11.168 1.00 92.00 327 THR A CA 1
ATOM 2608 C C . THR A 1 327 ? 17.459 -5.709 11.114 1.00 92.00 327 THR A C 1
ATOM 2610 O O . THR A 1 327 ? 17.414 -6.605 10.266 1.00 92.00 327 THR A O 1
ATOM 2613 N N . ALA A 1 328 ? 16.471 -5.507 11.996 1.00 91.88 328 ALA A N 1
ATOM 2614 C CA . ALA A 1 328 ? 15.326 -6.398 12.139 1.00 91.88 328 ALA A CA 1
ATOM 2615 C C . ALA A 1 328 ? 14.575 -6.551 10.821 1.00 91.88 328 ALA A C 1
ATOM 2617 O O . ALA A 1 328 ? 14.245 -7.672 10.457 1.00 91.88 328 ALA A O 1
ATOM 2618 N N . ASN A 1 329 ? 14.352 -5.455 10.094 1.00 90.81 329 ASN A N 1
ATOM 2619 C CA . ASN A 1 329 ? 13.587 -5.454 8.850 1.00 90.81 329 ASN A CA 1
ATOM 2620 C C . ASN A 1 329 ? 14.266 -6.330 7.781 1.00 90.81 329 ASN A C 1
ATOM 2622 O O . ASN A 1 329 ? 13.658 -7.281 7.288 1.00 90.81 329 ASN A O 1
ATOM 2626 N N . VAL A 1 330 ? 15.569 -6.127 7.532 1.00 94.19 330 VAL A N 1
ATOM 2627 C CA . VAL A 1 330 ? 16.351 -6.972 6.607 1.00 94.19 330 VAL A CA 1
ATOM 2628 C C . VAL A 1 330 ? 16.348 -8.431 7.042 1.00 94.19 330 VAL A C 1
ATOM 2630 O O . VAL A 1 330 ? 16.068 -9.318 6.233 1.00 94.19 330 VAL A O 1
ATOM 2633 N N . TRP A 1 331 ? 16.655 -8.695 8.315 1.00 96.38 331 TRP A N 1
ATOM 2634 C CA . TRP A 1 331 ? 16.698 -10.061 8.832 1.00 96.38 331 TRP A CA 1
ATOM 2635 C C . TRP A 1 331 ? 15.345 -10.756 8.675 1.00 96.38 331 TRP A C 1
ATOM 2637 O O . TRP A 1 331 ? 15.289 -11.912 8.256 1.00 96.38 331 TRP A O 1
ATOM 2647 N N . SER A 1 332 ? 14.261 -10.040 8.973 1.00 95.12 332 SER A N 1
ATOM 2648 C CA . SER A 1 332 ? 12.891 -10.544 8.908 1.00 95.12 332 SER A CA 1
ATOM 2649 C C . SER A 1 332 ? 12.523 -10.917 7.482 1.00 95.12 332 SER A C 1
ATOM 2651 O O . SER A 1 332 ? 12.131 -12.057 7.254 1.00 95.12 332 SER A O 1
ATOM 2653 N N . ILE A 1 333 ? 12.729 -10.024 6.511 1.00 94.75 333 ILE A N 1
ATOM 2654 C CA . ILE A 1 333 ? 12.407 -10.302 5.105 1.00 94.75 333 ILE A CA 1
ATOM 2655 C C . ILE A 1 333 ? 13.221 -11.496 4.589 1.00 94.75 333 ILE A C 1
ATOM 2657 O O . ILE A 1 333 ? 12.661 -12.391 3.955 1.00 94.75 333 ILE A O 1
ATOM 2661 N N . LEU A 1 334 ? 14.520 -11.579 4.902 1.00 97.00 334 LEU A N 1
ATOM 2662 C CA . LEU A 1 334 ? 15.355 -12.725 4.520 1.00 97.00 334 LEU A CA 1
ATOM 2663 C C . LEU A 1 334 ? 14.857 -14.034 5.146 1.00 97.00 334 LEU A C 1
ATOM 2665 O O . LEU A 1 334 ? 14.734 -15.047 4.457 1.00 97.00 334 LEU A O 1
ATOM 2669 N N . ALA A 1 335 ? 14.558 -14.030 6.445 1.00 96.69 335 ALA A N 1
ATOM 2670 C CA . ALA A 1 335 ? 14.090 -15.214 7.154 1.00 96.69 335 ALA A CA 1
ATOM 2671 C C . ALA A 1 335 ? 12.685 -15.646 6.703 1.00 96.69 335 ALA A C 1
ATOM 2673 O O . ALA A 1 335 ? 12.430 -16.839 6.544 1.00 96.69 335 ALA A O 1
ATOM 2674 N N . GLY A 1 336 ? 11.794 -14.695 6.429 1.00 94.38 336 GLY A N 1
ATOM 2675 C CA . GLY A 1 336 ? 10.477 -14.976 5.872 1.00 94.38 336 GLY A CA 1
ATOM 2676 C C . GLY A 1 336 ? 10.535 -15.445 4.419 1.00 94.38 336 GLY A C 1
ATOM 2677 O O . GLY A 1 336 ? 9.791 -16.349 4.056 1.00 94.38 336 GLY A O 1
ATOM 2678 N N . SER A 1 337 ? 11.494 -14.964 3.618 1.00 95.38 337 SER A N 1
ATOM 2679 C CA . SER A 1 337 ? 11.783 -15.528 2.286 1.00 95.38 337 SER A CA 1
ATOM 2680 C C . SER A 1 337 ? 12.145 -17.011 2.379 1.00 95.38 337 SER A C 1
ATOM 2682 O O . SER A 1 337 ? 11.702 -17.819 1.563 1.00 95.38 337 SER A O 1
ATOM 2684 N N . VAL A 1 338 ? 12.913 -17.393 3.406 1.00 97.00 338 VAL A N 1
ATOM 2685 C CA . VAL A 1 338 ? 13.237 -18.797 3.687 1.00 97.00 338 VAL A CA 1
ATOM 2686 C C . VAL A 1 338 ? 12.003 -19.575 4.146 1.00 97.00 338 VAL A C 1
ATOM 2688 O O . VAL A 1 338 ? 11.788 -20.672 3.637 1.00 97.00 338 VAL A O 1
ATOM 2691 N N . ASP A 1 339 ? 11.173 -19.049 5.058 1.00 94.31 339 ASP A N 1
ATOM 2692 C CA . ASP A 1 339 ? 9.914 -19.723 5.443 1.00 94.31 339 ASP A CA 1
ATOM 2693 C C . ASP A 1 339 ? 8.982 -19.920 4.246 1.00 94.31 339 ASP A C 1
ATOM 2695 O O . ASP A 1 339 ? 8.276 -20.923 4.172 1.00 94.31 339 ASP A O 1
ATOM 2699 N N . TYR A 1 340 ? 9.001 -18.990 3.296 1.00 91.88 340 TYR A N 1
ATOM 2700 C CA . TYR A 1 340 ? 8.134 -19.038 2.136 1.00 91.88 340 TYR A CA 1
ATOM 2701 C C . TYR A 1 340 ? 8.645 -20.016 1.061 1.00 91.88 340 TYR A C 1
ATOM 2703 O O . TYR A 1 340 ? 7.931 -20.939 0.668 1.00 91.88 340 TYR A O 1
ATOM 2711 N N . TYR A 1 341 ? 9.902 -19.884 0.624 1.00 95.19 341 TYR A N 1
ATOM 2712 C CA . TYR A 1 341 ? 10.435 -20.630 -0.528 1.00 95.19 341 TYR A CA 1
ATOM 2713 C C . TYR A 1 341 ? 11.284 -21.866 -0.174 1.00 95.19 341 TYR A C 1
ATOM 2715 O O . TYR A 1 341 ? 11.583 -22.686 -1.055 1.00 95.19 341 TYR A O 1
ATOM 2723 N N . ASP A 1 342 ? 11.715 -22.020 1.084 1.00 96.19 342 ASP A N 1
ATOM 2724 C CA . ASP A 1 342 ? 12.629 -23.095 1.502 1.00 96.19 342 ASP A CA 1
ATOM 2725 C C . ASP A 1 342 ? 12.435 -23.553 2.965 1.00 96.19 342 ASP A C 1
ATOM 2727 O O . ASP A 1 342 ? 13.388 -23.922 3.660 1.00 96.19 342 ASP A O 1
ATOM 2731 N N . LYS A 1 343 ? 11.181 -23.556 3.446 1.00 95.00 343 LYS A N 1
ATOM 2732 C CA . LYS A 1 343 ? 10.821 -23.793 4.858 1.00 95.00 343 LYS A CA 1
ATOM 2733 C C . LYS A 1 343 ? 11.475 -25.021 5.477 1.00 95.00 343 LYS A C 1
ATOM 2735 O O . LYS A 1 343 ? 11.981 -24.968 6.598 1.00 95.00 343 LYS A O 1
ATOM 2740 N N . SER A 1 344 ? 11.479 -26.139 4.747 1.00 96.31 344 SER A N 1
ATOM 2741 C CA . SER A 1 344 ? 12.044 -27.413 5.212 1.00 96.31 344 SER A CA 1
ATOM 2742 C C . SER A 1 344 ? 13.531 -27.317 5.558 1.00 96.31 344 SER A C 1
ATOM 2744 O O . SER A 1 344 ? 14.032 -28.123 6.339 1.00 96.31 344 SER A O 1
ATOM 2746 N N . ASN A 1 345 ? 14.226 -26.324 5.004 1.00 97.00 345 ASN A N 1
ATOM 2747 C CA . ASN A 1 345 ? 15.651 -26.093 5.177 1.00 97.00 345 ASN A CA 1
ATOM 2748 C C . ASN A 1 345 ? 15.965 -24.877 6.059 1.00 97.00 345 ASN A C 1
ATOM 2750 O O . ASN A 1 345 ? 17.128 -24.486 6.137 1.00 97.00 345 ASN A O 1
ATOM 2754 N N . CYS A 1 346 ? 14.992 -24.316 6.791 1.00 97.25 346 CYS A N 1
ATOM 2755 C CA . CYS A 1 346 ? 15.174 -23.113 7.620 1.00 97.25 346 CYS A CA 1
ATOM 2756 C C . CYS A 1 346 ? 16.398 -23.167 8.555 1.00 97.25 346 CYS A C 1
ATOM 2758 O O . CYS A 1 346 ? 17.029 -22.143 8.828 1.00 97.25 346 CYS A O 1
ATOM 2760 N N . ARG A 1 347 ? 16.787 -24.368 9.015 1.00 97.69 347 ARG A N 1
ATOM 2761 C CA . ARG A 1 347 ? 17.956 -24.576 9.885 1.00 97.69 347 ARG A CA 1
ATOM 2762 C C . ARG A 1 347 ? 19.269 -24.215 9.197 1.00 97.69 347 ARG A C 1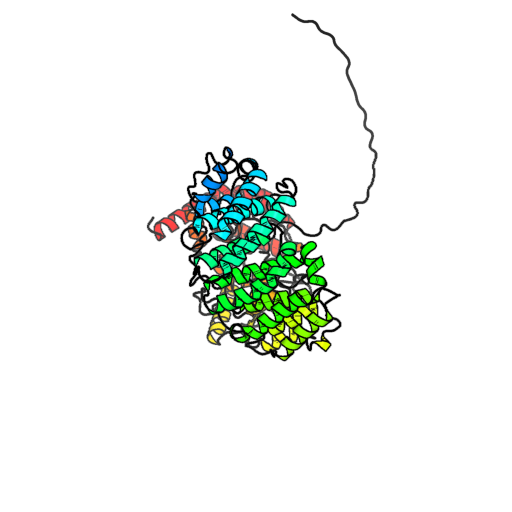
ATOM 2764 O O . ARG A 1 347 ? 20.153 -23.694 9.866 1.00 97.69 347 ARG A O 1
ATOM 2771 N N . LEU A 1 348 ? 19.382 -24.441 7.885 1.00 96.50 348 LEU A N 1
ATOM 2772 C CA . LEU A 1 348 ? 20.564 -24.063 7.102 1.00 96.50 348 LEU A CA 1
ATOM 2773 C C . LEU A 1 348 ? 20.799 -22.549 7.128 1.00 96.50 348 LEU A C 1
ATOM 2775 O O . LEU A 1 348 ? 21.938 -22.106 7.022 1.00 96.50 348 LEU A O 1
ATOM 2779 N N . TYR A 1 349 ? 19.728 -21.775 7.296 1.00 97.12 349 TYR A N 1
ATOM 2780 C CA . TYR A 1 349 ? 19.741 -20.317 7.290 1.00 97.12 349 TYR A CA 1
ATOM 2781 C C . TYR A 1 349 ? 19.722 -19.694 8.680 1.00 97.12 349 TYR A C 1
ATOM 2783 O O . TYR A 1 349 ? 19.797 -18.479 8.779 1.00 97.12 349 TYR A O 1
ATOM 2791 N N . ASN A 1 350 ? 19.593 -20.487 9.751 1.00 95.94 350 ASN A N 1
ATOM 2792 C CA . ASN A 1 350 ? 19.247 -19.973 11.080 1.00 95.94 350 ASN A CA 1
ATOM 2793 C C . ASN A 1 350 ? 17.950 -19.128 11.062 1.00 95.94 350 ASN A C 1
ATOM 2795 O O . ASN A 1 350 ? 17.830 -18.146 11.792 1.00 95.94 350 ASN A O 1
ATOM 2799 N N . ALA A 1 351 ? 16.973 -19.526 10.241 1.00 96.31 351 ALA A N 1
ATOM 2800 C CA . ALA A 1 351 ? 15.724 -18.795 9.999 1.00 96.31 351 ALA A CA 1
ATOM 2801 C C . ALA A 1 351 ? 14.469 -19.545 10.486 1.00 96.31 351 ALA A C 1
ATOM 2803 O O . ALA A 1 351 ? 13.352 -19.161 10.166 1.00 96.31 351 ALA A O 1
ATOM 2804 N N . CYS A 1 352 ? 14.616 -20.639 11.241 1.00 96.50 352 CYS A N 1
ATOM 2805 C CA . CYS A 1 352 ? 13.450 -21.304 11.829 1.00 96.50 352 CYS A CA 1
ATOM 2806 C C . CYS A 1 352 ? 12.789 -20.420 12.893 1.00 96.50 352 CYS A C 1
ATOM 2808 O O . CYS A 1 352 ? 13.472 -19.622 13.549 1.00 96.50 352 CYS A O 1
ATOM 2810 N N . ASP A 1 353 ? 11.476 -20.606 13.062 1.00 94.81 353 ASP A N 1
ATOM 2811 C CA . ASP A 1 353 ? 10.631 -19.898 14.033 1.00 94.81 353 ASP A CA 1
ATOM 2812 C C . ASP A 1 353 ? 10.784 -18.372 13.948 1.00 94.81 353 ASP A C 1
ATOM 2814 O O . ASP A 1 353 ? 10.765 -17.666 14.961 1.00 94.81 353 ASP A O 1
ATOM 2818 N N . PHE A 1 354 ? 11.001 -17.864 12.729 1.00 94.81 354 PHE A N 1
ATOM 2819 C CA . PHE A 1 354 ? 11.397 -16.478 12.518 1.00 94.81 354 PHE A CA 1
ATOM 2820 C C . PHE A 1 354 ? 10.359 -15.499 13.077 1.00 94.81 354 PHE A C 1
ATOM 2822 O O . PHE A 1 354 ? 10.770 -14.575 13.765 1.00 94.81 354 PHE A O 1
ATOM 2829 N N . ARG A 1 355 ? 9.047 -15.741 12.889 1.00 94.06 355 ARG A N 1
ATOM 2830 C CA . ARG A 1 355 ? 7.972 -14.855 13.383 1.00 94.06 355 ARG A CA 1
ATOM 2831 C C . ARG A 1 355 ? 8.113 -14.565 14.873 1.00 94.06 355 ARG A C 1
ATOM 2833 O O . ARG A 1 355 ? 8.362 -13.430 15.265 1.00 94.06 355 ARG A O 1
ATOM 2840 N N . LYS A 1 356 ? 8.137 -15.624 15.690 1.00 94.62 356 LYS A N 1
ATOM 2841 C CA . LYS A 1 356 ? 8.316 -15.526 17.145 1.00 94.62 356 LYS A CA 1
ATOM 2842 C C . LYS A 1 356 ? 9.602 -14.789 17.526 1.00 94.62 356 LYS A C 1
ATOM 2844 O O . LYS A 1 356 ? 9.613 -13.994 18.467 1.00 94.62 356 LYS A O 1
ATOM 2849 N N . ARG A 1 357 ? 10.705 -15.065 16.823 1.00 95.50 357 ARG A N 1
ATOM 2850 C CA . ARG A 1 357 ? 12.001 -14.423 17.088 1.00 95.50 357 ARG A CA 1
ATOM 2851 C C . ARG A 1 357 ? 11.962 -12.934 16.764 1.00 95.50 357 ARG A C 1
ATOM 2853 O O . ARG A 1 357 ? 12.440 -12.145 17.571 1.00 95.50 357 ARG A O 1
ATOM 2860 N N . VAL A 1 358 ? 11.389 -12.567 15.620 1.00 95.31 358 VAL A N 1
ATOM 2861 C CA . VAL A 1 358 ? 11.247 -11.180 15.170 1.00 95.31 358 VAL A CA 1
ATOM 2862 C C . VAL A 1 358 ? 10.353 -10.414 16.126 1.00 95.31 358 VAL A C 1
ATOM 2864 O O . VAL A 1 358 ? 10.797 -9.406 16.662 1.00 95.31 358 VAL A O 1
ATOM 2867 N N . GLU A 1 359 ? 9.163 -10.928 16.432 1.00 94.69 359 GLU A N 1
ATOM 2868 C CA . GLU A 1 359 ? 8.245 -10.313 17.392 1.00 94.69 359 GLU A CA 1
ATOM 2869 C C . GLU A 1 359 ? 8.912 -10.054 18.750 1.00 94.69 359 GLU A C 1
ATOM 2871 O O . GLU A 1 359 ? 8.786 -8.965 19.297 1.00 94.69 359 GLU A O 1
ATOM 2876 N N . THR A 1 360 ? 9.696 -11.007 19.269 1.00 93.19 360 THR A N 1
ATOM 2877 C CA . THR A 1 360 ? 10.437 -10.847 20.540 1.00 93.19 360 THR A CA 1
ATOM 2878 C C . THR A 1 360 ? 11.483 -9.722 20.482 1.00 93.19 360 THR A C 1
ATOM 2880 O O . THR A 1 360 ? 11.877 -9.152 21.505 1.00 93.19 360 THR A O 1
ATOM 2883 N N . VAL A 1 361 ? 12.008 -9.419 19.294 1.00 93.25 361 VAL A N 1
ATOM 2884 C CA . VAL A 1 361 ? 13.030 -8.384 19.108 1.00 93.25 361 VAL A CA 1
ATOM 2885 C C . VAL A 1 361 ? 12.417 -7.026 18.815 1.00 93.25 361 VAL A C 1
ATOM 2887 O O . VAL A 1 361 ? 12.891 -6.039 19.379 1.00 93.25 361 VAL A O 1
ATOM 2890 N N . ILE A 1 362 ? 11.382 -6.972 17.979 1.00 92.38 362 ILE A N 1
ATOM 2891 C CA . ILE A 1 362 ? 10.797 -5.710 17.543 1.00 92.38 362 ILE A CA 1
ATOM 2892 C C . ILE A 1 362 ? 9.671 -5.256 18.474 1.00 92.38 362 ILE A C 1
ATOM 2894 O O . ILE A 1 362 ? 9.680 -4.102 18.861 1.00 92.38 362 ILE A O 1
ATOM 2898 N N . LEU A 1 363 ? 8.765 -6.133 18.919 1.00 93.81 363 LEU A N 1
ATOM 2899 C CA . LEU A 1 363 ? 7.590 -5.776 19.729 1.00 93.81 363 LEU A CA 1
ATOM 2900 C C . LEU A 1 363 ? 7.895 -5.871 21.230 1.00 93.81 363 LEU A C 1
ATOM 2902 O O . LEU A 1 363 ? 7.284 -6.651 21.958 1.00 93.81 363 LEU A O 1
ATOM 2906 N N . ARG A 1 364 ? 8.906 -5.125 21.689 1.00 89.62 364 ARG A N 1
ATOM 2907 C CA . ARG A 1 364 ? 9.419 -5.208 23.073 1.00 89.62 364 ARG A CA 1
ATOM 2908 C C . ARG A 1 364 ? 8.746 -4.268 24.058 1.00 89.62 364 ARG A C 1
ATOM 2910 O O . ARG A 1 364 ? 8.928 -4.434 25.263 1.00 89.62 364 ARG A O 1
ATOM 2917 N N . ARG A 1 365 ? 8.072 -3.232 23.566 1.00 94.94 365 ARG A N 1
ATOM 2918 C CA . ARG A 1 365 ? 7.321 -2.313 24.416 1.00 94.94 365 ARG A CA 1
ATOM 2919 C C . ARG A 1 365 ? 5.900 -2.827 24.474 1.00 94.94 365 ARG A C 1
ATOM 2921 O O . ARG A 1 365 ? 5.306 -3.068 23.432 1.00 94.94 365 ARG A O 1
ATOM 2928 N N . GLU A 1 366 ? 5.372 -3.002 25.671 1.00 96.19 366 GLU A N 1
ATOM 2929 C CA . GLU A 1 366 ? 4.002 -3.455 25.844 1.00 96.19 366 GLU A CA 1
ATOM 2930 C C . GLU A 1 366 ? 3.322 -2.712 26.983 1.00 96.19 366 GLU A C 1
ATOM 2932 O O . GLU A 1 366 ? 3.967 -2.328 27.963 1.00 96.19 366 GLU A O 1
ATOM 2937 N N . ARG A 1 367 ? 2.011 -2.518 26.849 1.00 97.38 367 ARG A N 1
ATOM 2938 C CA . ARG A 1 367 ? 1.169 -1.972 27.903 1.00 97.38 367 ARG A CA 1
ATOM 2939 C C . ARG A 1 367 ? -0.226 -2.576 27.852 1.00 97.38 367 ARG A C 1
ATOM 2941 O O . ARG A 1 367 ? -0.831 -2.666 26.790 1.00 97.38 367 ARG A O 1
ATOM 2948 N N . MET A 1 368 ? -0.742 -2.926 29.025 1.00 97.38 368 MET A N 1
ATOM 2949 C CA . MET A 1 368 ? -2.165 -3.192 29.212 1.00 97.38 368 MET A CA 1
ATOM 2950 C C . MET A 1 368 ? -2.901 -1.870 29.443 1.00 97.38 368 MET A C 1
ATOM 2952 O O . MET A 1 368 ? -2.623 -1.178 30.424 1.00 97.38 368 MET A O 1
ATOM 2956 N N . CYS A 1 369 ? -3.826 -1.531 28.551 1.00 96.56 369 CYS A N 1
ATOM 2957 C CA . CYS A 1 369 ? -4.809 -0.475 28.751 1.00 96.56 369 CYS A CA 1
ATOM 2958 C C . CYS A 1 369 ? -6.070 -1.110 29.344 1.00 96.56 369 CYS A C 1
ATOM 2960 O O . CYS A 1 369 ? -6.726 -1.938 28.711 1.00 96.56 369 CYS A O 1
ATOM 2962 N N . GLY A 1 370 ? -6.381 -0.772 30.596 1.00 89.75 370 GLY A N 1
ATOM 2963 C CA . GLY A 1 370 ? -7.454 -1.444 31.327 1.00 89.75 370 GLY A CA 1
ATOM 2964 C C . GLY A 1 370 ? -7.172 -2.941 31.514 1.00 89.75 370 GLY A C 1
ATOM 2965 O O . GLY A 1 370 ? -6.047 -3.335 31.825 1.00 89.75 370 GLY A O 1
ATOM 2966 N N . GLY A 1 371 ? -8.208 -3.771 31.370 1.00 89.19 371 GLY A N 1
ATOM 2967 C CA . GLY A 1 371 ? -8.112 -5.227 31.540 1.00 89.19 371 GLY A CA 1
ATOM 2968 C C . GLY A 1 371 ? -8.093 -6.034 30.241 1.00 89.19 371 GLY A C 1
ATOM 2969 O O . GLY A 1 371 ? -7.769 -7.215 30.287 1.00 89.19 371 GLY A O 1
ATOM 2970 N N . THR A 1 372 ? -8.438 -5.417 29.111 1.00 90.75 372 THR A N 1
ATOM 2971 C CA . THR A 1 372 ? -8.823 -6.126 27.880 1.00 90.75 372 THR A CA 1
ATOM 2972 C C . THR A 1 372 ? -8.031 -5.695 26.652 1.00 90.75 372 THR A C 1
ATOM 2974 O O . THR A 1 372 ? -8.072 -6.403 25.658 1.00 90.75 372 THR A O 1
ATOM 2977 N N . VAL A 1 373 ? -7.273 -4.592 26.680 1.00 97.38 373 VAL A N 1
ATOM 2978 C CA . VAL A 1 373 ? -6.488 -4.154 25.514 1.00 97.38 373 VAL A CA 1
ATOM 2979 C C . VAL A 1 373 ? -4.998 -4.212 25.822 1.00 97.38 373 VAL A C 1
ATOM 2981 O O . VAL A 1 373 ? -4.518 -3.593 26.772 1.00 97.38 373 VAL A O 1
ATOM 2984 N N . ARG A 1 374 ? -4.249 -4.953 25.004 1.00 97.81 374 ARG A N 1
ATOM 2985 C CA . ARG A 1 374 ? -2.794 -5.095 25.099 1.00 97.81 374 ARG A CA 1
ATOM 2986 C C . ARG A 1 374 ? -2.132 -4.442 23.897 1.00 97.81 374 ARG A C 1
ATOM 2988 O O . ARG A 1 374 ? -2.159 -4.992 22.801 1.00 97.81 374 ARG A O 1
ATOM 2995 N N . ILE A 1 375 ? -1.478 -3.307 24.110 1.00 98.12 375 ILE A N 1
ATOM 2996 C CA . ILE A 1 375 ? -0.667 -2.653 23.081 1.00 98.12 375 ILE A CA 1
ATOM 2997 C C . ILE A 1 375 ? 0.735 -3.264 23.102 1.00 98.12 375 ILE A C 1
ATOM 2999 O O . ILE A 1 375 ? 1.376 -3.288 24.150 1.00 98.12 375 ILE A O 1
ATOM 3003 N N . ARG A 1 376 ? 1.227 -3.729 21.951 1.00 97.69 376 ARG A N 1
ATOM 3004 C CA . ARG A 1 376 ? 2.607 -4.161 21.691 1.00 97.69 376 ARG A CA 1
ATOM 3005 C C . ARG A 1 376 ? 3.198 -3.265 20.613 1.00 97.69 376 ARG A C 1
ATOM 3007 O O . ARG A 1 376 ? 2.708 -3.249 19.491 1.00 97.69 376 ARG A O 1
ATOM 3014 N N . ALA A 1 377 ? 4.272 -2.554 20.916 1.00 96.00 377 ALA A N 1
ATOM 3015 C CA . ALA A 1 377 ? 4.823 -1.545 20.026 1.00 96.00 377 ALA A CA 1
ATOM 3016 C C . ALA A 1 377 ? 6.315 -1.754 19.745 1.00 96.00 377 ALA A C 1
ATOM 3018 O O . ALA A 1 377 ? 7.078 -2.214 20.605 1.00 96.00 377 ALA A O 1
ATOM 3019 N N . GLN A 1 378 ? 6.742 -1.367 18.538 1.00 93.25 378 GLN A N 1
ATOM 3020 C CA . GLN A 1 378 ? 8.165 -1.294 18.189 1.00 93.25 378 GLN A CA 1
ATOM 3021 C C . GLN A 1 378 ? 8.872 -0.144 18.901 1.00 93.25 378 GLN A C 1
ATOM 3023 O O . GLN A 1 378 ? 9.964 -0.277 19.463 1.00 93.25 378 GLN A O 1
ATOM 3028 N N . THR A 1 379 ? 8.210 0.998 18.884 1.00 89.06 379 THR A N 1
ATOM 3029 C CA . THR A 1 379 ? 8.589 2.230 19.559 1.00 89.06 379 THR A CA 1
ATOM 3030 C C . THR A 1 379 ? 7.331 2.784 20.190 1.00 89.06 379 THR A C 1
ATOM 3032 O O . THR A 1 379 ? 6.265 2.561 19.649 1.00 89.06 379 THR A O 1
ATOM 3035 N N . MET A 1 380 ? 7.441 3.425 21.344 1.00 93.88 380 MET A N 1
ATOM 3036 C CA . MET A 1 380 ? 6.433 4.301 21.953 1.00 93.88 380 MET A CA 1
ATOM 3037 C C . MET A 1 380 ? 7.037 4.805 23.269 1.00 93.88 380 MET A C 1
ATOM 3039 O O . MET A 1 380 ? 7.802 4.078 23.912 1.00 93.88 380 MET A O 1
ATOM 3043 N N . THR A 1 381 ? 6.781 6.038 23.684 1.00 95.31 381 THR A N 1
ATOM 3044 C CA . THR A 1 381 ? 7.141 6.526 25.022 1.00 95.31 381 THR A CA 1
ATOM 3045 C C . THR A 1 381 ? 6.065 6.136 26.031 1.00 95.31 381 THR A C 1
ATOM 3047 O O . THR A 1 381 ? 4.984 5.684 25.658 1.00 95.31 381 THR A O 1
ATOM 3050 N N . GLU A 1 382 ? 6.360 6.266 27.326 1.00 96.50 382 GLU A N 1
ATOM 3051 C CA . GLU A 1 382 ? 5.341 5.997 28.347 1.00 96.50 382 GLU A CA 1
ATOM 3052 C C . GLU A 1 382 ? 4.171 6.987 28.233 1.00 96.50 382 GLU A C 1
ATOM 3054 O O . GLU A 1 382 ? 3.031 6.581 28.426 1.00 96.50 382 GLU A O 1
ATOM 3059 N N . GLU A 1 383 ? 4.438 8.234 27.829 1.00 96.00 383 GLU A N 1
ATOM 3060 C CA . GLU A 1 383 ? 3.423 9.263 27.584 1.00 96.00 383 GLU A CA 1
ATOM 3061 C C . GLU A 1 383 ? 2.552 8.943 26.360 1.00 96.00 383 GLU A C 1
ATOM 3063 O O . GLU A 1 383 ? 1.335 9.104 26.416 1.00 96.00 383 GLU A O 1
ATOM 3068 N N . GLN A 1 384 ? 3.147 8.448 25.265 1.00 96.62 384 GLN A N 1
ATOM 3069 C CA . GLN A 1 384 ? 2.383 7.998 24.094 1.00 96.62 384 GLN A CA 1
ATOM 3070 C C . GLN A 1 384 ? 1.459 6.834 24.459 1.00 96.62 384 GLN A C 1
ATOM 3072 O O . GLN A 1 384 ? 0.307 6.795 24.033 1.00 96.62 384 GLN A O 1
ATOM 3077 N N . PHE A 1 385 ? 1.937 5.896 25.281 1.00 97.56 385 PHE A N 1
ATOM 3078 C CA . PHE A 1 385 ? 1.096 4.818 25.783 1.00 97.56 385 PHE A CA 1
ATOM 3079 C C . PHE A 1 385 ? -0.005 5.315 26.734 1.00 97.56 385 PHE A C 1
ATOM 3081 O O . PHE A 1 385 ? -1.106 4.773 26.688 1.00 97.56 385 PHE A O 1
ATOM 3088 N N . ASP A 1 386 ? 0.266 6.299 27.603 1.00 97.25 386 ASP A N 1
ATOM 3089 C CA . ASP A 1 386 ? -0.750 6.876 28.501 1.00 97.25 386 ASP A CA 1
ATOM 3090 C C . ASP A 1 386 ? -1.856 7.513 27.656 1.00 97.25 386 ASP A C 1
ATOM 3092 O O . ASP A 1 386 ? -3.029 7.178 27.809 1.00 97.25 386 ASP A O 1
ATOM 3096 N N . SER A 1 387 ? -1.460 8.335 26.679 1.00 97.25 387 SER A N 1
ATOM 3097 C CA . SER A 1 387 ? -2.372 8.975 25.735 1.00 97.25 387 SER A CA 1
ATOM 3098 C C . SER A 1 387 ? -3.187 7.965 24.928 1.00 97.25 387 SER A C 1
ATOM 3100 O O . SER A 1 387 ? -4.382 8.181 24.748 1.00 97.25 387 SER A O 1
ATOM 3102 N N . ALA A 1 388 ? -2.575 6.877 24.450 1.00 97.19 388 ALA A N 1
ATOM 3103 C CA . ALA A 1 388 ? -3.293 5.844 23.709 1.00 97.19 388 ALA A CA 1
ATOM 3104 C C . ALA A 1 388 ? -4.326 5.149 24.608 1.00 97.19 388 ALA A C 1
ATOM 3106 O O . ALA A 1 388 ? -5.480 5.004 24.220 1.00 97.19 388 ALA A O 1
ATOM 3107 N N . CYS A 1 389 ? -3.952 4.773 25.837 1.00 98.00 389 CYS A N 1
ATOM 3108 C CA . CYS A 1 389 ? -4.887 4.145 26.771 1.00 98.00 389 CYS A CA 1
ATOM 3109 C C . CYS A 1 389 ? -6.051 5.075 27.156 1.00 98.00 389 CYS A C 1
ATOM 3111 O O . CYS A 1 389 ? -7.180 4.608 27.302 1.00 98.00 389 CYS A O 1
ATOM 3113 N N . GLU A 1 390 ? -5.795 6.375 27.323 1.00 97.31 390 GLU A N 1
ATOM 3114 C CA . GLU A 1 390 ? -6.840 7.370 27.583 1.00 97.31 390 GLU A CA 1
ATOM 3115 C C . GLU A 1 390 ? -7.789 7.544 26.389 1.00 97.31 390 GLU A C 1
ATOM 3117 O O . GLU A 1 390 ? -9.003 7.632 26.594 1.00 97.31 390 GLU A O 1
ATOM 3122 N N . ALA A 1 391 ? -7.261 7.565 25.159 1.00 95.94 391 ALA A N 1
ATOM 3123 C CA . ALA A 1 391 ? -8.061 7.628 23.936 1.00 95.94 391 ALA A CA 1
ATOM 3124 C C . ALA A 1 391 ? -8.971 6.399 23.810 1.00 95.94 391 ALA A C 1
ATOM 3126 O O . ALA A 1 391 ? -10.191 6.546 23.736 1.00 95.94 391 ALA A O 1
ATOM 3127 N N . LEU A 1 392 ? -8.401 5.195 23.940 1.00 97.38 392 LEU A N 1
ATOM 3128 C CA . LEU A 1 392 ? -9.146 3.933 23.900 1.00 97.38 392 LEU A CA 1
ATOM 3129 C C . LEU A 1 392 ? -10.241 3.880 24.973 1.00 97.38 392 LEU A C 1
ATOM 3131 O O . LEU A 1 392 ? -11.392 3.605 24.655 1.00 97.38 392 LEU A O 1
ATOM 3135 N N . SER A 1 393 ? -9.930 4.217 26.231 1.00 97.38 393 SER A N 1
ATOM 3136 C CA . SER A 1 393 ? -10.941 4.220 27.301 1.00 97.38 393 SER A CA 1
ATOM 3137 C C . SER A 1 393 ? -12.086 5.185 26.994 1.00 97.38 393 SER A C 1
ATOM 3139 O O . SER A 1 393 ? -13.250 4.854 27.211 1.00 97.38 393 SER A O 1
ATOM 3141 N N . ARG A 1 394 ? -11.773 6.383 26.485 1.00 96.56 394 ARG A N 1
ATOM 3142 C CA . ARG A 1 394 ? -12.789 7.378 26.131 1.00 96.56 394 ARG A CA 1
ATOM 3143 C C . ARG A 1 394 ? -13.661 6.880 24.983 1.00 96.56 394 ARG A C 1
ATOM 3145 O O . ARG A 1 394 ? -14.876 7.056 25.027 1.00 96.56 394 ARG A O 1
ATOM 3152 N N . ARG A 1 395 ? -13.047 6.274 23.966 1.00 96.62 395 ARG A N 1
ATOM 3153 C CA . ARG A 1 395 ? -13.742 5.761 22.787 1.00 96.62 395 ARG A CA 1
ATOM 3154 C C . ARG A 1 395 ? -14.668 4.600 23.136 1.00 96.62 395 ARG A C 1
ATOM 3156 O O . ARG A 1 395 ? -15.806 4.587 22.679 1.00 96.62 395 ARG A O 1
ATOM 3163 N N . GLU A 1 396 ? -14.226 3.704 24.018 1.00 97.38 396 GLU A N 1
ATOM 3164 C CA . GLU A 1 396 ? -15.048 2.625 24.574 1.00 97.38 396 GLU A CA 1
ATOM 3165 C C . GLU A 1 396 ? -16.283 3.180 25.307 1.00 97.38 396 GLU A C 1
ATOM 3167 O O . GLU A 1 396 ? -17.407 2.744 25.056 1.00 97.38 396 GLU A O 1
ATOM 3172 N N . ASP A 1 397 ? -16.107 4.192 26.167 1.00 97.88 397 ASP A N 1
ATOM 3173 C CA . ASP A 1 397 ? -17.221 4.835 26.880 1.00 97.88 397 ASP A CA 1
ATOM 3174 C C . ASP A 1 397 ? -18.252 5.443 25.915 1.00 97.88 397 ASP A C 1
ATOM 3176 O O . ASP A 1 397 ? -19.458 5.230 26.081 1.00 97.88 397 ASP A O 1
ATOM 3180 N N . ILE A 1 398 ? -17.781 6.175 24.899 1.00 97.88 398 ILE A N 1
ATOM 3181 C CA . ILE A 1 398 ? -18.630 6.792 23.869 1.00 97.88 398 ILE A CA 1
ATOM 3182 C C . ILE A 1 398 ? -19.396 5.714 23.104 1.00 97.88 398 ILE A C 1
ATOM 3184 O O . ILE A 1 398 ? -20.614 5.821 22.966 1.00 97.88 398 ILE A O 1
ATOM 3188 N N . PHE A 1 399 ? -18.710 4.665 22.648 1.00 98.25 399 PHE A N 1
ATOM 3189 C CA . PHE A 1 399 ? -19.322 3.570 21.904 1.00 98.25 399 PHE A CA 1
ATOM 3190 C C . PHE A 1 399 ? -20.474 2.937 22.688 1.00 98.25 399 PHE A C 1
ATOM 3192 O O . PHE A 1 399 ? -21.601 2.851 22.195 1.00 98.25 399 PHE A O 1
ATOM 3199 N N . HIS A 1 400 ? -20.223 2.553 23.942 1.00 98.06 400 HIS A N 1
ATOM 3200 C CA . HIS A 1 400 ? -21.237 1.909 24.772 1.00 98.06 400 HIS A CA 1
ATOM 3201 C C . HIS A 1 400 ? -22.423 2.829 25.064 1.00 98.06 400 HIS A C 1
ATOM 3203 O O . HIS A 1 400 ? -23.560 2.355 25.105 1.00 98.06 400 HIS A O 1
ATOM 3209 N N . GLN A 1 401 ? -22.171 4.129 25.247 1.00 97.38 401 GLN A N 1
ATOM 3210 C CA . GLN A 1 401 ? -23.221 5.124 25.445 1.00 97.38 401 GLN A CA 1
ATOM 3211 C C . GLN A 1 401 ? -24.070 5.317 24.184 1.00 97.38 401 GLN A C 1
ATOM 3213 O O . GLN A 1 401 ? -25.290 5.413 24.284 1.00 97.38 401 GLN A O 1
ATOM 3218 N N . MET A 1 402 ? -23.445 5.395 23.009 1.00 97.06 402 MET A N 1
ATOM 3219 C CA . MET A 1 402 ? -24.148 5.636 21.751 1.00 97.06 402 MET A CA 1
ATOM 3220 C C . MET A 1 402 ? -24.970 4.419 21.323 1.00 97.06 402 MET A C 1
ATOM 3222 O O . MET A 1 402 ? -26.128 4.566 20.937 1.00 97.06 402 MET A O 1
ATOM 3226 N N . LEU A 1 403 ? -24.409 3.214 21.436 1.00 96.88 403 LEU A N 1
ATOM 3227 C CA . LEU A 1 403 ? -25.055 1.983 20.974 1.00 96.88 403 LEU A CA 1
ATOM 3228 C C . LEU A 1 403 ? -25.869 1.258 22.051 1.00 96.88 403 LEU A C 1
ATOM 3230 O O . LEU A 1 403 ? -26.465 0.224 21.748 1.00 96.88 403 LEU A O 1
ATOM 3234 N N . ASN A 1 404 ? -25.911 1.762 23.290 1.00 95.81 404 ASN A N 1
ATOM 3235 C CA . ASN A 1 404 ? -26.577 1.111 24.427 1.00 95.81 404 ASN A CA 1
ATOM 3236 C C . ASN A 1 404 ? -26.236 -0.385 24.491 1.00 95.81 404 ASN A C 1
ATOM 3238 O O . ASN A 1 404 ? -27.113 -1.248 24.407 1.00 95.81 404 ASN A O 1
ATOM 3242 N N . SER A 1 405 ? -24.941 -0.704 24.504 1.00 95.25 405 SER A N 1
ATOM 3243 C CA . SER A 1 405 ? -24.494 -2.101 24.455 1.00 95.25 405 SER A CA 1
ATOM 3244 C C . SER A 1 405 ? -24.357 -2.742 25.837 1.00 95.25 405 SER A C 1
ATOM 3246 O O . SER A 1 405 ? -23.995 -3.909 25.922 1.00 95.25 405 SER A O 1
ATOM 3248 N N . ASP A 1 406 ? -24.552 -1.972 26.913 1.00 94.56 406 ASP A N 1
ATOM 3249 C CA . ASP A 1 406 ? -24.392 -2.397 28.313 1.00 94.56 406 ASP A CA 1
ATOM 3250 C C . ASP A 1 406 ? -23.033 -3.046 28.644 1.00 94.56 406 ASP A C 1
ATOM 3252 O O . ASP A 1 406 ? -22.854 -3.636 29.708 1.00 94.56 406 ASP A O 1
ATOM 3256 N N . ARG A 1 407 ? -22.042 -2.882 27.753 1.00 95.50 407 ARG A N 1
ATOM 3257 C CA . ARG A 1 407 ? -20.758 -3.603 27.775 1.00 95.50 407 ARG A CA 1
ATOM 3258 C C . ARG A 1 407 ? -20.912 -5.125 27.773 1.00 95.50 407 ARG A C 1
ATOM 3260 O O . ARG A 1 407 ? -20.030 -5.830 28.262 1.00 95.50 407 ARG A O 1
ATOM 3267 N N . GLU A 1 408 ? -22.017 -5.630 27.238 1.00 95.88 408 GLU A N 1
ATOM 3268 C CA . GLU A 1 408 ? -22.269 -7.058 27.088 1.00 95.88 408 GLU A CA 1
ATOM 3269 C C . GLU A 1 408 ? -21.848 -7.491 25.681 1.00 95.88 408 GLU A C 1
ATOM 3271 O O . GLU A 1 408 ? -22.432 -6.999 24.710 1.00 95.88 408 GLU A O 1
ATOM 3276 N N . PRO A 1 409 ? -20.823 -8.357 25.542 1.00 95.94 409 PRO A N 1
ATOM 3277 C CA . PRO A 1 409 ? -20.477 -8.922 24.247 1.00 95.94 409 PRO A CA 1
ATOM 3278 C C . PRO A 1 409 ? -21.683 -9.615 23.614 1.00 95.94 409 PRO A C 1
ATOM 3280 O O . PRO A 1 409 ? -22.577 -10.101 24.320 1.00 95.94 409 PRO A O 1
ATOM 3283 N N . VAL A 1 410 ? -21.698 -9.683 22.286 1.00 96.12 410 VAL A N 1
ATOM 3284 C CA . VAL A 1 410 ? -22.670 -10.510 21.569 1.00 96.12 410 VAL A CA 1
ATOM 3285 C C . VAL A 1 410 ? -22.559 -11.966 22.025 1.00 96.12 410 VAL A C 1
ATOM 3287 O O . VAL A 1 410 ? -21.549 -12.398 22.587 1.00 96.12 410 VAL A O 1
ATOM 3290 N N . ALA A 1 411 ? -23.632 -12.733 21.834 1.00 96.06 411 ALA A N 1
ATOM 3291 C CA . ALA A 1 411 ? -23.623 -14.136 22.227 1.00 96.06 411 ALA A CA 1
ATOM 3292 C C . ALA A 1 411 ? -22.461 -14.889 21.554 1.00 96.06 411 ALA A C 1
ATOM 3294 O O . ALA A 1 411 ? -22.067 -14.568 20.439 1.00 96.06 411 ALA A O 1
ATOM 3295 N N . ASP A 1 412 ? -21.939 -15.899 22.245 1.00 95.25 412 ASP A N 1
ATOM 3296 C CA . ASP A 1 412 ? -20.907 -16.824 21.761 1.00 95.25 412 ASP A CA 1
ATOM 3297 C C . ASP A 1 412 ? -19.523 -16.222 21.429 1.00 95.25 412 ASP A C 1
ATOM 3299 O O . ASP A 1 412 ? -18.599 -17.004 21.214 1.00 95.25 412 ASP A O 1
ATOM 3303 N N . ASP A 1 413 ? -19.334 -14.898 21.499 1.00 94.38 413 ASP A N 1
ATOM 3304 C CA . ASP A 1 413 ? -18.021 -14.251 21.357 1.00 94.38 413 ASP A CA 1
ATOM 3305 C C . ASP A 1 413 ? -17.090 -14.611 22.536 1.00 94.38 413 ASP A C 1
ATOM 3307 O O . ASP A 1 413 ? -17.322 -14.243 23.694 1.00 94.38 413 ASP A O 1
ATOM 3311 N N . GLN A 1 414 ? -16.028 -15.354 22.224 1.00 94.75 414 GLN A N 1
ATOM 3312 C CA . GLN A 1 414 ? -14.983 -15.832 23.128 1.00 94.75 414 GLN A CA 1
ATOM 3313 C C . GLN A 1 414 ? -13.761 -14.917 23.188 1.00 94.75 414 GLN A C 1
ATOM 3315 O O . GLN A 1 414 ? -12.849 -15.195 23.972 1.00 94.75 414 GLN A O 1
ATOM 3320 N N . ASN A 1 415 ? -13.710 -13.826 22.416 1.00 91.56 415 ASN A N 1
ATOM 3321 C CA . ASN A 1 415 ? -12.627 -12.861 22.552 1.00 91.56 415 ASN A CA 1
ATOM 3322 C C . ASN A 1 415 ? -12.589 -12.378 24.007 1.00 91.56 415 ASN A C 1
ATOM 3324 O O . ASN A 1 415 ? -13.610 -12.007 24.584 1.00 91.56 415 ASN A O 1
ATOM 3328 N N . ASP A 1 416 ? -11.423 -12.383 24.639 1.00 89.00 416 ASP A N 1
ATOM 3329 C CA . ASP A 1 416 ? -11.244 -11.878 26.006 1.00 89.00 416 ASP A CA 1
ATOM 3330 C C . ASP A 1 416 ? -10.377 -10.614 26.041 1.00 89.00 416 ASP A C 1
ATOM 3332 O O . ASP A 1 416 ? -10.422 -9.837 27.001 1.00 89.00 416 ASP A O 1
ATOM 3336 N N . SER A 1 417 ? -9.614 -10.396 24.969 1.00 93.00 417 SER A N 1
ATOM 3337 C CA . SER A 1 417 ? -8.653 -9.322 24.846 1.00 93.00 417 SER A CA 1
ATOM 3338 C C . SER A 1 417 ? -8.365 -8.950 23.391 1.00 93.00 417 SER A C 1
ATOM 3340 O O . SER A 1 417 ? -8.296 -9.798 22.503 1.00 93.00 417 SER A O 1
ATOM 3342 N N . LEU A 1 418 ? -8.126 -7.660 23.166 1.00 96.69 418 LEU A N 1
ATOM 3343 C CA . LEU A 1 418 ? -7.611 -7.112 21.920 1.00 96.69 418 LEU A CA 1
ATOM 3344 C C . LEU A 1 418 ? -6.087 -6.975 22.000 1.00 96.69 418 LEU A C 1
ATOM 3346 O O . LEU A 1 418 ? -5.563 -6.355 22.930 1.00 96.69 418 LEU A O 1
ATOM 3350 N N . GLU A 1 419 ? -5.367 -7.485 21.003 1.00 97.31 419 GLU A N 1
ATOM 3351 C CA . GLU A 1 419 ? -3.946 -7.185 20.812 1.00 97.31 419 GLU A CA 1
ATOM 3352 C C . GLU A 1 419 ? -3.781 -6.079 19.765 1.00 97.31 419 GLU A C 1
ATOM 3354 O O . GLU A 1 419 ? -4.121 -6.249 18.601 1.00 97.31 419 GLU A O 1
ATOM 3359 N N . MET A 1 420 ? -3.213 -4.944 20.160 1.00 97.25 420 MET A N 1
ATOM 3360 C CA . MET A 1 420 ? -2.858 -3.874 19.230 1.00 97.25 420 MET A CA 1
ATOM 3361 C C . MET A 1 420 ? -1.360 -3.925 18.941 1.00 97.25 420 MET A C 1
ATOM 3363 O O . MET A 1 420 ? -0.550 -3.721 19.844 1.00 97.25 420 MET A O 1
ATOM 3367 N N . VAL A 1 421 ? -0.976 -4.190 17.697 1.00 96.88 421 VAL A N 1
ATOM 3368 C CA . VAL A 1 421 ? 0.419 -4.193 17.248 1.00 96.88 421 VAL A CA 1
ATOM 3369 C C . VAL A 1 421 ? 0.729 -2.877 16.547 1.00 96.88 421 VAL A C 1
ATOM 3371 O O . VAL A 1 421 ? 0.198 -2.598 15.476 1.00 96.88 421 VAL A O 1
ATOM 3374 N N . ILE A 1 422 ? 1.614 -2.082 17.152 1.00 96.25 422 ILE A N 1
ATOM 3375 C CA . ILE A 1 422 ? 1.965 -0.736 16.688 1.00 96.25 422 ILE A CA 1
ATOM 3376 C C . ILE A 1 422 ? 3.385 -0.727 16.112 1.00 96.25 422 ILE A C 1
ATOM 3378 O O . ILE A 1 422 ? 4.386 -0.824 16.836 1.00 96.25 422 ILE A O 1
ATOM 3382 N N . PHE A 1 423 ? 3.480 -0.605 14.792 1.00 93.44 423 PHE A N 1
ATOM 3383 C CA . PHE A 1 423 ? 4.746 -0.468 14.078 1.00 93.44 423 PHE A CA 1
ATOM 3384 C C . PHE A 1 423 ? 5.302 0.961 14.188 1.00 93.44 423 PHE A C 1
ATOM 3386 O O . PHE A 1 423 ? 4.589 1.912 14.519 1.00 93.44 423 PHE A O 1
ATOM 3393 N N . LYS A 1 424 ? 6.610 1.117 13.953 1.00 90.12 424 LYS A N 1
ATOM 3394 C CA . LYS A 1 424 ? 7.306 2.411 14.065 1.00 90.12 424 LYS A CA 1
ATOM 3395 C C . LYS A 1 424 ? 6.910 3.412 12.970 1.00 90.12 424 LYS A C 1
ATOM 3397 O O . LYS A 1 424 ? 7.010 4.606 13.208 1.00 90.12 424 LYS A O 1
ATOM 3402 N N . ASP A 1 425 ? 6.516 2.919 11.796 1.00 87.50 425 ASP A N 1
ATOM 3403 C CA . ASP A 1 425 ? 6.189 3.693 10.595 1.00 87.50 425 ASP A CA 1
ATOM 3404 C C . ASP A 1 425 ? 5.385 2.831 9.599 1.00 87.50 425 ASP A C 1
ATOM 3406 O O . ASP A 1 425 ? 5.261 1.611 9.776 1.00 87.50 425 ASP A O 1
ATOM 3410 N N . SER A 1 426 ? 4.842 3.470 8.558 1.00 86.75 426 SER A N 1
ATOM 3411 C CA . SER A 1 426 ? 4.048 2.823 7.504 1.00 86.75 426 SER A CA 1
ATOM 3412 C C . SER A 1 426 ? 4.850 1.787 6.710 1.00 86.75 426 SER A C 1
ATOM 3414 O O . SER A 1 426 ? 4.352 0.692 6.467 1.00 86.75 426 SER A O 1
ATOM 3416 N N . ASP A 1 427 ? 6.112 2.079 6.371 1.00 84.06 427 ASP A N 1
ATOM 3417 C CA . ASP A 1 427 ? 7.010 1.152 5.660 1.00 84.06 427 ASP A CA 1
ATOM 3418 C C . ASP A 1 427 ? 7.111 -0.196 6.383 1.00 84.06 427 ASP A C 1
ATOM 3420 O O . ASP A 1 427 ? 6.971 -1.270 5.793 1.00 84.06 427 ASP A O 1
ATOM 3424 N N . THR A 1 428 ? 7.344 -0.132 7.694 1.00 87.94 428 THR A N 1
ATOM 3425 C CA . THR A 1 428 ? 7.505 -1.318 8.531 1.00 87.94 428 THR A CA 1
ATOM 3426 C C . THR A 1 428 ? 6.175 -2.021 8.762 1.00 87.94 428 THR A C 1
ATOM 3428 O O . THR A 1 428 ? 6.159 -3.249 8.827 1.00 87.94 428 THR A O 1
ATOM 3431 N N . PHE A 1 429 ? 5.069 -1.280 8.857 1.00 89.44 429 PHE A N 1
ATOM 3432 C CA . PHE A 1 429 ? 3.726 -1.857 8.902 1.00 89.44 429 PHE A CA 1
ATOM 3433 C C . PHE A 1 429 ? 3.419 -2.677 7.649 1.00 89.44 429 PHE A C 1
ATOM 3435 O O . PHE A 1 429 ? 3.023 -3.833 7.780 1.00 89.44 429 PHE A O 1
ATOM 3442 N N . VAL A 1 430 ? 3.686 -2.145 6.455 1.00 85.44 430 VAL A N 1
ATOM 3443 C CA . VAL A 1 430 ? 3.429 -2.863 5.199 1.00 85.44 430 VAL A CA 1
ATOM 3444 C C . VAL A 1 430 ? 4.274 -4.135 5.110 1.00 85.44 430 VAL A C 1
ATOM 3446 O O . VAL A 1 430 ? 3.742 -5.221 4.882 1.00 85.44 430 VAL A O 1
ATOM 3449 N N . ASP A 1 431 ? 5.588 -4.040 5.335 1.00 86.44 431 ASP A N 1
ATOM 3450 C CA . ASP A 1 431 ? 6.475 -5.198 5.180 1.00 86.44 431 ASP A CA 1
ATOM 3451 C C . ASP A 1 431 ? 6.294 -6.236 6.302 1.00 86.44 431 ASP A C 1
ATOM 3453 O O . ASP A 1 431 ? 6.218 -7.439 6.034 1.00 86.44 431 ASP A O 1
ATOM 3457 N N . LEU A 1 432 ? 6.245 -5.811 7.570 1.00 90.06 432 LEU A N 1
ATOM 3458 C CA . LEU A 1 432 ? 6.203 -6.735 8.709 1.00 90.06 432 LEU A CA 1
ATOM 3459 C C . LEU A 1 432 ? 4.789 -7.121 9.139 1.00 90.06 432 LEU A C 1
ATOM 3461 O O . LEU A 1 432 ? 4.626 -8.218 9.675 1.00 90.06 432 LEU A O 1
ATOM 3465 N N . GLY A 1 433 ? 3.778 -6.288 8.885 1.00 90.38 433 GLY A N 1
ATOM 3466 C CA . GLY A 1 433 ? 2.372 -6.671 9.018 1.00 90.38 433 GLY A CA 1
ATOM 3467 C C . GLY A 1 433 ? 2.073 -7.881 8.139 1.00 90.38 433 GLY A C 1
ATOM 3468 O O . GLY A 1 433 ? 1.607 -8.908 8.633 1.00 90.38 433 GLY A O 1
ATOM 3469 N N . TRP A 1 434 ? 2.477 -7.807 6.868 1.00 86.75 434 TRP A N 1
ATOM 3470 C CA . TRP A 1 434 ? 2.413 -8.924 5.926 1.00 86.75 434 TRP A CA 1
ATOM 3471 C C . TRP A 1 434 ? 3.166 -10.155 6.442 1.00 86.75 434 TRP A C 1
ATOM 3473 O O . TRP A 1 434 ? 2.644 -11.266 6.518 1.00 86.75 434 TRP A O 1
ATOM 3483 N N . LEU A 1 435 ? 4.422 -9.967 6.846 1.00 88.75 435 LEU A N 1
ATOM 3484 C CA . LEU A 1 435 ? 5.329 -11.075 7.135 1.00 88.75 435 LEU A CA 1
ATOM 3485 C C . LEU A 1 435 ? 4.988 -11.844 8.420 1.00 88.75 435 LEU A C 1
ATOM 3487 O O . LEU A 1 435 ? 5.162 -13.071 8.492 1.00 88.75 435 LEU A O 1
ATOM 3491 N N . LEU A 1 436 ? 4.585 -11.115 9.459 1.00 90.44 436 LEU A N 1
ATOM 3492 C CA . LEU A 1 436 ? 4.390 -11.648 10.805 1.00 90.44 436 LEU A CA 1
ATOM 3493 C C . LEU A 1 436 ? 2.934 -12.025 11.062 1.00 90.44 436 LEU A C 1
ATOM 3495 O O . LEU A 1 436 ? 2.695 -13.028 11.736 1.00 90.44 436 LEU A O 1
ATOM 3499 N N . PHE A 1 437 ? 1.998 -11.272 10.487 1.00 90.06 437 PHE A N 1
ATOM 3500 C CA . PHE A 1 437 ? 0.569 -11.382 10.774 1.00 90.06 437 PHE A CA 1
ATOM 3501 C C . PHE A 1 437 ? -0.270 -11.744 9.548 1.00 90.06 437 PHE A C 1
ATOM 3503 O O . PHE A 1 437 ? -1.488 -11.738 9.645 1.00 90.06 437 PHE A O 1
ATOM 3510 N N . ASP A 1 438 ? 0.370 -12.072 8.417 1.00 86.56 438 ASP A N 1
ATOM 3511 C CA . ASP A 1 438 ? -0.310 -12.385 7.154 1.00 86.56 438 ASP A CA 1
ATOM 3512 C C . ASP A 1 438 ? -1.223 -11.238 6.672 1.00 86.56 438 ASP A C 1
ATOM 3514 O O . ASP A 1 438 ? -2.140 -11.472 5.899 1.00 86.56 438 ASP A O 1
ATOM 3518 N N . SER A 1 439 ? -0.954 -9.995 7.094 1.00 83.94 439 SER A N 1
ATOM 3519 C CA . SER A 1 439 ? -1.748 -8.825 6.704 1.00 83.94 439 SER A CA 1
ATOM 3520 C C . SER A 1 439 ? -1.668 -8.562 5.200 1.00 83.94 439 SER A C 1
ATOM 3522 O O . SER A 1 439 ? -0.581 -8.488 4.620 1.00 83.94 439 SER A O 1
ATOM 3524 N N . ASP A 1 440 ? -2.822 -8.371 4.574 1.00 74.69 440 ASP A N 1
ATOM 3525 C CA . ASP A 1 440 ? -2.977 -7.900 3.198 1.00 74.69 440 ASP A CA 1
ATOM 3526 C C . ASP A 1 440 ? -3.239 -6.384 3.110 1.00 74.69 440 ASP A C 1
ATOM 3528 O O . ASP A 1 440 ? -3.263 -5.824 2.011 1.00 74.69 440 ASP A O 1
ATOM 3532 N N . ALA A 1 441 ? -3.365 -5.702 4.254 1.00 69.31 441 ALA A N 1
ATOM 3533 C CA . ALA A 1 441 ? -3.575 -4.262 4.345 1.00 69.31 441 ALA A CA 1
ATOM 3534 C C . ALA A 1 441 ? -2.267 -3.494 4.084 1.00 69.31 441 ALA A C 1
ATOM 3536 O O . ALA A 1 441 ? -1.528 -3.132 4.998 1.00 69.31 441 ALA A O 1
ATOM 3537 N N . VAL A 1 442 ? -1.964 -3.255 2.806 1.00 59.69 442 VAL A N 1
ATOM 3538 C CA . VAL A 1 442 ? -0.717 -2.604 2.356 1.00 59.69 442 VAL A CA 1
ATOM 3539 C C . VAL A 1 442 ? -0.813 -1.078 2.207 1.00 59.69 442 VAL A C 1
ATOM 3541 O O . VAL A 1 442 ? 0.193 -0.432 1.920 1.00 59.69 442 VAL A O 1
ATOM 3544 N N . THR A 1 443 ? -1.999 -0.492 2.389 1.00 57.06 443 THR A N 1
ATOM 3545 C CA . THR A 1 443 ? -2.247 0.959 2.230 1.00 57.06 443 THR A CA 1
ATOM 3546 C C . THR A 1 443 ? -3.126 1.571 3.318 1.00 57.06 443 THR A C 1
ATOM 3548 O O . THR A 1 443 ? -3.375 2.771 3.280 1.00 57.06 443 THR A O 1
ATOM 3551 N N . ALA A 1 444 ? -3.624 0.776 4.265 1.00 63.72 444 ALA A N 1
ATOM 3552 C CA . ALA A 1 444 ? -4.533 1.270 5.290 1.00 63.72 444 ALA A CA 1
ATOM 3553 C C . ALA A 1 444 ? -3.765 1.973 6.423 1.00 63.72 444 ALA A C 1
ATOM 3555 O O . ALA A 1 444 ? -2.647 1.576 6.760 1.00 63.72 444 ALA A O 1
ATOM 3556 N N . GLY A 1 445 ? -4.371 3.002 7.029 1.00 72.88 445 GLY A N 1
ATOM 3557 C CA . GLY A 1 445 ? -3.817 3.671 8.216 1.00 72.88 445 GLY A CA 1
ATOM 3558 C C . GLY A 1 445 ? -3.801 2.787 9.472 1.00 72.88 445 GLY A C 1
ATOM 3559 O O . GLY A 1 445 ? -3.098 3.079 10.437 1.00 72.88 445 GLY A O 1
ATOM 3560 N N . GLY A 1 446 ? -4.530 1.676 9.415 1.00 85.88 446 GLY A N 1
ATOM 3561 C CA . GLY A 1 446 ? -4.570 0.567 10.352 1.00 85.88 446 GLY A CA 1
ATOM 3562 C C . GLY A 1 446 ? -5.518 -0.503 9.804 1.00 85.88 446 GLY A C 1
ATOM 3563 O O . GLY A 1 446 ? -6.131 -0.311 8.758 1.00 85.88 446 GLY A O 1
ATOM 3564 N N . VAL A 1 447 ? -5.593 -1.656 10.461 1.00 87.75 447 VAL A N 1
ATOM 3565 C CA . VAL A 1 447 ? -6.581 -2.691 10.135 1.00 87.75 447 VAL A CA 1
ATOM 3566 C C . VAL A 1 447 ? -6.937 -3.501 11.373 1.00 87.75 447 VAL A C 1
ATOM 3568 O O . VAL A 1 447 ? -6.054 -3.921 12.131 1.00 87.75 447 VAL A O 1
ATOM 3571 N N . PHE A 1 448 ? -8.228 -3.750 11.555 1.00 91.44 448 PHE A N 1
ATOM 3572 C CA . PHE A 1 448 ? -8.757 -4.688 12.530 1.00 91.44 448 PHE A CA 1
ATOM 3573 C C . PHE A 1 448 ? -9.067 -6.065 11.915 1.00 91.44 448 PHE A C 1
ATOM 3575 O O . PHE A 1 448 ? -9.813 -6.196 10.942 1.00 91.44 448 PHE A O 1
ATOM 3582 N N . TYR A 1 449 ? -8.514 -7.098 12.551 1.00 91.06 449 TYR A N 1
ATOM 3583 C CA . TYR A 1 449 ? -8.754 -8.513 12.295 1.00 91.06 449 TYR A CA 1
ATOM 3584 C C . TYR A 1 449 ? -9.480 -9.128 13.491 1.00 91.06 449 TYR A C 1
ATOM 3586 O O . TYR A 1 449 ? -8.875 -9.332 14.551 1.00 91.06 449 TYR A O 1
ATOM 3594 N N . GLU A 1 450 ? -10.754 -9.464 13.312 1.00 90.56 450 GLU A N 1
ATOM 3595 C CA . GLU A 1 450 ? -11.563 -10.118 14.342 1.00 90.56 450 GLU A CA 1
ATOM 3596 C C . GLU A 1 450 ? -11.126 -11.572 14.528 1.00 90.56 450 GLU A C 1
ATOM 3598 O O . GLU A 1 450 ? -10.879 -12.014 15.648 1.00 90.56 450 GLU A O 1
ATOM 3603 N N . GLY A 1 451 ? -10.923 -12.291 13.421 1.00 89.38 451 GLY A N 1
ATOM 3604 C CA . GLY A 1 451 ? -10.679 -13.729 13.431 1.00 89.38 451 GLY A CA 1
ATOM 3605 C C . GLY A 1 451 ? -11.952 -14.552 13.593 1.00 89.38 451 GLY A C 1
ATOM 3606 O O . GLY A 1 451 ? -12.962 -14.224 12.984 1.00 89.38 451 GLY A O 1
ATOM 3607 N N . ASP A 1 452 ? -11.875 -15.654 14.341 1.00 91.19 452 ASP A N 1
ATOM 3608 C CA . ASP A 1 452 ? -13.041 -16.493 14.647 1.00 91.19 452 ASP A CA 1
ATOM 3609 C C . ASP A 1 452 ? -13.506 -16.198 16.081 1.00 91.19 452 ASP A C 1
ATOM 3611 O O . ASP A 1 452 ? -12.908 -16.724 17.022 1.00 91.19 452 ASP A O 1
ATOM 3615 N N . PRO A 1 453 ? -14.541 -15.362 16.288 1.00 92.62 453 PRO A N 1
ATOM 3616 C CA . PRO A 1 453 ? -14.983 -14.996 17.627 1.00 92.62 453 PRO A CA 1
ATOM 3617 C C . PRO A 1 453 ? -15.529 -16.197 18.409 1.00 92.62 453 PRO A C 1
ATOM 3619 O O . PRO A 1 453 ? -15.633 -16.114 19.625 1.00 92.62 453 PRO A O 1
ATOM 3622 N N . PHE A 1 454 ? -15.842 -17.328 17.771 1.00 93.69 454 PHE A N 1
ATOM 3623 C CA . PHE A 1 454 ? -16.327 -18.523 18.464 1.00 93.69 454 PHE A CA 1
ATOM 3624 C C . PHE A 1 454 ? -15.200 -19.398 19.038 1.00 93.69 454 PHE A C 1
ATOM 3626 O O . PHE A 1 454 ? -15.469 -20.280 19.861 1.00 93.69 454 PHE A O 1
ATOM 3633 N N . ASP A 1 455 ? -13.951 -19.200 18.605 1.00 93.88 455 ASP A N 1
ATOM 3634 C CA . ASP A 1 455 ? -12.795 -19.970 19.070 1.00 93.88 455 ASP A CA 1
ATOM 3635 C C . ASP A 1 455 ? -12.185 -19.336 20.332 1.00 93.88 455 ASP A C 1
ATOM 3637 O O . ASP A 1 455 ? -11.711 -18.204 20.318 1.00 93.88 455 ASP A O 1
ATOM 3641 N N . GLU A 1 456 ? -12.113 -20.095 21.431 1.00 92.69 456 GLU A N 1
ATOM 3642 C CA . GLU A 1 456 ? -11.431 -19.672 22.668 1.00 92.69 456 GLU A CA 1
ATOM 3643 C C . GLU A 1 456 ? -9.931 -19.382 22.459 1.00 92.69 456 GLU A C 1
ATOM 3645 O O . GLU A 1 456 ? -9.302 -18.718 23.284 1.00 92.69 456 GLU A O 1
ATOM 3650 N N . ALA A 1 457 ? -9.325 -19.911 21.390 1.00 92.25 457 ALA A N 1
ATOM 3651 C CA . ALA A 1 457 ? -7.940 -19.638 21.019 1.00 92.25 457 ALA A CA 1
ATOM 3652 C C . ALA A 1 457 ? -7.781 -18.421 20.090 1.00 92.25 457 ALA A C 1
ATOM 3654 O O . ALA A 1 457 ? -6.649 -18.110 19.692 1.00 92.25 457 ALA A O 1
ATOM 3655 N N . ASN A 1 458 ? -8.878 -17.750 19.728 1.00 92.75 458 ASN A N 1
ATOM 3656 C CA . ASN A 1 458 ? -8.837 -16.579 18.871 1.00 92.75 458 ASN A CA 1
ATOM 3657 C C . ASN A 1 458 ? -8.090 -15.416 19.534 1.00 92.75 458 ASN A C 1
ATOM 3659 O O . ASN A 1 458 ? -8.046 -15.264 20.752 1.00 92.75 458 ASN A O 1
ATOM 3663 N N . GLN A 1 459 ? -7.486 -14.574 18.703 1.00 93.12 459 GLN A N 1
ATOM 3664 C CA . GLN A 1 459 ? -6.869 -13.331 19.144 1.00 93.12 459 GLN A CA 1
ATOM 3665 C C . GLN A 1 459 ? -7.258 -12.251 18.148 1.00 93.12 459 GLN A C 1
ATOM 3667 O O . GLN A 1 459 ? -6.618 -12.117 17.101 1.00 93.12 459 GLN A O 1
ATOM 3672 N N . ALA A 1 460 ? -8.264 -11.464 18.520 1.00 94.00 460 ALA A N 1
ATOM 3673 C CA . ALA A 1 460 ? -8.597 -10.223 17.842 1.00 94.00 460 ALA A CA 1
ATOM 3674 C C . ALA A 1 460 ? -7.370 -9.295 17.831 1.00 94.00 460 ALA A C 1
ATOM 3676 O O . ALA A 1 460 ? -6.675 -9.160 18.854 1.00 94.00 460 ALA A O 1
ATOM 3677 N N . ARG A 1 461 ? -7.074 -8.685 16.677 1.00 94.69 461 ARG A N 1
ATOM 3678 C CA . ARG A 1 461 ? -5.892 -7.835 16.485 1.00 94.69 461 ARG A CA 1
ATOM 3679 C C . ARG A 1 461 ? -6.206 -6.548 15.751 1.00 94.69 461 ARG A C 1
ATOM 3681 O O . ARG A 1 461 ? -6.838 -6.582 14.709 1.00 94.69 461 ARG A O 1
ATOM 3688 N N . VAL A 1 462 ? -5.635 -5.445 16.224 1.00 94.75 462 VAL A N 1
ATOM 3689 C CA . VAL A 1 462 ? -5.424 -4.249 15.398 1.00 94.75 462 VAL A CA 1
ATOM 3690 C C . VAL A 1 462 ? -3.955 -4.189 15.011 1.00 94.75 462 VAL A C 1
ATOM 3692 O O . VAL A 1 462 ? -3.082 -4.285 15.874 1.00 94.75 462 VAL A O 1
ATOM 3695 N N . LEU A 1 463 ? -3.672 -4.008 13.726 1.00 94.06 463 LEU A N 1
ATOM 3696 C CA . LEU A 1 463 ? -2.342 -3.667 13.231 1.00 94.06 463 LEU A CA 1
ATOM 3697 C C . LEU A 1 463 ? -2.358 -2.196 12.804 1.00 94.06 463 LEU A C 1
ATOM 3699 O O . LEU A 1 463 ? -3.178 -1.814 11.978 1.00 94.06 463 LEU A O 1
ATOM 3703 N N . ALA A 1 464 ? -1.464 -1.374 13.349 1.00 93.44 464 ALA A N 1
ATOM 3704 C CA . ALA A 1 464 ? -1.383 0.056 13.032 1.00 93.44 464 ALA A CA 1
ATOM 3705 C C . ALA A 1 464 ? 0.062 0.564 13.134 1.00 93.44 464 ALA A C 1
ATOM 3707 O O . ALA A 1 464 ? 0.967 -0.178 13.524 1.00 93.44 464 ALA A O 1
ATOM 3708 N N . TYR A 1 465 ? 0.310 1.832 12.807 1.00 92.69 465 TYR A N 1
ATOM 3709 C CA . TYR A 1 465 ? 1.650 2.419 12.875 1.00 92.69 465 TYR A CA 1
ATOM 3710 C C . TYR A 1 465 ? 1.672 3.837 13.439 1.00 92.69 465 TYR A C 1
ATOM 3712 O O . TYR A 1 465 ? 0.661 4.539 13.473 1.00 92.69 465 TYR A O 1
ATOM 3720 N N . GLN A 1 466 ? 2.860 4.249 13.888 1.00 91.94 466 GLN A N 1
ATOM 3721 C CA . GLN A 1 466 ? 3.106 5.627 14.292 1.00 91.94 466 GLN A CA 1
ATOM 3722 C C . GLN A 1 466 ? 3.257 6.559 13.090 1.00 91.94 466 GLN A C 1
ATOM 3724 O O . GLN A 1 466 ? 4.016 6.267 12.168 1.00 91.94 466 GLN A O 1
ATOM 3729 N N . SER A 1 467 ? 2.574 7.699 13.135 1.00 87.81 467 SER A N 1
ATOM 3730 C CA . SER A 1 467 ? 2.649 8.753 12.127 1.00 87.81 467 SER A CA 1
ATOM 3731 C C . SER A 1 467 ? 2.801 10.114 12.797 1.00 87.81 467 SER A C 1
ATOM 3733 O O . SER A 1 467 ? 2.005 10.482 13.659 1.00 87.81 467 SER A O 1
ATOM 3735 N N . GLU A 1 468 ? 3.809 10.880 12.379 1.00 79.12 468 GLU A N 1
ATOM 3736 C CA . GLU A 1 468 ? 4.017 12.259 12.847 1.00 79.12 468 GLU A CA 1
ATOM 3737 C C . GLU A 1 468 ? 2.950 13.230 12.314 1.00 79.12 468 GLU A C 1
ATOM 3739 O O . GLU A 1 468 ? 2.807 14.332 12.839 1.00 79.12 468 GLU A O 1
ATOM 3744 N N . GLU A 1 469 ? 2.180 12.819 11.301 1.00 78.62 469 GLU A N 1
ATOM 3745 C CA . GLU A 1 469 ? 1.058 13.592 10.754 1.00 78.62 469 GLU A CA 1
ATOM 3746 C C . GLU A 1 469 ? -0.146 13.627 11.701 1.00 78.62 469 GLU A C 1
ATOM 3748 O O . GLU A 1 469 ? -1.001 14.505 11.598 1.00 78.62 469 GLU A O 1
ATOM 3753 N N . VAL A 1 470 ? -0.212 12.678 12.636 1.00 78.25 470 VAL A N 1
ATOM 3754 C CA . VAL A 1 470 ? -1.251 12.631 13.659 1.00 78.25 470 VAL A CA 1
ATOM 3755 C C . VAL A 1 470 ? -0.918 13.672 14.724 1.00 78.25 470 VAL A C 1
ATOM 3757 O O . VAL A 1 470 ? 0.098 13.574 15.414 1.00 78.25 470 VAL A O 1
ATOM 3760 N N . SER A 1 471 ? -1.788 14.672 14.872 1.00 75.56 471 SER A N 1
ATOM 3761 C CA . SER A 1 471 ? -1.616 15.764 15.840 1.00 75.56 471 SER A CA 1
ATOM 3762 C C . SER A 1 471 ? -1.730 15.326 17.300 1.00 75.56 471 SER A C 1
ATOM 3764 O O . SER A 1 471 ? -1.309 16.058 18.200 1.00 75.56 471 SER A O 1
ATOM 3766 N N . ASP A 1 472 ? -2.315 14.156 17.537 1.00 78.00 472 ASP A N 1
ATOM 3767 C CA . ASP A 1 472 ? -2.568 13.632 18.870 1.00 78.00 472 ASP A CA 1
ATOM 3768 C C . ASP A 1 472 ? -1.298 13.073 19.506 1.00 78.00 472 ASP A C 1
ATOM 3770 O O . ASP A 1 472 ? -0.392 12.557 18.849 1.00 78.00 472 ASP A O 1
ATOM 3774 N N . SER A 1 473 ? -1.237 13.129 20.836 1.00 83.75 473 SER A N 1
ATOM 3775 C CA . SER A 1 473 ? -0.031 12.774 21.587 1.00 83.75 473 SER A CA 1
ATOM 3776 C C . SER A 1 473 ? 0.372 11.304 21.492 1.00 83.75 473 SER A C 1
ATOM 3778 O O . SER A 1 473 ? 1.532 10.999 21.755 1.00 83.75 473 SER A O 1
ATOM 3780 N N . HIS A 1 474 ? -0.538 10.396 21.126 1.00 85.44 474 HIS A N 1
ATOM 3781 C CA . HIS A 1 474 ? -0.201 8.985 20.911 1.00 85.44 474 HIS A CA 1
ATOM 3782 C C . HIS A 1 474 ? 0.428 8.719 19.537 1.00 85.44 474 HIS A C 1
ATOM 3784 O O . HIS A 1 474 ? 1.122 7.715 19.394 1.00 85.44 474 HIS A O 1
ATOM 3790 N N . GLN A 1 475 ? 0.220 9.607 18.556 1.00 88.75 475 GLN A N 1
ATOM 3791 C CA . GLN A 1 475 ? 0.768 9.515 17.198 1.00 88.75 475 GLN A CA 1
ATOM 3792 C C . GLN A 1 475 ? 0.481 8.192 16.468 1.00 88.75 475 GLN A C 1
ATOM 3794 O O . GLN A 1 475 ? 1.295 7.758 15.666 1.00 88.75 475 GLN A O 1
ATOM 3799 N N . ILE A 1 476 ? -0.641 7.519 16.737 1.00 91.19 476 ILE A N 1
ATOM 3800 C CA . ILE A 1 476 ? -1.034 6.272 16.047 1.00 91.19 476 ILE A CA 1
ATOM 3801 C C . ILE A 1 476 ? -2.117 6.626 15.034 1.00 91.19 476 ILE A C 1
ATOM 3803 O O . ILE A 1 476 ? -3.162 7.140 15.431 1.00 91.19 476 ILE A O 1
ATOM 3807 N N . LEU A 1 477 ? -1.873 6.359 13.752 1.00 87.31 477 LEU A N 1
ATOM 3808 C CA . LEU A 1 477 ? -2.846 6.659 12.704 1.00 87.31 477 LEU A CA 1
ATOM 3809 C C . LEU A 1 477 ? -4.085 5.762 12.851 1.00 87.31 477 LEU A C 1
ATOM 3811 O O . LEU A 1 477 ? -3.957 4.575 13.139 1.00 87.31 477 LEU A O 1
ATOM 3815 N N . ASN A 1 478 ? -5.274 6.353 12.704 1.00 86.81 478 ASN A N 1
ATOM 3816 C CA . ASN A 1 478 ? -6.580 5.682 12.761 1.00 86.81 478 ASN A CA 1
ATOM 3817 C C . ASN A 1 478 ? -6.850 4.842 14.028 1.00 86.81 478 ASN A C 1
ATOM 3819 O O . ASN A 1 478 ? -7.705 3.960 14.005 1.00 86.81 478 ASN A O 1
ATOM 3823 N N . LEU A 1 479 ? -6.174 5.124 15.155 1.00 93.38 479 LEU A N 1
ATOM 3824 C CA . LEU A 1 479 ? -6.320 4.351 16.401 1.00 93.38 479 LEU A CA 1
ATOM 3825 C C . LEU A 1 479 ? -7.781 4.209 16.840 1.00 93.38 479 LEU A C 1
ATOM 3827 O O . LEU A 1 479 ? -8.233 3.109 17.148 1.00 93.38 479 LEU A O 1
ATOM 3831 N N . ASP A 1 480 ? -8.494 5.331 16.894 1.00 93.50 480 ASP A N 1
ATOM 3832 C CA . ASP A 1 480 ? -9.883 5.361 17.338 1.00 93.50 480 ASP A CA 1
ATOM 3833 C C . ASP A 1 480 ? -10.809 4.628 16.368 1.00 93.50 480 ASP A C 1
ATOM 3835 O O . ASP A 1 480 ? -11.666 3.872 16.813 1.00 93.50 480 ASP A O 1
ATOM 3839 N N . HIS A 1 481 ? -10.604 4.820 15.064 1.00 93.69 481 HIS A N 1
ATOM 3840 C CA . HIS A 1 481 ? -11.377 4.174 14.005 1.00 93.69 481 HIS A CA 1
ATOM 3841 C C . HIS A 1 481 ? -11.258 2.642 14.097 1.00 93.69 481 HIS A C 1
ATOM 3843 O O . HIS A 1 481 ? -12.262 1.952 14.264 1.00 93.69 481 HIS A O 1
ATOM 3849 N N . GLU A 1 482 ? -10.035 2.097 14.101 1.00 93.75 482 GLU A N 1
ATOM 3850 C CA . GLU A 1 482 ? -9.830 0.640 14.170 1.00 93.75 482 GLU A CA 1
ATOM 3851 C C . GLU A 1 482 ? -10.273 0.043 15.510 1.00 93.75 482 GLU A C 1
ATOM 3853 O O . GLU A 1 482 ? -10.681 -1.117 15.586 1.00 93.75 482 GLU A O 1
ATOM 3858 N N . PHE A 1 483 ? -10.213 0.822 16.592 1.00 96.19 483 PHE A N 1
ATOM 3859 C CA . PHE A 1 483 ? -10.738 0.368 17.872 1.00 96.19 483 PHE A CA 1
ATOM 3860 C C . PHE A 1 483 ? -12.267 0.288 17.875 1.00 96.19 483 PHE A C 1
ATOM 3862 O O . PHE A 1 483 ? -12.818 -0.617 18.499 1.00 96.19 483 PHE A O 1
ATOM 3869 N N . VAL A 1 484 ? -12.961 1.180 17.162 1.00 96.88 484 VAL A N 1
ATOM 3870 C CA . VAL A 1 484 ? -14.417 1.081 17.010 1.00 96.88 484 VAL A CA 1
ATOM 3871 C C . VAL A 1 484 ? -14.807 -0.161 16.215 1.00 96.88 484 VAL A C 1
ATOM 3873 O O . VAL A 1 484 ? -15.776 -0.797 16.609 1.00 96.88 484 VAL A O 1
ATOM 3876 N N . HIS A 1 485 ? -14.042 -0.573 15.199 1.00 95.00 485 HIS A N 1
ATOM 3877 C CA . HIS A 1 485 ? -14.280 -1.855 14.514 1.00 95.00 485 HIS A CA 1
ATOM 3878 C C . HIS A 1 485 ? -14.258 -3.040 15.487 1.00 95.00 485 HIS A C 1
ATOM 3880 O O . HIS A 1 485 ? -15.203 -3.826 15.524 1.00 95.00 485 HIS A O 1
ATOM 3886 N N . TYR A 1 486 ? -13.260 -3.099 16.378 1.00 95.50 486 TYR A N 1
ATOM 3887 C CA . TYR A 1 486 ? -13.233 -4.101 17.452 1.00 95.50 486 TYR A CA 1
ATOM 3888 C C . TYR A 1 486 ? -14.467 -4.038 18.360 1.00 95.50 486 TYR A C 1
ATOM 3890 O O . TYR A 1 486 ? -15.033 -5.074 18.711 1.00 95.50 486 TYR A O 1
ATOM 3898 N N . LEU A 1 487 ? -14.883 -2.836 18.767 1.00 96.88 487 LEU A N 1
ATOM 3899 C CA . LEU A 1 487 ? -16.062 -2.676 19.615 1.00 96.88 487 LEU A CA 1
ATOM 3900 C C . LEU A 1 487 ? -17.347 -3.082 18.877 1.00 96.88 487 LEU A C 1
ATOM 3902 O O . LEU A 1 487 ? -18.219 -3.696 19.489 1.00 96.88 487 LEU A O 1
ATOM 3906 N N . ASP A 1 488 ? -17.464 -2.774 17.585 1.00 96.12 488 ASP A N 1
ATOM 3907 C CA . ASP A 1 488 ? -18.623 -3.127 16.766 1.00 96.12 488 ASP A CA 1
ATOM 3908 C C . ASP A 1 488 ? -18.729 -4.641 16.575 1.00 96.12 488 ASP A C 1
ATOM 3910 O O . ASP A 1 488 ? -19.788 -5.198 16.865 1.00 96.12 488 ASP A O 1
ATOM 3914 N N . GLY A 1 489 ? -17.628 -5.318 16.224 1.00 94.00 489 GLY A N 1
ATOM 3915 C CA . GLY A 1 489 ? -17.552 -6.785 16.189 1.00 94.00 489 GLY A CA 1
ATOM 3916 C C . GLY A 1 489 ? -17.971 -7.405 17.523 1.00 94.00 489 GLY A C 1
ATOM 3917 O O . GLY A 1 489 ? -18.941 -8.150 17.620 1.00 94.00 489 GLY A O 1
ATOM 3918 N N . ARG A 1 490 ? -17.349 -6.958 18.616 1.00 95.25 490 ARG A N 1
ATOM 3919 C CA . ARG A 1 490 ? -17.575 -7.543 19.942 1.00 95.25 490 ARG A CA 1
ATOM 3920 C C . ARG A 1 490 ? -18.961 -7.294 20.541 1.00 95.25 490 ARG A C 1
ATOM 3922 O O . ARG A 1 490 ? -19.489 -8.141 21.261 1.00 95.25 490 ARG A O 1
ATOM 3929 N N . PHE A 1 491 ? -19.525 -6.102 20.361 1.00 97.00 491 PHE A N 1
ATOM 3930 C CA . PHE A 1 491 ? -20.688 -5.637 21.135 1.00 97.00 491 PHE A CA 1
ATOM 3931 C C . PHE A 1 491 ? -21.924 -5.320 20.280 1.00 97.00 491 PHE A C 1
ATOM 3933 O O . PHE A 1 491 ? -22.995 -5.018 20.830 1.00 97.00 491 PHE A O 1
ATOM 3940 N N . THR A 1 492 ? -21.814 -5.384 18.953 1.00 96.00 492 THR A N 1
ATOM 3941 C CA . THR A 1 492 ? -22.924 -5.098 18.035 1.00 96.00 492 THR A CA 1
ATOM 3942 C C . THR A 1 492 ? -23.147 -6.214 17.025 1.00 96.00 492 THR A C 1
ATOM 3944 O O . THR A 1 492 ? -24.297 -6.598 16.835 1.00 96.00 492 THR A O 1
ATOM 3947 N N . MET A 1 493 ? -22.106 -6.737 16.386 1.00 93.75 493 MET A N 1
ATOM 3948 C CA . MET A 1 493 ? -22.210 -7.630 15.231 1.00 93.75 493 MET A CA 1
ATOM 3949 C C . MET A 1 493 ? -22.029 -9.094 15.653 1.00 93.75 493 MET A C 1
ATOM 3951 O O . MET A 1 493 ? -20.950 -9.505 16.040 1.00 93.75 493 MET A O 1
ATOM 3955 N N . TYR A 1 494 ? -23.092 -9.904 15.610 1.00 94.50 494 TYR A N 1
ATOM 3956 C CA . TYR A 1 494 ? -22.994 -11.335 15.926 1.00 94.50 494 TYR A CA 1
ATOM 3957 C C . TYR A 1 494 ? -22.554 -12.149 14.708 1.00 94.50 494 TYR A C 1
ATOM 3959 O O . TYR A 1 494 ? -23.259 -12.160 13.699 1.00 94.50 494 TYR A O 1
ATOM 3967 N N . GLY A 1 495 ? -21.491 -12.935 14.854 1.00 89.81 495 GLY A N 1
ATOM 3968 C CA . GLY A 1 495 ? -21.087 -13.947 13.879 1.00 89.81 495 GLY A CA 1
ATOM 3969 C C . GLY A 1 495 ? -19.741 -13.659 13.231 1.00 89.81 495 GLY A C 1
ATOM 3970 O O . GLY A 1 495 ? -18.960 -12.858 13.730 1.00 89.81 495 GLY A O 1
ATOM 3971 N N . LEU A 1 496 ? -19.461 -14.353 12.130 1.00 84.56 496 LEU A N 1
ATOM 3972 C CA . LEU A 1 496 ? -18.287 -14.091 11.293 1.00 84.56 496 LEU A CA 1
ATOM 3973 C C . LEU A 1 496 ? -18.596 -12.994 10.271 1.00 84.56 496 LEU A C 1
ATOM 3975 O O . LEU A 1 496 ? -19.729 -12.880 9.806 1.00 84.56 496 LEU A O 1
ATOM 3979 N N . GLU A 1 497 ? -17.570 -12.280 9.800 1.00 76.06 497 GLU A N 1
ATOM 3980 C CA . GLU A 1 497 ? -17.711 -11.309 8.700 1.00 76.06 497 GLU A CA 1
ATOM 3981 C C . GLU A 1 497 ? -18.396 -11.903 7.467 1.00 76.06 497 GLU A C 1
ATOM 3983 O O . GLU A 1 497 ? -19.219 -11.261 6.816 1.00 76.06 497 GLU A O 1
ATOM 3988 N N . SER A 1 498 ? -18.082 -13.162 7.155 1.00 73.50 498 SER A N 1
ATOM 3989 C CA . SER A 1 498 ? -18.650 -13.886 6.019 1.00 73.50 498 SER A CA 1
ATOM 3990 C C . SER A 1 498 ? -20.156 -14.155 6.147 1.00 73.50 498 SER A C 1
ATOM 3992 O O . SER A 1 498 ? -20.799 -14.503 5.152 1.00 73.50 498 SER A O 1
ATOM 3994 N N . GLU A 1 499 ? -20.730 -13.968 7.337 1.00 75.88 499 GLU A N 1
ATOM 3995 C CA . GLU A 1 499 ? -22.168 -14.037 7.610 1.00 75.88 499 GLU A CA 1
ATOM 3996 C C . GLU A 1 499 ? -22.856 -12.670 7.479 1.00 75.88 499 GLU A C 1
ATOM 3998 O O . GLU A 1 499 ? -24.087 -12.604 7.376 1.00 75.88 499 GLU A O 1
ATOM 4003 N N . TYR A 1 500 ? -22.082 -11.581 7.439 1.00 79.94 500 TYR A N 1
ATOM 4004 C CA . TYR A 1 500 ? -22.608 -10.241 7.226 1.00 79.94 500 TYR A CA 1
ATOM 4005 C C . TYR A 1 500 ? -23.096 -10.081 5.784 1.00 79.94 500 TYR A C 1
ATOM 4007 O O . TYR A 1 500 ? -22.702 -10.781 4.848 1.00 79.94 500 TYR A O 1
ATOM 4015 N N . VAL A 1 501 ? -24.001 -9.131 5.586 1.00 71.69 501 VAL A N 1
ATOM 4016 C CA . VAL A 1 501 ? -24.561 -8.841 4.264 1.00 71.69 501 VAL A CA 1
ATOM 4017 C C . VAL A 1 501 ? -23.721 -7.784 3.563 1.00 71.69 501 VAL A C 1
ATOM 4019 O O . VAL A 1 501 ? -23.276 -6.848 4.214 1.00 71.69 501 VAL A O 1
ATOM 4022 N N . GLU A 1 502 ? -23.540 -7.907 2.241 1.00 67.44 502 GLU A N 1
ATOM 4023 C CA . GLU A 1 502 ? -22.627 -7.040 1.465 1.00 67.44 502 GLU A CA 1
ATOM 4024 C C . GLU A 1 502 ? -22.906 -5.529 1.629 1.00 67.44 502 GLU A C 1
ATOM 4026 O O . GLU A 1 502 ? -21.976 -4.729 1.576 1.00 67.44 502 GLU A O 1
ATOM 4031 N N . ASP A 1 503 ? -24.162 -5.143 1.876 1.00 79.62 503 ASP A N 1
ATOM 4032 C CA . ASP A 1 503 ? -24.598 -3.756 2.102 1.00 79.62 503 ASP A CA 1
ATOM 4033 C C . ASP A 1 503 ? -24.462 -3.333 3.589 1.00 79.62 503 ASP A C 1
ATOM 4035 O O . ASP A 1 503 ? -25.369 -2.731 4.171 1.00 79.62 503 ASP A O 1
ATOM 4039 N N . ASN A 1 504 ? -23.365 -3.691 4.261 1.00 85.94 504 ASN A N 1
ATOM 4040 C CA . ASN A 1 504 ? -23.059 -3.260 5.636 1.00 85.94 504 ASN A CA 1
ATOM 4041 C C . ASN A 1 504 ? -21.909 -2.241 5.718 1.00 85.94 504 ASN A C 1
ATOM 4043 O O . ASN A 1 504 ? -21.694 -1.679 6.787 1.00 85.94 504 ASN A O 1
ATOM 4047 N N . VAL A 1 505 ? -21.205 -1.969 4.614 1.00 88.38 505 VAL A N 1
ATOM 4048 C CA . VAL A 1 505 ? -20.011 -1.102 4.597 1.00 88.38 505 VAL A CA 1
ATOM 4049 C C . VAL A 1 505 ? -20.316 0.308 5.106 1.00 88.38 505 VAL A C 1
ATOM 4051 O O . VAL A 1 505 ? -19.563 0.841 5.912 1.00 88.38 505 VAL A O 1
ATOM 4054 N N . TRP A 1 506 ? -21.452 0.896 4.716 1.00 92.38 506 TRP A N 1
ATOM 4055 C CA . TRP A 1 506 ? -21.864 2.213 5.223 1.00 92.38 506 TRP A CA 1
ATOM 4056 C C . TRP A 1 506 ? -22.039 2.244 6.749 1.00 92.38 506 TRP A C 1
ATOM 4058 O O . TRP A 1 506 ? -21.829 3.290 7.357 1.00 92.38 506 TRP A O 1
ATOM 4068 N N . TRP A 1 507 ? -22.449 1.119 7.353 1.00 94.31 507 TRP A N 1
ATOM 4069 C CA . TRP A 1 507 ? -22.586 0.985 8.799 1.00 94.31 507 TRP A CA 1
ATOM 4070 C C . TRP A 1 507 ? -21.221 0.770 9.438 1.00 94.31 507 TRP A C 1
ATOM 4072 O O . TRP A 1 507 ? -20.860 1.556 10.300 1.00 94.31 507 TRP A O 1
ATOM 4082 N N . ALA A 1 508 ? -20.467 -0.245 9.003 1.00 91.88 508 ALA A N 1
ATOM 4083 C CA . ALA A 1 508 ? -19.182 -0.605 9.602 1.00 91.88 508 ALA A CA 1
ATOM 4084 C C . ALA A 1 508 ? -18.191 0.570 9.563 1.00 91.88 508 ALA A C 1
ATOM 4086 O O . ALA A 1 508 ? -17.685 0.992 10.599 1.00 91.88 508 ALA A O 1
ATOM 4087 N N . GLU A 1 509 ? -17.989 1.178 8.392 1.00 92.19 509 GLU A N 1
ATOM 4088 C CA . GLU A 1 509 ? -17.083 2.324 8.261 1.00 92.19 509 GLU A CA 1
ATOM 4089 C C . GLU A 1 509 ? -17.707 3.597 8.839 1.00 92.19 509 GLU A C 1
ATOM 4091 O O . GLU A 1 509 ? -17.054 4.352 9.552 1.00 92.19 509 GLU A O 1
ATOM 4096 N N . GLY A 1 510 ? -19.001 3.833 8.606 1.00 96.00 510 GLY A N 1
ATOM 4097 C CA . GLY A 1 510 ? -19.664 5.040 9.096 1.00 96.00 510 GLY A CA 1
ATOM 4098 C C . GLY A 1 510 ? -19.771 5.109 10.622 1.00 96.00 510 GLY A C 1
ATOM 4099 O O . GLY A 1 510 ? -19.692 6.202 11.182 1.00 96.00 510 GLY A O 1
ATOM 4100 N N . VAL A 1 511 ? -19.943 3.974 11.311 1.00 96.88 511 VAL A N 1
ATOM 4101 C CA . VAL A 1 511 ? -19.982 3.914 12.780 1.00 96.88 511 VAL A CA 1
ATOM 4102 C C . VAL A 1 511 ? -18.589 4.080 13.364 1.00 96.88 511 VAL A C 1
ATOM 4104 O O . VAL A 1 511 ? -18.452 4.804 14.351 1.00 96.88 511 VAL A O 1
ATOM 4107 N N . ALA A 1 512 ? -17.565 3.513 12.718 1.00 96.06 512 ALA A N 1
ATOM 4108 C CA . ALA A 1 512 ? -16.170 3.763 13.054 1.00 96.06 512 ALA A CA 1
ATOM 4109 C C . ALA A 1 512 ? -15.835 5.252 12.945 1.00 96.06 512 ALA A C 1
ATOM 4111 O O . ALA A 1 512 ? -15.412 5.848 13.939 1.00 96.06 512 ALA A O 1
ATOM 4112 N N . GLU A 1 513 ? -16.143 5.884 11.810 1.00 95.88 513 GLU A N 1
ATOM 4113 C CA . GLU A 1 513 ? -15.915 7.315 11.610 1.00 95.88 513 GLU A CA 1
ATOM 4114 C C . GLU A 1 513 ? -16.723 8.178 12.579 1.00 95.88 513 GLU A C 1
ATOM 4116 O O . GLU A 1 513 ? -16.180 9.070 13.227 1.00 95.88 513 GLU A O 1
ATOM 4121 N N . TYR A 1 514 ? -18.028 7.931 12.727 1.00 97.94 514 TYR A N 1
ATOM 4122 C CA . TYR A 1 514 ? -18.864 8.790 13.563 1.00 97.94 514 TYR A CA 1
ATOM 4123 C C . TYR A 1 514 ? -18.512 8.672 15.043 1.00 97.94 514 TYR A C 1
ATOM 4125 O O . TYR A 1 514 ? -18.426 9.685 15.739 1.00 97.94 514 TYR A O 1
ATOM 4133 N N . ILE A 1 515 ? -18.254 7.460 15.540 1.00 97.44 515 ILE A N 1
ATOM 4134 C CA . ILE A 1 515 ? -17.832 7.295 16.929 1.00 97.44 515 ILE A CA 1
ATOM 4135 C C . ILE A 1 515 ? -16.437 7.876 17.126 1.00 97.44 515 ILE A C 1
ATOM 4137 O O . ILE A 1 515 ? -16.234 8.470 18.181 1.00 97.44 515 ILE A O 1
ATOM 4141 N N . ALA A 1 516 ? -15.511 7.764 16.162 1.00 94.25 516 ALA A N 1
ATOM 4142 C CA . ALA A 1 516 ? -14.153 8.313 16.238 1.00 94.25 516 ALA A CA 1
ATOM 4143 C C . ALA A 1 516 ? -14.105 9.854 16.154 1.00 94.25 516 ALA A C 1
ATOM 4145 O O . ALA A 1 516 ? -13.437 10.512 16.956 1.00 94.25 516 ALA A O 1
ATOM 4146 N N . LEU A 1 517 ? -14.851 10.464 15.244 1.00 93.94 517 LEU A N 1
ATOM 4147 C CA . LEU A 1 517 ? -14.729 11.891 14.928 1.00 93.94 517 LEU A CA 1
ATOM 4148 C C . LEU A 1 517 ? -15.873 12.739 15.502 1.00 93.94 517 LEU A C 1
ATOM 4150 O O . LEU A 1 517 ? -15.764 13.961 15.608 1.00 93.94 517 LEU A O 1
ATOM 4154 N N . GLN A 1 518 ? -16.947 12.096 15.968 1.00 94.50 518 GLN A N 1
ATOM 4155 C CA . GLN A 1 518 ? -18.119 12.746 16.554 1.00 94.50 518 GLN A CA 1
ATOM 4156 C C . GLN A 1 518 ? -18.666 13.847 15.638 1.00 94.50 518 GLN A C 1
ATOM 4158 O O . GLN A 1 518 ? -18.987 13.589 14.484 1.00 94.50 518 GLN A O 1
ATOM 4163 N N . ASP A 1 519 ? -18.793 15.078 16.127 1.00 93.25 519 ASP A N 1
ATOM 4164 C CA . ASP A 1 519 ? -19.416 16.169 15.382 1.00 93.25 519 ASP A CA 1
ATOM 4165 C C . ASP A 1 519 ? -18.458 16.904 14.433 1.00 93.25 519 ASP A C 1
ATOM 4167 O O . ASP A 1 519 ? -18.929 17.798 13.725 1.00 93.25 519 ASP A O 1
ATOM 4171 N N . HIS A 1 520 ? -17.164 16.554 14.417 1.00 92.44 520 HIS A N 1
ATOM 4172 C CA . HIS A 1 520 ? -16.147 17.254 13.634 1.00 92.44 520 HIS A CA 1
ATOM 4173 C C . HIS A 1 520 ? -15.304 16.304 12.781 1.00 92.44 520 HIS A C 1
ATOM 4175 O O . HIS A 1 520 ? -14.436 15.597 13.291 1.00 92.44 520 HIS A O 1
ATOM 4181 N N . TYR A 1 521 ? -15.527 16.356 11.470 1.00 93.56 521 TYR A N 1
ATOM 4182 C CA . TYR A 1 521 ? -14.763 15.605 10.479 1.00 93.56 521 TYR A CA 1
ATOM 4183 C C . TYR A 1 521 ? -14.491 16.508 9.267 1.00 93.56 521 TYR A C 1
ATOM 4185 O O . TYR A 1 521 ? -15.320 16.565 8.357 1.00 93.56 521 TYR A O 1
ATOM 4193 N N . PRO A 1 522 ? -13.344 17.216 9.235 1.00 92.00 522 PRO A N 1
ATOM 4194 C CA . PRO A 1 522 ? -13.030 18.202 8.199 1.00 92.00 522 PRO A CA 1
ATOM 4195 C C . PRO A 1 522 ? -13.232 17.715 6.757 1.00 92.00 522 PRO A C 1
ATOM 4197 O O . PRO A 1 522 ? -13.888 18.403 5.976 1.00 92.00 522 PRO A O 1
ATOM 4200 N N . ASP A 1 523 ? -12.749 16.519 6.413 1.00 90.44 523 ASP A N 1
ATOM 4201 C CA . ASP A 1 523 ? -12.839 16.007 5.038 1.00 90.44 523 ASP A CA 1
ATOM 4202 C C . ASP A 1 523 ? -14.290 15.678 4.645 1.00 90.44 523 ASP A C 1
ATOM 4204 O O . ASP A 1 523 ? -14.739 15.975 3.533 1.00 90.44 523 ASP A O 1
ATOM 4208 N N . ALA A 1 524 ? -15.085 15.152 5.584 1.00 93.44 524 ALA A N 1
ATOM 4209 C CA . ALA A 1 524 ? -16.510 14.937 5.362 1.00 93.44 524 ALA A CA 1
ATOM 4210 C C . ALA A 1 524 ? -17.297 16.257 5.283 1.00 93.44 524 ALA A C 1
ATOM 4212 O O . ALA A 1 524 ? -18.249 16.369 4.502 1.00 93.44 524 ALA A O 1
ATOM 4213 N N . GLU A 1 525 ? -16.909 17.273 6.056 1.00 95.69 525 GLU A N 1
ATOM 4214 C CA . GLU A 1 525 ? -17.467 18.627 5.983 1.00 95.69 525 GLU A CA 1
ATOM 4215 C C . GLU A 1 525 ? -17.188 19.275 4.616 1.00 95.69 525 GLU A C 1
ATOM 4217 O O . GLU A 1 525 ? -18.104 19.831 3.998 1.00 95.69 525 GLU A O 1
ATOM 4222 N N . GLU A 1 526 ? -15.966 19.142 4.096 1.00 93.88 526 GLU A N 1
ATOM 4223 C CA . GLU A 1 526 ? -15.593 19.599 2.755 1.00 93.88 526 GLU A CA 1
ATOM 4224 C C . GLU A 1 526 ? -16.371 18.857 1.656 1.00 93.88 526 GLU A C 1
ATOM 4226 O O . GLU A 1 526 ? -16.920 19.487 0.739 1.00 93.88 526 GLU A O 1
ATOM 4231 N N . ALA A 1 527 ? -16.510 17.533 1.776 1.00 92.38 527 ALA A N 1
ATOM 4232 C CA . ALA A 1 527 ? -17.307 16.729 0.853 1.00 92.38 527 ALA A CA 1
ATOM 4233 C C . ALA A 1 527 ? -18.774 17.204 0.800 1.00 92.38 527 ALA A C 1
ATOM 4235 O O . ALA A 1 527 ? -19.331 17.393 -0.286 1.00 92.38 527 ALA A O 1
ATOM 4236 N N . ALA A 1 528 ? -19.385 17.494 1.955 1.00 93.25 528 ALA A N 1
ATOM 4237 C CA . ALA A 1 528 ? -20.761 17.997 2.045 1.00 93.25 528 ALA A CA 1
ATOM 4238 C C . ALA A 1 528 ? -20.935 19.423 1.474 1.00 93.25 528 ALA A C 1
ATOM 4240 O O . ALA A 1 528 ? -22.011 19.803 0.974 1.00 93.25 528 ALA A O 1
ATOM 4241 N N . LEU A 1 529 ? -19.887 20.251 1.527 1.00 92.94 529 LEU A N 1
ATOM 4242 C CA . LEU A 1 529 ? -19.873 21.564 0.877 1.00 92.94 529 LEU A CA 1
ATOM 4243 C C . LEU A 1 529 ? -19.796 21.439 -0.650 1.00 92.94 529 LEU A C 1
ATOM 4245 O O . LEU A 1 529 ? -20.456 22.220 -1.348 1.00 92.94 529 LEU A O 1
ATOM 4249 N N . SER A 1 530 ? -19.100 20.425 -1.153 1.00 89.81 530 SER A N 1
ATOM 4250 C CA . SER A 1 530 ? -18.869 20.200 -2.583 1.00 89.81 530 SER A CA 1
ATOM 4251 C C . SER A 1 530 ? -20.049 19.535 -3.292 1.00 89.81 530 SER A C 1
ATOM 4253 O O . SER A 1 530 ? -20.528 20.040 -4.310 1.00 89.81 530 SER A O 1
ATOM 4255 N N . GLU A 1 531 ? -20.591 18.454 -2.735 1.00 89.75 531 GLU A N 1
ATOM 4256 C CA . GLU A 1 531 ? -21.681 17.694 -3.350 1.00 89.75 531 GLU A CA 1
ATOM 4257 C C . GLU A 1 531 ? -22.736 17.236 -2.335 1.00 89.75 531 GLU A C 1
ATOM 4259 O O . GLU A 1 531 ? -22.595 17.394 -1.128 1.00 89.75 531 GLU A O 1
ATOM 4264 N N . MET A 1 532 ? -23.864 16.737 -2.844 1.00 90.12 532 MET A N 1
ATOM 4265 C CA . MET A 1 532 ? -24.943 16.164 -2.040 1.00 90.12 532 MET A CA 1
ATOM 4266 C C . MET A 1 532 ? -25.272 14.784 -2.582 1.00 90.12 532 MET A C 1
ATOM 4268 O O . MET A 1 532 ? -25.598 14.640 -3.762 1.00 90.12 532 MET A O 1
ATOM 4272 N N . VAL A 1 533 ? -25.233 13.789 -1.704 1.00 92.81 533 VAL A N 1
ATOM 4273 C CA . VAL A 1 533 ? -25.465 12.388 -2.042 1.00 92.81 533 VAL A CA 1
ATOM 4274 C C . VAL A 1 533 ? -26.787 11.911 -1.438 1.00 92.81 533 VAL A C 1
ATOM 4276 O O . VAL A 1 533 ? -27.168 12.323 -0.344 1.00 92.81 533 VAL A O 1
ATOM 4279 N N . ARG A 1 534 ? -27.529 11.058 -2.158 1.00 93.69 534 ARG A N 1
ATOM 4280 C CA . ARG A 1 534 ? -28.753 10.443 -1.620 1.00 93.69 534 ARG A CA 1
ATOM 4281 C C . ARG A 1 534 ? -28.397 9.367 -0.602 1.00 93.69 534 ARG A C 1
ATOM 4283 O O . ARG A 1 534 ? -27.509 8.567 -0.873 1.00 93.69 534 ARG A O 1
ATOM 4290 N N . PHE A 1 535 ? -29.149 9.279 0.492 1.00 95.00 535 PHE A N 1
ATOM 4291 C CA . PHE A 1 535 ? -28.969 8.242 1.512 1.00 95.00 535 PHE A CA 1
ATOM 4292 C C . PHE A 1 535 ? -28.999 6.830 0.905 1.00 95.00 535 PHE A C 1
ATOM 4294 O O . PHE A 1 535 ? -28.136 6.006 1.191 1.00 95.00 535 PHE A O 1
ATOM 4301 N N . SER A 1 536 ? -29.930 6.587 -0.020 1.00 91.88 536 SER A N 1
ATOM 4302 C CA . SER A 1 536 ? -30.050 5.333 -0.769 1.00 91.88 536 SER A CA 1
ATOM 4303 C C . SER A 1 536 ? -28.808 4.972 -1.592 1.00 91.88 536 SER A C 1
ATOM 4305 O O . SER A 1 536 ? -28.523 3.794 -1.768 1.00 91.88 536 SER A O 1
ATOM 4307 N N . ASP A 1 537 ? -28.031 5.952 -2.060 1.00 90.81 537 ASP A N 1
ATOM 4308 C CA . ASP A 1 537 ? -26.779 5.686 -2.775 1.00 90.81 537 ASP A CA 1
ATOM 4309 C C . ASP A 1 537 ? -25.600 5.434 -1.814 1.00 90.81 537 ASP A C 1
ATOM 4311 O O . ASP A 1 537 ? -24.546 4.981 -2.256 1.00 90.81 537 ASP A O 1
ATOM 4315 N N . ILE A 1 538 ? -25.733 5.778 -0.528 1.00 93.38 538 ILE A N 1
ATOM 4316 C CA . ILE A 1 538 ? -24.705 5.558 0.502 1.00 93.38 538 ILE A CA 1
ATOM 4317 C C . ILE A 1 538 ? -24.844 4.153 1.078 1.00 93.38 538 ILE A C 1
ATOM 4319 O O . ILE A 1 538 ? -23.857 3.438 1.164 1.00 93.38 538 ILE A O 1
ATOM 4323 N N . ILE A 1 539 ? -26.064 3.724 1.417 1.00 90.62 539 ILE A N 1
ATOM 4324 C CA . ILE A 1 539 ? -26.301 2.420 2.063 1.00 90.62 539 ILE A CA 1
ATOM 4325 C C . ILE A 1 539 ? -25.984 1.204 1.182 1.00 90.62 539 ILE A C 1
ATOM 4327 O O . ILE A 1 539 ? -25.833 0.102 1.696 1.00 90.62 539 ILE A O 1
ATOM 4331 N N . HIS A 1 540 ? -25.890 1.403 -0.134 1.00 87.69 540 HIS A N 1
ATOM 4332 C CA . HIS A 1 540 ? -25.459 0.389 -1.103 1.00 87.69 540 HIS A CA 1
ATOM 4333 C C . HIS A 1 540 ? -23.975 0.539 -1.485 1.00 87.69 540 HIS A C 1
ATOM 4335 O O . HIS A 1 540 ? -23.530 0.011 -2.513 1.00 87.69 540 HIS A O 1
ATOM 4341 N N . SER A 1 541 ? -23.206 1.304 -0.703 1.00 85.69 541 SER A N 1
ATOM 4342 C CA . SER A 1 541 ? -21.758 1.345 -0.846 1.00 85.69 541 SER A CA 1
ATOM 4343 C C . SER A 1 541 ? -21.167 -0.025 -0.525 1.00 85.69 541 SER A C 1
ATOM 4345 O O . SER A 1 541 ? -21.659 -0.796 0.294 1.00 85.69 541 SER A O 1
ATOM 4347 N N . ASN A 1 542 ? -20.090 -0.333 -1.226 1.00 84.12 542 ASN A N 1
ATOM 4348 C CA . ASN A 1 542 ? -19.240 -1.483 -0.961 1.00 84.12 542 ASN A CA 1
ATOM 4349 C C . ASN A 1 542 ? -17.780 -1.065 -1.137 1.00 84.12 542 ASN A C 1
ATOM 4351 O O . ASN A 1 542 ? -17.509 0.005 -1.682 1.00 84.12 542 ASN A O 1
ATOM 4355 N N . TYR A 1 543 ? -16.844 -1.942 -0.787 1.00 77.44 543 TYR A N 1
ATOM 4356 C CA . TYR A 1 543 ? -15.399 -1.688 -0.856 1.00 77.44 543 TYR A CA 1
ATOM 4357 C C . TYR A 1 543 ? -14.809 -1.455 -2.265 1.00 77.44 543 TYR A C 1
ATOM 4359 O O . TYR A 1 543 ? -13.595 -1.359 -2.420 1.00 77.44 543 TYR A O 1
ATOM 4367 N N . LYS A 1 544 ? -15.636 -1.388 -3.319 1.00 79.56 544 LYS A N 1
ATOM 4368 C CA . LYS A 1 544 ? -15.241 -0.908 -4.661 1.00 79.56 544 LYS A CA 1
ATOM 4369 C C . LYS A 1 544 ? -15.699 0.524 -4.947 1.00 79.56 544 LYS A C 1
ATOM 4371 O O . LYS A 1 544 ? -15.451 1.020 -6.045 1.00 79.56 544 LYS A O 1
ATOM 4376 N N . SER A 1 545 ? -16.439 1.130 -4.026 1.00 81.88 545 SER A N 1
ATOM 4377 C CA . SER A 1 545 ? -16.828 2.539 -4.102 1.00 81.88 545 SER A CA 1
ATOM 4378 C C . SER A 1 545 ? -15.609 3.412 -3.802 1.00 81.88 545 SER A C 1
ATOM 4380 O O . SER A 1 545 ? -14.608 2.917 -3.287 1.00 81.88 545 SER A O 1
ATOM 4382 N N . ASP A 1 546 ? -15.677 4.693 -4.151 1.00 83.56 546 ASP A N 1
ATOM 4383 C CA . ASP A 1 546 ? -14.623 5.642 -3.798 1.00 83.56 546 ASP A CA 1
ATOM 4384 C C . ASP A 1 546 ? -14.570 5.911 -2.282 1.00 83.56 546 ASP A C 1
ATOM 4386 O O . ASP A 1 546 ? -15.530 5.666 -1.551 1.00 83.56 546 ASP A O 1
ATOM 4390 N N . GLU A 1 547 ? -13.433 6.428 -1.822 1.00 83.38 547 GLU A N 1
ATOM 4391 C CA . GLU A 1 547 ? -13.158 6.716 -0.410 1.00 83.38 547 GLU A CA 1
ATOM 4392 C C . GLU A 1 547 ? -14.186 7.679 0.200 1.00 83.38 547 GLU A C 1
ATOM 4394 O O . GLU A 1 547 ? -14.732 7.409 1.269 1.00 83.38 547 GLU A O 1
ATOM 4399 N N . SER A 1 548 ? -14.546 8.746 -0.522 1.00 88.94 548 SER A N 1
ATOM 4400 C CA . SER A 1 548 ? -15.557 9.709 -0.071 1.00 88.94 548 SER A CA 1
ATOM 4401 C C . SER A 1 548 ? -16.916 9.034 0.137 1.00 88.94 548 SER A C 1
ATOM 4403 O O . SER A 1 548 ? -17.607 9.281 1.128 1.00 88.94 548 SER A O 1
ATOM 4405 N N . ARG A 1 549 ? -17.310 8.121 -0.759 1.00 90.69 549 ARG A N 1
ATOM 4406 C CA . ARG A 1 549 ? -18.546 7.343 -0.620 1.00 90.69 549 ARG A CA 1
ATOM 4407 C C . ARG A 1 549 ? -18.548 6.451 0.620 1.00 90.69 549 ARG A C 1
ATOM 4409 O O . ARG A 1 549 ? -19.604 6.313 1.237 1.00 90.69 549 ARG A O 1
ATOM 4416 N N . ILE A 1 550 ? -17.417 5.823 0.928 1.00 88.94 550 ILE A N 1
ATOM 4417 C CA . ILE A 1 550 ? -17.283 4.855 2.022 1.00 88.94 550 ILE A CA 1
ATOM 4418 C C . ILE A 1 550 ? -17.206 5.580 3.370 1.00 88.94 550 ILE A C 1
ATOM 4420 O O . ILE A 1 550 ? -18.060 5.354 4.224 1.00 88.94 550 ILE A O 1
ATOM 4424 N N . TYR A 1 551 ? -16.243 6.488 3.531 1.00 90.69 551 TYR A N 1
ATOM 4425 C CA . TYR A 1 551 ? -15.898 7.077 4.826 1.00 90.69 551 TYR A CA 1
ATOM 4426 C C . TYR A 1 551 ? -16.653 8.382 5.090 1.00 90.69 551 TYR A C 1
ATOM 4428 O O . TYR A 1 551 ? -17.392 8.486 6.068 1.00 90.69 551 TYR A O 1
ATOM 4436 N N . HIS A 1 552 ? -16.573 9.363 4.186 1.00 94.50 552 HIS A N 1
ATOM 4437 C CA . HIS A 1 552 ? -17.179 10.685 4.410 1.00 94.50 552 HIS A CA 1
ATOM 4438 C C . HIS A 1 552 ? -18.709 10.636 4.397 1.00 94.50 552 HIS A C 1
ATOM 4440 O O . HIS A 1 552 ? -19.388 11.166 5.279 1.00 94.50 552 HIS A O 1
ATOM 4446 N N . TRP A 1 553 ? -19.282 9.993 3.383 1.00 96.75 553 TRP A N 1
ATOM 4447 C CA . TRP A 1 553 ? -20.729 9.855 3.280 1.00 96.75 553 TRP A CA 1
ATOM 4448 C C . TRP A 1 553 ? -21.273 8.763 4.207 1.00 96.75 553 TRP A C 1
ATOM 4450 O O . TRP A 1 553 ? -22.392 8.920 4.700 1.00 96.75 553 TRP A O 1
ATOM 4460 N N . GLY A 1 554 ? -20.485 7.725 4.517 1.00 96.25 554 GLY A N 1
ATOM 4461 C CA . GLY A 1 554 ? -20.792 6.765 5.584 1.00 96.25 554 GLY A CA 1
ATOM 4462 C C . GLY A 1 554 ? -20.939 7.453 6.943 1.00 96.25 554 GLY A C 1
ATOM 4463 O O . GLY A 1 554 ? -21.968 7.291 7.600 1.00 96.25 554 GLY A O 1
ATOM 4464 N N . TYR A 1 555 ? -19.984 8.317 7.303 1.00 97.88 555 TYR A N 1
ATOM 4465 C CA . TYR A 1 555 ? -20.042 9.181 8.486 1.00 97.88 555 TYR A CA 1
ATOM 4466 C C . TYR A 1 555 ? -21.345 9.993 8.544 1.00 97.88 555 TYR A C 1
ATOM 4468 O O . TYR A 1 555 ? -22.072 9.935 9.538 1.00 97.88 555 TYR A O 1
ATOM 4476 N N . TRP A 1 556 ? -21.697 10.709 7.466 1.00 98.06 556 TRP A N 1
ATOM 4477 C CA . TRP A 1 556 ? -22.919 11.521 7.442 1.00 98.06 556 TRP A CA 1
ATOM 4478 C C . TRP A 1 556 ? -24.191 10.681 7.558 1.00 98.06 556 TRP A C 1
ATOM 4480 O O . TRP A 1 556 ? -25.133 11.086 8.246 1.00 98.06 556 TRP A O 1
ATOM 4490 N N . ALA A 1 557 ? -24.235 9.521 6.899 1.00 97.25 557 ALA A N 1
ATOM 4491 C CA . ALA A 1 557 ? -25.370 8.611 6.970 1.00 97.25 557 ALA A CA 1
ATOM 4492 C C . ALA A 1 557 ? -25.560 8.066 8.391 1.00 97.25 557 ALA A C 1
ATOM 4494 O O . ALA A 1 557 ? -26.677 8.097 8.912 1.00 97.25 557 ALA A O 1
ATOM 4495 N N . VAL A 1 558 ? -24.485 7.628 9.046 1.00 97.81 558 VAL A N 1
ATOM 4496 C CA . VAL A 1 558 ? -24.552 7.121 10.418 1.00 97.81 558 VAL A CA 1
ATOM 4497 C C . VAL A 1 558 ? -24.896 8.239 11.401 1.00 97.81 558 VAL A C 1
ATOM 4499 O O . VAL A 1 558 ? -25.834 8.079 12.182 1.00 97.81 558 VAL A O 1
ATOM 4502 N N . ARG A 1 559 ? -24.260 9.411 11.308 1.00 98.06 559 ARG A N 1
ATOM 4503 C CA . ARG A 1 559 ? -24.609 10.576 12.136 1.00 98.06 559 ARG A CA 1
ATOM 4504 C C . ARG A 1 559 ? -26.087 10.951 12.014 1.00 98.06 559 ARG A C 1
ATOM 4506 O O . ARG A 1 559 ? -26.763 11.126 13.027 1.00 98.06 559 ARG A O 1
ATOM 4513 N N . TYR A 1 560 ? -26.622 11.000 10.791 1.00 98.06 560 TYR A N 1
ATOM 4514 C CA . TYR A 1 560 ? -28.053 11.219 10.564 1.00 98.06 560 TYR A CA 1
ATOM 4515 C C . TYR A 1 560 ? -28.914 10.177 11.284 1.00 98.0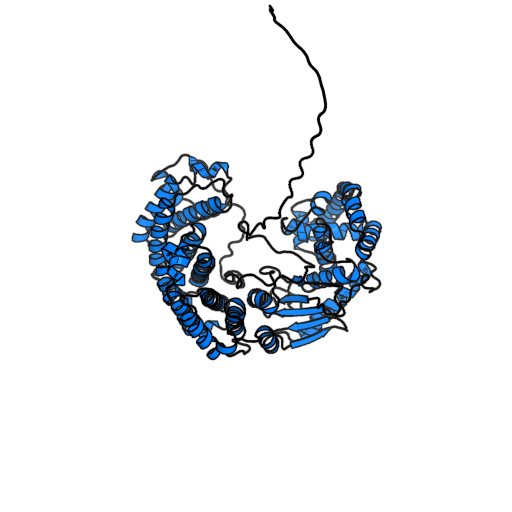6 560 TYR A C 1
ATOM 4517 O O . TYR A 1 560 ? -29.916 10.533 11.907 1.00 98.06 560 TYR A O 1
ATOM 4525 N N . MET A 1 561 ? -28.536 8.899 11.215 1.00 97.62 561 MET A N 1
ATOM 4526 C CA . MET A 1 561 ? -29.279 7.829 11.874 1.00 97.62 561 MET A CA 1
ATOM 4527 C C . MET A 1 561 ? -29.302 8.015 13.394 1.00 97.62 561 MET A C 1
ATOM 4529 O O . MET A 1 561 ? -30.371 7.934 13.995 1.00 97.62 561 MET A O 1
ATOM 4533 N N . PHE A 1 562 ? -28.169 8.344 14.015 1.00 97.94 562 PHE A N 1
ATOM 4534 C CA . PHE A 1 562 ? -28.103 8.604 15.456 1.00 97.94 562 PHE A CA 1
ATOM 4535 C C . PHE A 1 562 ? -28.890 9.853 15.878 1.00 97.94 562 PHE A C 1
ATOM 4537 O O . PHE A 1 562 ? -29.609 9.816 16.877 1.00 97.94 562 PHE A O 1
ATOM 4544 N N . GLU A 1 563 ? -28.797 10.952 15.126 1.00 97.38 563 GLU A N 1
ATOM 4545 C CA . GLU A 1 563 ? -29.449 12.212 15.500 1.00 97.38 563 GLU A CA 1
ATOM 4546 C C . GLU A 1 563 ? -30.950 12.246 15.181 1.00 97.38 563 GLU A C 1
ATOM 4548 O O . GLU A 1 563 ? -31.737 12.828 15.930 1.00 97.38 563 GLU A O 1
ATOM 4553 N N . GLN A 1 564 ? -31.352 11.676 14.044 1.00 97.69 564 GLN A N 1
ATOM 4554 C CA . GLN A 1 564 ? -32.700 11.839 13.490 1.00 97.69 564 GLN A CA 1
ATOM 4555 C C . GLN A 1 564 ? -33.529 10.555 13.536 1.00 97.69 564 GLN A C 1
ATOM 4557 O O . GLN A 1 564 ? -34.758 10.630 13.476 1.00 97.69 564 GLN A O 1
ATOM 4562 N N . ARG A 1 565 ? -32.889 9.383 13.635 1.00 96.62 565 ARG A N 1
ATOM 4563 C CA . ARG A 1 565 ? -33.536 8.061 13.577 1.00 96.62 565 ARG A CA 1
ATOM 4564 C C . ARG A 1 565 ? -33.080 7.109 14.710 1.00 96.62 565 ARG A C 1
ATOM 4566 O O . ARG A 1 565 ? -32.845 5.931 14.433 1.00 96.62 565 ARG A O 1
ATOM 4573 N N . PRO A 1 566 ? -32.990 7.544 15.985 1.00 96.81 566 PRO A N 1
ATOM 4574 C CA . PRO A 1 566 ? -32.450 6.708 17.066 1.00 96.81 566 PRO A CA 1
ATOM 4575 C C . PRO A 1 566 ? -33.223 5.392 17.276 1.00 96.81 566 PRO A C 1
ATOM 4577 O O . PRO A 1 566 ? -32.612 4.365 17.559 1.00 96.81 566 PRO A O 1
ATOM 4580 N N . ASP A 1 567 ? -34.544 5.384 17.054 1.00 96.12 567 ASP A N 1
ATOM 4581 C CA . ASP A 1 567 ? -35.371 4.165 17.116 1.00 96.12 567 ASP A CA 1
ATOM 4582 C C . ASP A 1 567 ? -34.987 3.134 16.038 1.00 96.12 567 ASP A C 1
ATOM 4584 O O . ASP A 1 567 ? -35.144 1.925 16.235 1.00 96.12 567 ASP A O 1
ATOM 4588 N N . ASP A 1 568 ? -34.520 3.597 14.872 1.00 96.12 568 ASP A N 1
ATOM 4589 C CA . ASP A 1 568 ? -34.018 2.710 13.826 1.00 96.12 568 ASP A CA 1
ATOM 4590 C C . ASP A 1 568 ? -32.619 2.202 14.193 1.00 96.12 568 ASP A C 1
ATOM 4592 O O . ASP A 1 568 ? -32.381 1.009 14.053 1.00 96.12 568 ASP A O 1
ATOM 4596 N N . VAL A 1 569 ? -31.738 3.038 14.758 1.00 97.12 569 VAL A N 1
ATOM 4597 C CA . VAL A 1 569 ? -30.423 2.599 15.271 1.00 97.12 569 VAL A CA 1
ATOM 4598 C C . VAL A 1 569 ? -30.570 1.499 16.326 1.00 97.12 569 VAL A C 1
ATOM 4600 O O . VAL A 1 569 ? -29.933 0.454 16.208 1.00 97.12 569 VAL A O 1
ATOM 4603 N N . GLU A 1 570 ? -31.454 1.675 17.315 1.00 96.81 570 GLU A N 1
ATOM 4604 C CA . GLU A 1 570 ? -31.718 0.652 18.338 1.00 96.81 570 GLU A CA 1
ATOM 4605 C C . GLU A 1 570 ? -32.212 -0.660 17.706 1.00 96.81 570 GLU A C 1
ATOM 4607 O O . GLU A 1 570 ? -31.809 -1.758 18.104 1.00 96.81 570 GLU A O 1
ATOM 4612 N N . ARG A 1 571 ? -33.069 -0.561 16.682 1.00 96.56 571 ARG A N 1
ATOM 4613 C CA . ARG A 1 571 ? -33.581 -1.724 15.952 1.00 96.56 571 ARG A CA 1
ATOM 4614 C C . ARG A 1 571 ? -32.476 -2.446 15.182 1.00 96.56 571 ARG A C 1
ATOM 4616 O O . ARG A 1 571 ? -32.406 -3.671 15.279 1.00 96.56 571 ARG A O 1
ATOM 4623 N N . LEU A 1 572 ? -31.640 -1.704 14.454 1.00 95.81 572 LEU A N 1
ATOM 4624 C CA . LEU A 1 572 ? -30.508 -2.239 13.696 1.00 95.81 572 LEU A CA 1
ATOM 4625 C C . LEU A 1 572 ? -29.520 -2.944 14.626 1.00 95.81 572 LEU A C 1
ATOM 4627 O O . LEU A 1 572 ? -29.271 -4.134 14.450 1.00 95.81 572 LEU A O 1
ATOM 4631 N N . ALA A 1 573 ? -29.066 -2.265 15.684 1.00 96.62 573 ALA A N 1
ATOM 4632 C CA . ALA A 1 573 ? -28.157 -2.836 16.675 1.00 96.62 573 ALA A CA 1
ATOM 4633 C C . ALA A 1 573 ? -28.735 -4.110 17.311 1.00 96.62 573 ALA A C 1
ATOM 4635 O O . ALA A 1 573 ? -28.039 -5.109 17.473 1.00 96.62 573 ALA A O 1
ATOM 4636 N N . LYS A 1 574 ? -30.038 -4.132 17.620 1.00 96.69 574 LYS A N 1
ATOM 4637 C CA . LYS A 1 574 ? -30.695 -5.338 18.137 1.00 96.69 574 LYS A CA 1
ATOM 4638 C C . LYS A 1 574 ? -30.674 -6.493 17.137 1.00 96.69 574 LYS A C 1
ATOM 4640 O O . LYS A 1 574 ? -30.523 -7.638 17.562 1.00 96.69 574 LYS A O 1
ATOM 4645 N N . TRP A 1 575 ? -30.881 -6.227 15.849 1.00 96.75 575 TRP A N 1
ATOM 4646 C CA . TRP A 1 575 ? -30.808 -7.264 14.823 1.00 96.75 575 TRP A CA 1
ATOM 4647 C C . TRP A 1 575 ? -29.390 -7.792 14.658 1.00 96.75 575 TRP A C 1
ATOM 4649 O O . TRP A 1 575 ? -29.216 -9.009 14.698 1.00 96.75 575 TRP A O 1
ATOM 4659 N N . PHE A 1 576 ? -28.399 -6.906 14.570 1.00 95.88 576 PHE A N 1
ATOM 4660 C CA . PHE A 1 576 ? -26.989 -7.279 14.476 1.00 95.88 576 PHE A CA 1
ATOM 4661 C C . PHE A 1 576 ? -26.555 -8.155 15.656 1.00 95.88 576 PHE A C 1
ATOM 4663 O O . PHE A 1 576 ? -26.050 -9.251 15.430 1.00 95.88 576 PHE A O 1
ATOM 4670 N N . ARG A 1 577 ? -26.909 -7.787 16.897 1.00 96.31 577 ARG A N 1
ATOM 4671 C CA . ARG A 1 577 ? -26.544 -8.552 18.111 1.00 96.31 577 ARG A CA 1
ATOM 4672 C C . ARG A 1 577 ? -27.136 -9.961 18.176 1.00 96.31 577 ARG A C 1
ATOM 4674 O O . ARG A 1 577 ? -26.730 -10.758 19.013 1.00 96.31 577 ARG A O 1
ATOM 4681 N N . HIS A 1 578 ? -28.143 -10.250 17.351 1.00 95.50 578 HIS A N 1
ATOM 4682 C CA . HIS A 1 578 ? -28.826 -11.545 17.294 1.00 95.50 578 HIS A CA 1
ATOM 4683 C C . HIS A 1 578 ? -28.646 -12.243 15.936 1.00 95.50 578 HIS A C 1
ATOM 4685 O O . HIS A 1 578 ? -29.415 -13.157 15.630 1.00 95.50 578 HIS A O 1
ATOM 4691 N N . GLY A 1 579 ? -27.716 -11.779 15.093 1.00 93.44 579 GLY A N 1
ATOM 4692 C CA . GLY A 1 579 ? -27.469 -12.348 13.765 1.00 93.44 579 GLY A CA 1
ATOM 4693 C C . GLY A 1 579 ? -28.671 -12.250 12.816 1.00 93.44 579 GLY A C 1
ATOM 4694 O O . GLY A 1 579 ? -28.816 -13.042 11.887 1.00 93.44 579 GLY A O 1
ATOM 4695 N N . ARG A 1 580 ? -29.592 -11.306 13.046 1.00 95.19 580 ARG A N 1
ATOM 4696 C CA . ARG A 1 580 ? -30.827 -11.134 12.259 1.00 95.19 580 ARG A CA 1
ATOM 4697 C C . ARG A 1 580 ? -30.583 -10.303 10.994 1.00 95.19 580 ARG A C 1
ATOM 4699 O O . ARG A 1 580 ? -31.273 -9.316 10.739 1.00 95.19 580 ARG A O 1
ATOM 4706 N N . TYR A 1 581 ? -29.601 -10.706 10.191 1.00 93.06 581 TYR A N 1
ATOM 4707 C CA . TYR A 1 581 ? -29.192 -9.972 8.991 1.00 93.06 581 TYR A CA 1
ATOM 4708 C C . TYR A 1 581 ? -30.245 -9.981 7.870 1.00 93.06 581 TYR A C 1
ATOM 4710 O O . TYR A 1 581 ? -30.304 -9.037 7.084 1.00 93.06 581 TYR A O 1
ATOM 4718 N N . GLU A 1 582 ? -31.129 -10.985 7.821 1.00 92.31 582 GLU A N 1
ATOM 4719 C CA . GLU A 1 582 ? -32.272 -10.998 6.890 1.00 92.31 582 GLU A CA 1
ATOM 4720 C C . GLU A 1 582 ? -33.247 -9.839 7.165 1.00 92.31 582 GLU A C 1
ATOM 4722 O O . GLU A 1 582 ? -33.669 -9.150 6.237 1.00 92.31 582 GLU A O 1
ATOM 4727 N N . ASP A 1 583 ? -33.552 -9.562 8.439 1.00 94.56 583 ASP A N 1
ATOM 4728 C CA . ASP A 1 583 ? -34.425 -8.443 8.812 1.00 94.56 583 ASP A CA 1
ATOM 4729 C C . ASP A 1 583 ? -33.787 -7.088 8.476 1.00 94.56 583 ASP A C 1
ATOM 4731 O O . ASP A 1 583 ? -34.472 -6.166 8.029 1.00 94.56 583 ASP A O 1
ATOM 4735 N N . TYR A 1 584 ? -32.467 -6.979 8.646 1.00 93.44 584 TYR A N 1
ATOM 4736 C CA . TYR A 1 584 ? -31.711 -5.807 8.217 1.00 93.44 584 TYR A CA 1
ATOM 4737 C C . TYR A 1 584 ? -31.774 -5.607 6.694 1.00 93.44 584 TYR A C 1
ATOM 4739 O O . TYR A 1 584 ? -32.058 -4.499 6.235 1.00 93.44 584 TYR A O 1
ATOM 4747 N N . GLN A 1 585 ? -31.587 -6.665 5.898 1.00 91.00 585 GLN A N 1
ATOM 4748 C CA . GLN A 1 585 ? -31.716 -6.570 4.439 1.00 91.00 585 GLN A CA 1
ATOM 4749 C C . GLN A 1 585 ? -33.108 -6.123 3.999 1.00 91.00 585 GLN A C 1
ATOM 4751 O O . GLN A 1 585 ? -33.244 -5.371 3.031 1.00 91.00 585 GLN A O 1
ATOM 4756 N N . ASP A 1 586 ? -34.152 -6.598 4.669 1.00 91.56 586 ASP A N 1
ATOM 4757 C CA . ASP A 1 586 ? -35.514 -6.186 4.353 1.00 91.56 586 ASP A CA 1
ATOM 4758 C C . ASP A 1 586 ? -35.753 -4.719 4.740 1.00 91.56 586 ASP A C 1
ATOM 4760 O O . ASP A 1 586 ? -36.342 -3.970 3.957 1.00 91.56 586 ASP A O 1
ATOM 4764 N N . TRP A 1 587 ? -35.190 -4.252 5.860 1.00 92.38 587 TRP A N 1
ATOM 4765 C CA . TRP A 1 587 ? -35.197 -2.830 6.220 1.00 92.38 587 TRP A CA 1
ATOM 4766 C C . TRP A 1 587 ? -34.488 -1.948 5.180 1.00 92.38 587 TRP A C 1
ATOM 4768 O O . TRP A 1 587 ? -35.032 -0.907 4.800 1.00 92.38 587 TRP A O 1
ATOM 4778 N N . LEU A 1 588 ? -33.335 -2.376 4.651 1.00 89.62 588 LEU A N 1
ATOM 4779 C CA . LEU A 1 588 ? -32.638 -1.664 3.570 1.00 89.62 588 LEU A CA 1
ATOM 4780 C C . LEU A 1 588 ? -33.516 -1.521 2.315 1.00 89.62 588 LEU A C 1
ATOM 4782 O O . LEU A 1 588 ? -33.601 -0.442 1.727 1.00 89.62 588 LEU A O 1
ATOM 4786 N N . LYS A 1 589 ? -34.212 -2.592 1.909 1.00 86.06 589 LYS A N 1
ATOM 4787 C CA . LYS A 1 589 ? -35.073 -2.589 0.710 1.00 86.06 589 LYS A CA 1
ATOM 4788 C C . LYS A 1 589 ? -36.315 -1.723 0.883 1.00 86.06 589 LYS A C 1
ATOM 4790 O O . LYS A 1 589 ? -36.758 -1.072 -0.075 1.00 86.06 589 LYS A O 1
ATOM 4795 N N . ASP A 1 590 ? -36.924 -1.771 2.061 1.00 83.94 590 ASP A N 1
ATOM 4796 C CA . ASP A 1 590 ? -38.265 -1.238 2.270 1.00 83.94 590 ASP A CA 1
ATOM 4797 C C . ASP A 1 590 ? -38.272 0.139 2.908 1.00 83.94 590 ASP A C 1
ATOM 4799 O O . ASP A 1 590 ? -38.999 0.996 2.414 1.00 83.94 590 ASP A O 1
ATOM 4803 N N . GLU A 1 591 ? -37.443 0.384 3.917 1.00 80.12 591 GLU A N 1
ATOM 4804 C CA . GLU A 1 591 ? -37.506 1.604 4.722 1.00 80.12 591 GLU A CA 1
ATOM 4805 C C . GLU A 1 591 ? -36.456 2.632 4.287 1.00 80.12 591 GLU A C 1
ATOM 4807 O O . GLU A 1 591 ? -36.761 3.818 4.139 1.00 80.12 591 GLU A O 1
ATOM 4812 N N . ALA A 1 592 ? -35.229 2.187 4.006 1.00 77.75 592 ALA A N 1
ATOM 4813 C CA . ALA A 1 592 ? -34.100 3.091 3.808 1.00 77.75 592 ALA A CA 1
ATOM 4814 C C . ALA A 1 592 ? -34.249 4.007 2.573 1.00 77.75 592 ALA A C 1
ATOM 4816 O O . ALA A 1 592 ? -33.871 5.178 2.609 1.00 77.75 592 ALA A O 1
ATOM 4817 N N . LYS A 1 593 ? -34.914 3.538 1.507 1.00 76.12 593 LYS A N 1
ATOM 4818 C CA . LYS A 1 593 ? -35.231 4.353 0.313 1.00 76.12 593 LYS A CA 1
ATOM 4819 C C . LYS A 1 593 ? -36.143 5.553 0.595 1.00 76.12 593 LYS A C 1
ATOM 4821 O O . LYS A 1 593 ? -36.206 6.480 -0.209 1.00 76.12 593 LYS A O 1
ATOM 4826 N N . PHE A 1 594 ? -36.885 5.534 1.703 1.00 86.69 594 PHE A N 1
ATOM 4827 C CA . PHE A 1 594 ? -37.750 6.645 2.096 1.00 86.69 594 PHE A CA 1
ATOM 4828 C C . PHE A 1 594 ? -37.010 7.713 2.908 1.00 86.69 594 PHE A C 1
ATOM 4830 O O . PHE A 1 594 ? -37.569 8.785 3.137 1.00 86.69 594 PHE A O 1
ATOM 4837 N N . LEU A 1 595 ? -35.751 7.463 3.284 1.00 94.50 595 LEU A N 1
ATOM 4838 C CA . LEU A 1 595 ? -34.932 8.402 4.051 1.00 94.50 595 LEU A CA 1
ATOM 4839 C C . LEU A 1 595 ? -34.323 9.509 3.189 1.00 94.50 595 LEU A C 1
ATOM 4841 O O . LEU A 1 595 ? -33.965 10.547 3.730 1.00 94.50 595 LEU A O 1
ATOM 4845 N N . ASP A 1 596 ? -34.270 9.356 1.862 1.00 95.12 596 ASP A N 1
ATOM 4846 C CA . ASP A 1 596 ? -33.618 10.320 0.961 1.00 95.12 596 ASP A CA 1
ATOM 4847 C C . ASP A 1 596 ? -34.094 11.765 1.157 1.00 95.12 596 ASP A C 1
ATOM 4849 O O . ASP A 1 596 ? -33.284 12.690 1.205 1.00 95.12 596 ASP A O 1
ATOM 4853 N N . ALA A 1 597 ? -35.408 11.974 1.274 1.00 95.12 597 ALA A N 1
ATOM 4854 C CA . ALA A 1 597 ? -35.973 13.314 1.410 1.00 95.12 597 ALA A CA 1
ATOM 4855 C C . ALA A 1 597 ? -35.649 13.948 2.773 1.00 95.12 597 ALA A C 1
ATOM 4857 O O . ALA A 1 597 ? -35.328 15.138 2.841 1.00 95.12 597 ALA A O 1
ATOM 4858 N N . ASP A 1 598 ? -35.721 13.159 3.847 1.00 96.69 598 ASP A N 1
ATOM 4859 C CA . ASP A 1 598 ? -35.455 13.630 5.206 1.00 96.69 598 ASP A CA 1
ATOM 4860 C C . ASP A 1 598 ? -33.952 13.827 5.441 1.00 96.69 598 ASP A C 1
ATOM 4862 O O . ASP A 1 598 ? -33.556 14.846 6.010 1.00 96.69 598 ASP A O 1
ATOM 4866 N N . PHE A 1 599 ? -33.117 12.922 4.926 1.00 97.62 599 PHE A N 1
ATOM 4867 C CA . PHE A 1 599 ? -31.661 13.041 4.922 1.00 97.62 599 PHE A CA 1
ATOM 4868 C C . PHE A 1 599 ? -31.209 14.289 4.166 1.00 97.62 599 PHE A C 1
ATOM 4870 O O . PHE A 1 599 ? -30.492 15.116 4.723 1.00 97.62 599 PHE A O 1
ATOM 4877 N N . ALA A 1 600 ? -31.696 14.501 2.937 1.00 97.06 600 ALA A N 1
ATOM 4878 C CA . ALA A 1 600 ? -31.355 15.690 2.155 1.00 97.06 600 ALA A CA 1
ATOM 4879 C C . ALA A 1 600 ? -31.761 16.990 2.869 1.00 97.06 600 ALA A C 1
ATOM 4881 O O . ALA A 1 600 ? -31.048 17.993 2.806 1.00 97.06 600 ALA A O 1
ATOM 4882 N N . LYS A 1 601 ? -32.900 16.986 3.573 1.00 97.50 601 LYS A N 1
ATOM 4883 C CA . LYS A 1 601 ? -33.349 18.135 4.366 1.00 97.50 601 LYS A CA 1
ATOM 4884 C C . LYS A 1 601 ? -32.442 18.393 5.572 1.00 97.50 601 LYS A C 1
ATOM 4886 O O . LYS A 1 601 ? -32.139 19.556 5.837 1.00 97.50 601 LYS A O 1
ATOM 4891 N N . TRP A 1 602 ? -32.036 17.350 6.295 1.00 97.94 602 TRP A N 1
ATOM 4892 C CA . TRP A 1 602 ? -31.108 17.464 7.423 1.00 97.94 602 TRP A CA 1
ATOM 4893 C C . TRP A 1 602 ? -29.720 17.923 6.952 1.00 97.94 602 TRP A C 1
ATOM 4895 O O . TRP A 1 602 ? -29.226 18.939 7.437 1.00 97.94 602 TRP A O 1
ATOM 4905 N N . MET A 1 603 ? -29.167 17.304 5.905 1.00 97.69 603 MET A N 1
ATOM 4906 C CA . MET A 1 603 ? -27.890 17.711 5.306 1.00 97.69 603 MET A CA 1
ATOM 4907 C C . MET A 1 603 ? -27.908 19.151 4.790 1.00 97.69 603 MET A C 1
ATOM 4909 O O . MET A 1 603 ? -26.915 19.861 4.913 1.00 97.69 603 MET A O 1
ATOM 4913 N N . ALA A 1 604 ? -29.028 19.635 4.245 1.00 96.94 604 ALA A N 1
ATOM 4914 C CA . ALA A 1 604 ? -29.146 21.037 3.843 1.00 96.94 604 ALA A CA 1
ATOM 4915 C C . ALA A 1 604 ? -29.064 22.010 5.036 1.00 96.94 604 ALA A C 1
ATOM 4917 O O . ALA A 1 604 ? -28.582 23.133 4.873 1.00 96.94 604 ALA A O 1
ATOM 4918 N N . ALA A 1 605 ? -29.527 21.601 6.223 1.00 96.81 605 ALA A N 1
ATOM 4919 C CA . ALA A 1 605 ? -29.358 22.382 7.446 1.00 96.81 605 ALA A CA 1
ATOM 4920 C C . ALA A 1 605 ? -27.896 22.356 7.918 1.00 96.81 605 ALA A C 1
ATOM 4922 O O . ALA A 1 605 ? -27.328 23.429 8.110 1.00 96.81 605 ALA A O 1
ATOM 4923 N N . ILE A 1 606 ? -27.272 21.173 7.979 1.00 96.25 606 ILE A N 1
ATOM 4924 C CA . ILE A 1 606 ? -25.846 21.012 8.312 1.00 96.25 606 ILE A CA 1
ATOM 4925 C C . ILE A 1 606 ? -24.966 21.840 7.373 1.00 96.25 606 ILE A C 1
ATOM 4927 O O . ILE A 1 606 ? -24.170 22.658 7.821 1.00 96.25 606 ILE A O 1
ATOM 4931 N N . LYS A 1 607 ? -25.167 21.731 6.056 1.00 95.38 607 LYS A N 1
ATOM 4932 C CA . LYS A 1 607 ? -24.413 22.503 5.058 1.00 95.38 607 LYS A CA 1
ATOM 4933 C C . LYS A 1 607 ? -24.484 24.005 5.310 1.00 95.38 607 LYS A C 1
ATOM 4935 O O . LYS A 1 607 ? -23.492 24.705 5.139 1.00 95.38 607 LYS A O 1
ATOM 4940 N N . LYS A 1 608 ? -25.647 24.511 5.725 1.00 95.19 608 LYS A N 1
ATOM 4941 C CA . LYS A 1 608 ? -25.808 25.926 6.065 1.00 95.19 608 LYS A CA 1
ATOM 4942 C C . LYS A 1 608 ? -25.000 26.304 7.309 1.00 95.19 608 LYS A C 1
ATOM 4944 O O . LYS A 1 608 ? -24.458 27.403 7.358 1.00 95.19 608 LYS A O 1
ATOM 4949 N N . GLU A 1 609 ? -24.935 25.430 8.307 1.00 94.50 609 GLU A N 1
ATOM 4950 C CA . GLU A 1 609 ? -24.111 25.632 9.503 1.00 94.50 609 GLU A CA 1
ATOM 4951 C C . GLU A 1 609 ? -22.619 25.632 9.153 1.00 94.50 609 GLU A C 1
ATOM 4953 O O . GLU A 1 609 ? -21.908 26.551 9.559 1.00 94.50 609 GLU A O 1
ATOM 4958 N N . LEU A 1 610 ? -22.179 24.692 8.310 1.00 93.25 610 LEU A N 1
ATOM 4959 C CA . LEU A 1 610 ? -20.805 24.624 7.805 1.00 93.25 610 LEU A CA 1
ATOM 4960 C C . LEU A 1 610 ? -20.419 25.885 7.024 1.00 93.25 610 LEU A C 1
ATOM 4962 O O . LEU A 1 610 ? -19.375 26.469 7.293 1.00 93.25 610 LEU A O 1
ATOM 4966 N N . GLN A 1 611 ? -21.288 26.370 6.129 1.00 92.06 611 GLN A N 1
ATOM 4967 C CA . GLN A 1 611 ? -21.070 27.621 5.387 1.00 92.06 611 GLN A CA 1
ATOM 4968 C C . GLN A 1 611 ? -20.888 28.825 6.321 1.00 92.06 611 GLN A C 1
ATOM 4970 O O . GLN A 1 611 ? -19.976 29.634 6.143 1.00 92.06 611 GLN A O 1
ATOM 4975 N N . VAL A 1 612 ? -21.719 28.921 7.364 1.00 91.94 612 VAL A N 1
ATOM 4976 C CA . VAL A 1 612 ? -21.597 29.984 8.371 1.00 91.94 612 VAL A CA 1
ATOM 4977 C C . VAL A 1 612 ? -20.277 29.871 9.133 1.00 91.94 612 VAL A C 1
ATOM 4979 O O . VAL A 1 612 ? -19.629 30.893 9.364 1.00 91.94 612 VAL A O 1
ATOM 4982 N N . ALA A 1 613 ? -19.867 28.659 9.510 1.00 86.94 613 ALA A N 1
ATOM 4983 C CA . ALA A 1 613 ? -18.604 28.418 10.203 1.00 86.94 613 ALA A CA 1
ATOM 4984 C C . ALA A 1 613 ? -17.382 28.744 9.325 1.00 86.94 613 ALA A C 1
ATOM 4986 O O . ALA A 1 613 ? -16.414 29.322 9.819 1.00 86.94 613 ALA A O 1
ATOM 4987 N N . SER A 1 614 ? -17.447 28.454 8.021 1.00 82.25 614 SER A N 1
ATOM 4988 C CA . SER A 1 614 ? -16.376 28.715 7.052 1.00 82.25 614 SER A CA 1
ATOM 4989 C C . SER A 1 614 ? -16.350 30.154 6.514 1.00 82.25 614 SER A C 1
ATOM 4991 O O . SER A 1 614 ? -15.442 30.516 5.769 1.00 82.25 614 SER A O 1
ATOM 4993 N N . GLY A 1 615 ? -17.336 30.990 6.863 1.00 78.19 615 GLY A N 1
ATOM 4994 C CA . GLY A 1 615 ? -17.436 32.377 6.395 1.00 78.19 615 GLY A CA 1
ATOM 4995 C C . GLY A 1 615 ? -17.883 32.532 4.935 1.00 78.19 615 GLY A C 1
ATOM 4996 O O . GLY A 1 615 ? -17.570 33.555 4.320 1.00 78.19 615 GLY A O 1
ATOM 4997 N N . VAL A 1 616 ? -18.588 31.528 4.398 1.00 59.78 616 VAL A N 1
ATOM 4998 C CA . VAL A 1 616 ? -19.137 31.477 3.028 1.00 59.78 616 VAL A CA 1
ATOM 4999 C C . VAL A 1 616 ? -20.600 31.912 2.994 1.00 59.78 616 VAL A C 1
ATOM 5001 O O . VAL A 1 616 ? -21.371 31.526 3.902 1.00 59.78 616 VAL A O 1
#

Radius of gyration: 28.46 Å; chains: 1; bounding box: 82×65×85 Å